Protein AF-A0A7S3QJ42-F1 (afdb_monomer_lite)

Foldseek 3Di:
DDDDDDDDDDDDDDDDDDDDDDDDDDDDDDDDDDDDDDDDDDDDDDDDDDDDDDDDDDDDDDDDDDDDDPPPPPPPPLAFAAEEEEADFFLLCRLVLVCVVCVVVVHHSVLAPPDALELCPFPQQWDWDFLCCLQCVPPPVDCVQQQDQGLVRHGVSCQRPPPVHDPQSVLLSLLLCLLLVNDDLVRSLVSLQCSLQPVDDPDPVSSVLSNVLSVLLSVLSVVLSVVLVVVVVCCVVPPPPPPPDDDDDDDDDDDDDDDPDDDDDPDPDPDPDDDDDDDDDDDDDDPPPPPPVPPPPPSPGSCSSFQDRIATHGDVSSCVVCSLVVSLVVVLVCLVPPDRRHYYYHPYNDLALQSCLSVLVSCQVSVHAYAYCAYPQSGDPDDLSVSSSSQSNCCSNYNDHDDSVSSSVSNVSRVVLLVQLVVQLVVVVVVVVPDDDPPPPPPSLVVRLSSLQSSQVQQQWGADSSRRIDHHGHHND

Sequence (477 aa):
MVRSMGIRHMEGRFIFICVSLAATCIGAFSLVPIIPDRIRQMSSLSEKTDDRNDLTGNDANSPSTSGKDGYDKQSFTTQKAPILITIGPPCSGKTEASRSFLLADGYDPDDIFDGDVALKDQSNVYHKVPVVSFLFPTSQLKSSIGNKLLHSGSTVKERLLDPSYDKTDQEIRHVLLRIAGRLTPQEFAENIRRQALEAGDTVKFFKKRRIAVGEDLIQATEAVHLQAVSEVICRVTFQVPKDDDSDDNEQGELPYHEMENTTQLVVADTDTEVLGEDEGDHSSDIQNTTNVTLPQVELLSAKDLIKTPYIDMFVPQAIFRGGIDRAKRSFYELAEHAPIDQPISWGNTNTRPIEYVKALKAAEKFGRPVRFVAWGQRLPKVSRQELLRRNTARFRNNGRYIPAGAIAASLGRIEKLMKKAREEAEKHNINHVGGEVDVKDENEDAEAQTIDAALASLAGFRMTIEGYVKQEGKPKF

Organism: NCBI:txid122233

Structure (mmCIF, N/CA/C/O backbone):
data_AF-A0A7S3QJ42-F1
#
_entry.id   AF-A0A7S3QJ42-F1
#
loop_
_atom_site.group_PDB
_atom_site.id
_atom_site.type_symbol
_atom_site.label_atom_id
_atom_site.label_alt_id
_atom_site.label_comp_id
_atom_site.label_asym_id
_atom_site.label_entity_id
_atom_site.label_seq_id
_atom_site.pdbx_PDB_ins_code
_atom_site.Cartn_x
_atom_site.Cartn_y
_atom_site.Cartn_z
_atom_site.occupancy
_atom_site.B_iso_or_equiv
_atom_site.auth_seq_id
_atom_site.auth_comp_id
_atom_site.auth_asym_id
_atom_site.auth_atom_id
_atom_site.pdbx_PDB_model_num
ATOM 1 N N . MET A 1 1 ? -57.160 11.399 -30.782 1.00 37.44 1 MET A N 1
ATOM 2 C CA . MET A 1 1 ? -57.293 11.629 -29.325 1.00 37.44 1 MET A CA 1
ATOM 3 C C . MET A 1 1 ? -56.724 10.419 -28.596 1.00 37.44 1 MET A C 1
ATOM 5 O O . MET A 1 1 ? -57.398 9.406 -28.494 1.00 37.44 1 MET A O 1
ATOM 9 N N . VAL A 1 2 ? -55.458 10.492 -28.182 1.00 29.30 2 VAL A N 1
ATOM 10 C CA . VAL A 1 2 ? -54.740 9.415 -27.478 1.00 29.30 2 VAL A CA 1
ATOM 11 C C . VAL A 1 2 ? -54.651 9.804 -26.004 1.00 29.30 2 VAL A C 1
ATOM 13 O O . VAL A 1 2 ? -54.162 10.887 -25.690 1.00 29.30 2 VAL A O 1
ATOM 16 N N . ARG A 1 3 ? -55.155 8.952 -25.104 1.00 31.89 3 ARG A N 1
ATOM 17 C CA . ARG A 1 3 ? -54.980 9.099 -23.653 1.00 31.89 3 ARG A CA 1
ATOM 18 C C . ARG A 1 3 ? -53.742 8.316 -23.215 1.00 31.89 3 ARG A C 1
ATOM 20 O O . ARG A 1 3 ? -53.652 7.113 -23.421 1.00 31.89 3 ARG A O 1
ATOM 27 N N . SER A 1 4 ? -52.808 9.056 -22.628 1.00 29.67 4 SER A N 1
ATOM 28 C CA . SER A 1 4 ? -51.572 8.607 -21.988 1.00 29.67 4 SER A CA 1
ATOM 29 C C . SER A 1 4 ? -51.863 7.833 -20.693 1.00 29.67 4 SER A C 1
ATOM 31 O O . SER A 1 4 ? -52.607 8.319 -19.840 1.00 29.67 4 SER A O 1
ATOM 33 N N . MET A 1 5 ? -51.262 6.648 -20.538 1.00 30.88 5 MET A N 1
ATOM 34 C CA . MET A 1 5 ? -51.079 5.975 -19.247 1.00 30.88 5 MET A CA 1
ATOM 35 C C . MET A 1 5 ? -49.632 6.190 -18.797 1.00 30.88 5 MET A C 1
ATOM 37 O O . MET A 1 5 ? -48.693 5.742 -19.451 1.00 30.88 5 MET A O 1
ATOM 41 N N . GLY A 1 6 ? -49.466 6.902 -17.683 1.00 27.28 6 GLY A N 1
ATOM 42 C CA . GLY A 1 6 ? -48.174 7.163 -17.060 1.00 27.28 6 GLY A CA 1
ATOM 43 C C . GLY A 1 6 ? -47.684 5.978 -16.231 1.00 27.28 6 GLY A C 1
ATOM 44 O O . GLY A 1 6 ? -48.367 5.530 -15.311 1.00 27.28 6 GLY A O 1
ATOM 45 N N . ILE A 1 7 ? -46.470 5.516 -16.523 1.00 29.98 7 ILE A N 1
ATOM 46 C CA . ILE A 1 7 ? -45.699 4.607 -15.672 1.00 29.98 7 ILE A CA 1
ATOM 47 C C . ILE A 1 7 ? -44.799 5.471 -14.783 1.00 29.98 7 ILE A C 1
ATOM 49 O O . ILE A 1 7 ? -43.964 6.230 -15.274 1.00 29.98 7 ILE A O 1
ATOM 53 N N . ARG A 1 8 ? -44.995 5.381 -13.464 1.00 28.61 8 ARG A N 1
ATOM 54 C CA . ARG A 1 8 ? -44.137 6.019 -12.458 1.00 28.61 8 ARG A CA 1
ATOM 55 C C . ARG A 1 8 ? -42.865 5.186 -12.298 1.00 28.61 8 ARG A C 1
ATOM 57 O O . ARG A 1 8 ? -42.936 4.042 -11.857 1.00 28.61 8 ARG A O 1
ATOM 64 N N . HIS A 1 9 ? -41.717 5.768 -12.627 1.00 27.70 9 HIS A N 1
ATOM 65 C CA . HIS A 1 9 ? -40.412 5.219 -12.268 1.00 27.70 9 HIS A CA 1
ATOM 66 C C . HIS A 1 9 ? -40.132 5.488 -10.782 1.00 27.70 9 HIS A C 1
ATOM 68 O O . HIS A 1 9 ? -40.157 6.635 -10.343 1.00 27.70 9 HIS A O 1
ATOM 74 N N . MET A 1 10 ? -39.867 4.429 -10.013 1.00 26.88 10 MET A N 1
ATOM 75 C CA . MET A 1 10 ? -39.239 4.536 -8.696 1.00 26.88 10 MET A CA 1
ATOM 76 C C . MET A 1 10 ? -37.743 4.817 -8.869 1.00 26.88 10 MET A C 1
ATOM 78 O O . MET A 1 10 ? -37.037 4.063 -9.541 1.00 26.88 10 MET A O 1
ATOM 82 N N . GLU A 1 11 ? -37.261 5.881 -8.234 1.00 28.05 11 GLU A N 1
ATOM 83 C CA . GLU A 1 11 ? -35.840 6.195 -8.103 1.00 28.05 11 GLU A CA 1
ATOM 84 C C . GLU A 1 11 ? -35.181 5.258 -7.080 1.00 28.05 11 GLU A C 1
ATOM 86 O O . GLU A 1 11 ? -35.351 5.388 -5.867 1.00 28.05 11 GLU A O 1
ATOM 91 N N . GLY A 1 12 ? -34.409 4.292 -7.577 1.00 25.86 12 GLY A N 1
ATOM 92 C CA . GLY A 1 12 ? -33.479 3.502 -6.777 1.00 25.86 12 GLY A CA 1
ATOM 93 C C . GLY A 1 12 ? -32.138 4.225 -6.649 1.00 25.86 12 GLY A C 1
ATOM 94 O O . GLY A 1 12 ? -31.462 4.479 -7.644 1.00 25.86 12 GLY A O 1
ATOM 95 N N . ARG A 1 13 ? -31.733 4.537 -5.414 1.00 29.33 13 ARG A N 1
ATOM 96 C CA . ARG A 1 13 ? -30.399 5.054 -5.077 1.00 29.33 13 ARG A CA 1
ATOM 97 C C . ARG A 1 13 ? -29.331 4.001 -5.396 1.00 29.33 13 ARG A C 1
ATOM 99 O O . ARG A 1 13 ? -29.161 3.041 -4.649 1.00 29.33 13 ARG A O 1
ATOM 106 N N . PHE A 1 14 ? -28.604 4.198 -6.493 1.00 24.69 14 PHE A N 1
ATOM 107 C CA . PHE A 1 14 ? -27.432 3.403 -6.856 1.00 24.69 14 PHE A CA 1
ATOM 108 C C . PHE A 1 14 ? -26.198 3.849 -6.060 1.00 24.69 14 PHE A C 1
ATOM 110 O O . PHE A 1 14 ? -25.785 5.007 -6.092 1.00 24.69 14 PHE A O 1
ATOM 117 N N . ILE A 1 15 ? -25.605 2.893 -5.346 1.00 27.33 15 ILE A N 1
ATOM 118 C CA . ILE A 1 15 ? -24.340 3.019 -4.621 1.00 27.33 15 ILE A CA 1
ATOM 119 C C . ILE A 1 15 ? -23.197 2.960 -5.645 1.00 27.33 15 ILE A C 1
ATOM 121 O O . ILE A 1 15 ? -22.947 1.923 -6.255 1.00 27.33 15 ILE A O 1
ATOM 125 N N . PHE A 1 16 ? -22.498 4.081 -5.833 1.00 24.41 16 PHE A N 1
ATOM 126 C CA . PHE A 1 16 ? -21.317 4.188 -6.691 1.00 24.41 16 PHE A CA 1
ATOM 127 C C . PHE A 1 16 ? -20.087 3.552 -6.017 1.00 24.41 16 PHE A C 1
ATOM 129 O O . PHE A 1 16 ? -19.499 4.123 -5.098 1.00 24.41 16 PHE A O 1
ATOM 136 N N . ILE A 1 17 ? -19.648 2.393 -6.515 1.00 30.56 17 ILE A N 1
ATOM 137 C CA . ILE A 1 17 ? -18.274 1.898 -6.347 1.00 30.56 17 ILE A CA 1
ATOM 138 C C . ILE A 1 17 ? -17.583 2.061 -7.705 1.00 30.56 17 ILE A C 1
ATOM 140 O O . ILE A 1 17 ? -17.727 1.223 -8.588 1.00 30.56 17 ILE A O 1
ATOM 144 N N . CYS A 1 18 ? -16.857 3.166 -7.889 1.00 28.66 18 CYS A N 1
ATOM 145 C CA . CYS A 1 18 ? -16.040 3.390 -9.083 1.00 28.66 18 CYS A CA 1
ATOM 146 C C . CYS A 1 18 ? -14.688 2.668 -8.976 1.00 28.66 18 CYS A C 1
ATOM 148 O O . CYS A 1 18 ? -13.823 3.072 -8.197 1.00 28.66 18 CYS A O 1
ATOM 150 N N . VAL A 1 19 ? -14.484 1.676 -9.844 1.00 33.66 19 VAL A N 1
ATOM 151 C CA . VAL A 1 19 ? -13.272 1.563 -10.668 1.00 33.66 19 VAL A CA 1
ATOM 152 C C . VAL A 1 19 ? -13.741 1.801 -12.102 1.00 33.66 19 VAL A C 1
ATOM 154 O O . VAL A 1 19 ? -14.706 1.182 -12.541 1.00 33.66 19 VAL A O 1
ATOM 157 N N . SER A 1 20 ? -13.121 2.752 -12.792 1.00 28.98 20 SER A N 1
ATOM 158 C CA . SER A 1 20 ? -13.471 3.138 -14.157 1.00 28.98 20 SER A CA 1
ATOM 159 C C . SER A 1 20 ? -13.377 1.954 -15.124 1.00 28.98 20 SER A C 1
ATOM 161 O O . SER A 1 20 ? -12.292 1.427 -15.348 1.00 28.98 20 SER A O 1
ATOM 163 N N . LEU A 1 21 ? -14.502 1.597 -15.742 1.00 27.91 21 LEU A N 1
ATOM 164 C CA . LEU A 1 21 ? -14.566 0.819 -16.977 1.00 27.91 21 LEU A CA 1
ATOM 165 C C . LEU A 1 21 ? -15.647 1.469 -17.851 1.00 27.91 21 LEU A C 1
ATOM 167 O O . LEU A 1 21 ? -16.823 1.467 -17.493 1.00 27.91 21 LEU A O 1
ATOM 171 N N . ALA A 1 22 ? -15.228 2.095 -18.950 1.00 27.17 22 ALA A N 1
ATOM 172 C CA . ALA A 1 22 ? -16.117 2.571 -20.005 1.00 27.17 22 ALA A CA 1
ATOM 173 C C . ALA A 1 22 ? -16.195 1.504 -21.110 1.00 27.17 22 ALA A C 1
ATOM 175 O O . ALA A 1 22 ? -15.226 0.796 -21.370 1.00 27.17 22 ALA A O 1
ATOM 176 N N . ALA A 1 23 ? -17.389 1.380 -21.681 1.00 26.86 23 ALA A N 1
ATOM 177 C CA . ALA A 1 23 ? -17.927 0.255 -22.441 1.00 26.86 23 ALA A CA 1
ATOM 178 C C . ALA A 1 23 ? -17.500 0.173 -23.918 1.00 26.86 23 ALA A C 1
ATOM 180 O O . ALA A 1 23 ? -17.107 1.186 -24.485 1.00 26.86 23 ALA A O 1
ATOM 181 N N . THR A 1 24 ? -17.699 -1.008 -24.536 1.00 27.00 24 THR A N 1
ATOM 182 C CA . THR A 1 24 ? -18.414 -1.299 -25.820 1.00 27.00 24 THR A CA 1
ATOM 183 C C . THR A 1 24 ? -18.557 -2.851 -25.921 1.00 27.00 24 THR A C 1
ATOM 185 O O . THR A 1 24 ? -17.541 -3.528 -25.841 1.00 27.00 24 THR A O 1
ATOM 188 N N . CYS A 1 25 ? -19.729 -3.497 -25.729 1.00 25.20 25 CYS A N 1
ATOM 189 C CA . CYS A 1 25 ? -20.783 -3.905 -26.707 1.00 25.20 25 CYS A CA 1
ATOM 190 C C . CYS A 1 25 ? -20.247 -4.729 -27.912 1.00 25.20 25 CYS A C 1
ATOM 192 O O . CYS A 1 25 ? -19.257 -4.307 -28.483 1.00 25.20 25 CYS A O 1
ATOM 194 N N . ILE A 1 26 ? -20.777 -5.848 -28.446 1.00 26.92 26 ILE A N 1
ATOM 195 C CA . ILE A 1 26 ? -21.993 -6.697 -28.368 1.00 26.92 26 ILE A CA 1
ATOM 196 C C . ILE A 1 26 ? -21.610 -8.052 -29.026 1.00 26.92 26 ILE A C 1
ATOM 198 O O . ILE A 1 26 ? -20.822 -8.056 -29.968 1.00 26.92 26 ILE A O 1
ATOM 202 N N . GLY A 1 27 ? -22.205 -9.180 -28.616 1.00 23.16 27 GLY A N 1
ATOM 203 C CA . GLY A 1 27 ? -22.135 -10.433 -29.385 1.00 23.16 27 GLY A CA 1
ATOM 204 C C . GLY A 1 27 ? -22.737 -11.631 -28.656 1.00 23.16 27 GLY A C 1
ATOM 205 O O . GLY A 1 27 ? -22.048 -12.318 -27.912 1.00 23.16 27 GLY A O 1
ATOM 206 N N . ALA A 1 28 ? -24.036 -11.856 -28.846 1.00 25.12 28 ALA A N 1
ATOM 207 C CA . ALA A 1 28 ? -24.781 -12.980 -28.290 1.00 25.12 28 ALA A CA 1
ATOM 208 C C . ALA A 1 28 ? -24.383 -14.311 -28.951 1.00 25.12 28 ALA A C 1
ATOM 210 O O . ALA A 1 28 ? -24.415 -14.407 -30.173 1.00 25.12 28 ALA A O 1
ATOM 211 N N . PHE A 1 29 ? -24.113 -15.346 -28.151 1.00 26.19 29 PHE A N 1
ATOM 212 C CA . PHE A 1 29 ? -24.254 -16.741 -28.570 1.00 26.19 29 PHE A CA 1
ATOM 213 C C . PHE A 1 29 ? -24.747 -17.597 -27.399 1.00 26.19 29 PHE A C 1
ATOM 215 O O . PHE A 1 29 ? -24.099 -17.713 -26.360 1.00 26.19 29 PHE A O 1
ATOM 222 N N . SER A 1 30 ? -25.931 -18.173 -27.593 1.00 26.95 30 SER A N 1
ATOM 223 C CA . SER A 1 30 ? -26.547 -19.200 -26.759 1.00 26.95 30 SER A CA 1
ATOM 224 C C . SER A 1 30 ? -25.775 -20.507 -26.881 1.00 26.95 30 SER A C 1
ATOM 226 O O . SER A 1 30 ? -25.707 -21.031 -27.987 1.00 26.95 30 SER A O 1
ATOM 228 N N . LEU A 1 31 ? -25.304 -21.092 -25.775 1.00 27.48 31 LEU A N 1
ATOM 229 C CA . LEU A 1 31 ? -25.079 -22.538 -25.697 1.00 27.48 31 LEU A CA 1
ATOM 230 C C . LEU A 1 31 ? -25.418 -23.087 -24.302 1.00 27.48 31 LEU A C 1
ATOM 232 O O . LEU A 1 31 ? -25.085 -22.523 -23.263 1.00 27.48 31 LEU A O 1
ATOM 236 N N . VAL A 1 32 ? -26.150 -24.193 -24.367 1.00 27.33 32 VAL A N 1
ATOM 237 C CA . VAL A 1 32 ? -26.780 -25.023 -23.336 1.00 27.33 32 VAL A CA 1
ATOM 238 C C . VAL A 1 32 ? -25.732 -25.730 -22.456 1.00 27.33 32 VAL A C 1
ATOM 240 O O . VAL A 1 32 ? -24.684 -26.109 -22.979 1.00 27.33 32 VAL A O 1
ATOM 243 N N . PRO A 1 33 ? -25.981 -25.974 -21.152 1.00 32.06 33 PRO A N 1
ATOM 244 C CA . PRO A 1 33 ? -25.064 -26.746 -20.321 1.00 32.06 33 PRO A CA 1
ATOM 245 C C . PRO A 1 33 ? -25.268 -28.256 -20.514 1.00 32.06 33 PRO A C 1
ATOM 247 O O . PRO A 1 33 ? -26.370 -28.773 -20.337 1.00 32.06 33 PRO A O 1
ATOM 250 N N . ILE A 1 34 ? -24.183 -28.970 -20.822 1.00 29.16 34 ILE A N 1
ATOM 251 C CA . ILE A 1 34 ? -24.105 -30.431 -20.714 1.00 29.16 34 ILE A CA 1
ATOM 252 C C . ILE A 1 34 ? -23.455 -30.756 -19.366 1.00 29.16 34 ILE A C 1
ATOM 254 O O . ILE A 1 34 ? -22.269 -30.508 -19.156 1.00 29.16 34 ILE A O 1
ATOM 258 N N . ILE A 1 35 ? -24.258 -31.300 -18.455 1.00 32.25 35 ILE A N 1
ATOM 259 C CA . ILE A 1 35 ? -23.815 -32.019 -17.257 1.00 32.25 35 ILE A CA 1
ATOM 260 C C . ILE A 1 35 ? -23.451 -33.444 -17.690 1.00 32.25 35 ILE A C 1
ATOM 262 O O . ILE A 1 35 ? -24.180 -34.035 -18.492 1.00 32.25 35 ILE A O 1
ATOM 266 N N . PRO A 1 36 ? -22.395 -34.036 -17.116 1.00 34.88 36 PRO A N 1
ATOM 267 C CA . PRO A 1 36 ? -22.549 -35.425 -16.723 1.00 34.88 36 PRO A CA 1
ATOM 268 C C . PRO A 1 36 ? -22.155 -35.664 -15.267 1.00 34.88 36 PRO A C 1
ATOM 270 O O . PRO A 1 36 ? -21.049 -35.359 -14.818 1.00 34.88 36 PRO A O 1
ATOM 273 N N . ASP A 1 37 ? -23.106 -36.285 -14.578 1.00 30.55 37 ASP A N 1
ATOM 274 C CA . ASP A 1 37 ? -22.949 -37.026 -13.341 1.00 30.55 37 ASP A CA 1
ATOM 275 C C . ASP A 1 37 ? -21.824 -38.063 -13.435 1.00 30.55 37 ASP A C 1
ATOM 277 O O . ASP A 1 37 ? -21.757 -38.849 -14.384 1.00 30.55 37 ASP A O 1
ATOM 281 N N . ARG A 1 38 ? -21.015 -38.162 -12.376 1.00 30.48 38 ARG A N 1
ATOM 282 C CA . ARG A 1 38 ? -20.413 -39.436 -11.961 1.00 30.48 38 ARG A CA 1
ATOM 283 C C . ARG A 1 38 ? -20.082 -39.438 -10.462 1.00 30.48 38 ARG A C 1
ATOM 285 O O . ARG A 1 38 ? -19.103 -38.848 -10.026 1.00 30.48 38 ARG A O 1
ATOM 292 N N . ILE A 1 39 ? -20.982 -40.068 -9.696 1.00 31.03 39 ILE A N 1
ATOM 293 C CA . ILE A 1 39 ? -20.752 -41.238 -8.812 1.00 31.03 39 ILE A CA 1
ATOM 294 C C . ILE A 1 39 ? -19.375 -41.241 -8.106 1.00 31.03 39 ILE A C 1
ATOM 296 O O . ILE A 1 39 ? -18.354 -41.393 -8.762 1.00 31.03 39 ILE A O 1
ATOM 300 N N . ARG A 1 40 ? -19.266 -40.943 -6.801 1.00 30.77 40 ARG A N 1
ATOM 301 C CA . ARG A 1 40 ? -19.592 -41.745 -5.589 1.00 30.77 40 ARG A CA 1
ATOM 302 C C . ARG A 1 40 ? -18.704 -42.994 -5.404 1.00 30.77 40 ARG A C 1
ATOM 304 O O . ARG A 1 40 ? -18.658 -43.849 -6.272 1.00 30.77 40 ARG A O 1
ATOM 311 N N . GLN A 1 41 ? -18.169 -43.109 -4.182 1.00 29.05 41 GLN A N 1
ATOM 312 C CA . GLN A 1 41 ? -17.442 -44.228 -3.550 1.00 29.05 41 GLN A CA 1
ATOM 313 C C . GLN A 1 41 ? -15.912 -44.231 -3.707 1.00 29.05 41 GLN A C 1
ATOM 315 O O . GLN A 1 41 ? -15.377 -44.601 -4.740 1.00 29.05 41 GLN A O 1
ATOM 320 N N . MET A 1 42 ? -15.211 -43.927 -2.611 1.00 26.50 42 MET A N 1
ATOM 321 C CA . MET A 1 42 ? -14.546 -44.977 -1.835 1.00 26.50 42 MET A CA 1
ATOM 322 C C . MET A 1 42 ? -14.367 -44.529 -0.381 1.00 26.50 42 MET A C 1
ATOM 324 O O . MET A 1 42 ? -14.018 -43.390 -0.081 1.00 26.50 42 MET A O 1
ATOM 328 N N . SER A 1 43 ? -14.727 -45.447 0.502 1.00 30.69 43 SER A N 1
ATOM 329 C CA . SER A 1 43 ? -14.664 -45.403 1.952 1.00 30.69 43 SER A CA 1
ATOM 330 C C . SER A 1 43 ? -13.373 -46.049 2.459 1.00 30.69 43 SER A C 1
ATOM 332 O O . SER A 1 43 ? -12.802 -46.896 1.781 1.00 30.69 43 SER A O 1
ATOM 334 N N . SER A 1 44 ? -13.046 -45.715 3.712 1.00 29.75 44 SER A N 1
ATOM 335 C CA . SER A 1 44 ? -12.427 -46.572 4.738 1.00 29.75 44 SER A CA 1
ATOM 336 C C . SER A 1 44 ? -11.019 -47.132 4.514 1.00 29.75 44 SER A C 1
ATOM 338 O O . SER A 1 44 ? -10.855 -48.058 3.735 1.00 29.75 44 SER A O 1
ATOM 340 N N . LEU A 1 45 ? -10.084 -46.656 5.345 1.00 30.64 45 LEU A N 1
ATOM 341 C CA . LEU A 1 45 ? -8.995 -47.359 6.060 1.00 30.64 45 LEU A CA 1
ATOM 342 C C . LEU A 1 45 ? -8.503 -46.305 7.090 1.00 30.64 45 LEU A C 1
ATOM 344 O O . LEU A 1 45 ? -8.048 -45.251 6.669 1.00 30.64 45 LEU A O 1
ATOM 348 N N . SER A 1 46 ? -8.782 -46.311 8.402 1.00 31.61 46 SER A N 1
ATOM 349 C CA . SER A 1 46 ? -8.669 -47.327 9.460 1.00 31.61 46 SER A CA 1
ATOM 350 C C . SER A 1 46 ? -7.277 -47.944 9.559 1.00 31.61 46 SER A C 1
ATOM 352 O O . SER A 1 46 ? -7.074 -49.038 9.049 1.00 31.61 46 SER A O 1
ATOM 354 N N . GLU A 1 47 ? -6.387 -47.314 10.325 1.00 35.28 47 GLU A N 1
ATOM 355 C CA . GLU A 1 47 ? -5.393 -48.050 11.104 1.00 35.28 47 GLU A CA 1
ATOM 356 C C . GLU A 1 47 ? -5.109 -47.320 12.420 1.00 35.28 47 GLU A C 1
ATOM 358 O O . GLU A 1 47 ? -4.961 -46.101 12.478 1.00 35.28 47 GLU A O 1
ATOM 363 N N . LYS A 1 48 ? -5.175 -48.121 13.482 1.00 34.19 48 LYS A N 1
ATOM 364 C CA . LYS A 1 48 ? -4.968 -47.800 14.887 1.00 34.19 48 LYS A CA 1
ATOM 365 C C . LYS A 1 48 ? -3.488 -47.966 15.202 1.00 34.19 48 LYS A C 1
ATOM 367 O O . LYS A 1 48 ? -2.915 -48.972 14.801 1.00 34.19 48 LYS A O 1
ATOM 372 N N . THR A 1 49 ? -2.959 -47.109 16.061 1.00 35.09 49 THR A N 1
ATOM 373 C CA . THR A 1 49 ? -1.870 -47.479 16.971 1.00 35.09 49 THR A CA 1
ATOM 374 C C . THR A 1 49 ? -2.141 -46.811 18.312 1.00 35.09 49 THR A C 1
ATOM 376 O O . THR A 1 49 ? -1.884 -45.622 18.489 1.00 35.09 49 THR A O 1
ATOM 379 N N . ASP A 1 50 ? -2.738 -47.589 19.213 1.00 36.38 50 ASP A N 1
ATOM 380 C CA . ASP A 1 50 ? -2.570 -47.425 20.652 1.00 36.38 50 ASP A CA 1
ATOM 381 C C . ASP A 1 50 ? -1.155 -47.904 20.985 1.00 36.38 50 ASP A C 1
ATOM 383 O O . ASP A 1 50 ? -0.800 -49.004 20.573 1.00 36.38 50 ASP A O 1
ATOM 387 N N . ASP A 1 51 ? -0.388 -47.133 21.752 1.00 44.00 51 ASP A N 1
ATO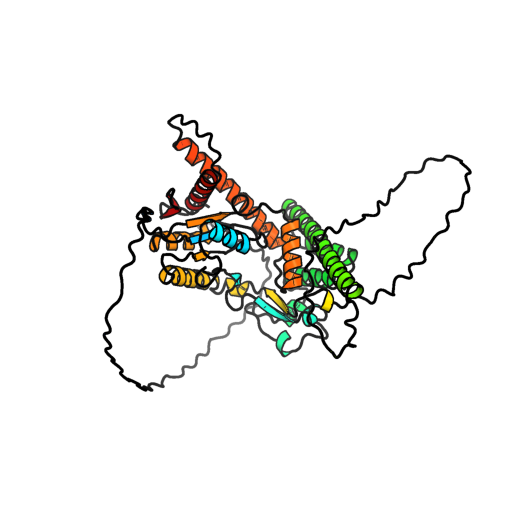M 388 C CA . ASP A 1 51 ? 0.563 -47.722 22.690 1.00 44.00 51 ASP A CA 1
ATOM 389 C C . ASP A 1 51 ? 0.761 -46.822 23.912 1.00 44.00 51 ASP A C 1
ATOM 391 O O . ASP A 1 51 ? 0.974 -45.611 23.837 1.00 44.00 51 ASP A O 1
ATOM 395 N N . ARG A 1 52 ? 0.609 -47.481 25.058 1.00 36.84 52 ARG A N 1
ATOM 396 C CA . ARG A 1 52 ? 0.760 -46.992 26.426 1.00 36.84 52 ARG A CA 1
ATOM 397 C C . ARG A 1 52 ? 2.230 -46.712 26.731 1.00 36.84 52 ARG A C 1
ATOM 399 O O . ARG A 1 52 ? 3.089 -47.453 26.273 1.00 36.84 52 ARG A O 1
ATOM 406 N N . ASN A 1 53 ? 2.487 -45.769 27.638 1.00 39.12 53 ASN A N 1
ATOM 407 C CA . ASN A 1 53 ? 3.411 -46.004 28.751 1.00 39.12 53 ASN A CA 1
ATOM 408 C C . ASN A 1 53 ? 3.160 -45.008 29.892 1.00 39.12 53 ASN A C 1
ATOM 410 O O . ASN A 1 53 ? 3.534 -43.840 29.822 1.00 39.12 53 ASN A O 1
ATOM 414 N N . ASP A 1 54 ? 2.535 -45.531 30.947 1.00 38.38 54 ASP A N 1
ATOM 415 C CA . ASP A 1 54 ? 2.669 -45.060 32.321 1.00 38.38 54 ASP A CA 1
ATOM 416 C C . ASP A 1 54 ? 4.080 -45.392 32.817 1.00 38.38 54 ASP A C 1
ATOM 418 O O . ASP A 1 54 ? 4.466 -46.560 32.803 1.00 38.38 54 ASP A O 1
ATOM 422 N N . LEU A 1 55 ? 4.812 -44.407 33.340 1.00 46.69 55 LEU A N 1
ATOM 423 C CA . LEU A 1 55 ? 5.843 -44.652 34.347 1.00 46.69 55 LEU A CA 1
ATOM 424 C C . LEU A 1 55 ? 5.802 -43.556 35.413 1.00 46.69 55 LEU A C 1
ATOM 426 O O . LEU A 1 55 ? 6.154 -42.400 35.200 1.00 46.69 55 LEU A O 1
ATOM 430 N N . THR A 1 56 ? 5.355 -43.994 36.583 1.00 41.78 56 THR A N 1
ATOM 431 C CA . THR A 1 56 ? 5.514 -43.386 37.898 1.00 41.78 56 THR A CA 1
ATOM 432 C C . THR A 1 56 ? 6.990 -43.273 38.281 1.00 41.78 56 THR A C 1
ATOM 434 O O . THR A 1 56 ? 7.728 -44.250 38.151 1.00 41.78 56 THR A O 1
ATOM 437 N N . GLY A 1 57 ? 7.390 -42.143 38.859 1.00 37.31 57 GLY A N 1
ATOM 438 C CA . GLY A 1 57 ? 8.698 -41.974 39.489 1.00 37.31 57 GLY A CA 1
ATOM 439 C C . GLY A 1 57 ? 8.684 -40.805 40.465 1.00 37.31 57 GLY A C 1
ATOM 440 O O . GLY A 1 57 ? 8.868 -39.662 40.065 1.00 37.31 57 GLY A O 1
ATOM 441 N N . ASN A 1 58 ? 8.417 -41.114 41.735 1.00 41.72 58 ASN A N 1
ATOM 442 C CA . ASN A 1 58 ? 8.737 -40.260 42.876 1.00 41.72 58 ASN A CA 1
ATOM 443 C C . ASN A 1 58 ? 10.251 -40.048 42.936 1.00 41.72 58 ASN A C 1
ATOM 445 O O . ASN A 1 58 ? 10.971 -41.030 42.816 1.00 41.72 58 ASN A O 1
ATOM 449 N N . ASP A 1 59 ? 10.697 -38.835 43.257 1.00 42.22 59 ASP A N 1
ATOM 450 C CA . ASP A 1 59 ? 11.825 -38.659 44.169 1.00 42.22 59 ASP A CA 1
ATOM 451 C C . ASP A 1 59 ? 11.778 -37.297 44.863 1.00 42.22 59 ASP A C 1
ATOM 453 O O . ASP A 1 59 ? 11.371 -36.273 44.313 1.00 42.22 59 ASP A O 1
ATOM 457 N N . ALA A 1 60 ? 12.130 -37.356 46.140 1.00 43.62 60 ALA A N 1
ATOM 458 C CA . ALA A 1 60 ? 12.031 -36.311 47.134 1.00 43.62 60 ALA A CA 1
ATOM 459 C C . ALA A 1 60 ? 13.364 -35.567 47.328 1.00 43.62 60 ALA A C 1
ATOM 461 O O . ALA A 1 60 ? 14.432 -36.068 46.993 1.00 43.62 60 ALA A O 1
ATOM 462 N N . ASN A 1 61 ? 13.257 -34.435 48.032 1.00 37.09 61 ASN A N 1
ATOM 463 C CA . ASN A 1 61 ? 14.301 -33.711 48.768 1.00 37.09 61 ASN A CA 1
ATOM 464 C C . ASN A 1 61 ? 15.305 -32.860 47.973 1.00 37.09 61 ASN A C 1
ATOM 466 O O . ASN A 1 61 ? 16.276 -33.368 47.420 1.00 37.09 61 ASN A O 1
ATOM 470 N N . SER A 1 62 ? 15.209 -31.533 48.147 1.00 40.12 62 SER A N 1
ATOM 471 C CA . SER A 1 62 ? 16.141 -30.665 48.925 1.00 40.12 62 SER A CA 1
ATOM 472 C C . SER A 1 62 ? 16.058 -29.197 48.428 1.00 40.12 62 SER A C 1
ATOM 474 O O . SER A 1 62 ? 15.366 -28.928 47.453 1.00 40.12 62 SER A O 1
ATOM 476 N N . PRO A 1 63 ? 16.701 -28.212 49.082 1.00 48.78 63 PRO A N 1
ATOM 477 C CA . PRO A 1 63 ? 16.201 -27.502 50.246 1.00 48.78 63 PRO A CA 1
ATOM 478 C C . PRO A 1 63 ? 15.881 -26.021 49.965 1.00 48.78 63 PRO A C 1
ATOM 480 O O . PRO A 1 63 ? 16.348 -25.394 49.021 1.00 48.78 63 PRO A O 1
ATOM 483 N N . SER A 1 64 ? 15.103 -25.470 50.889 1.00 43.41 64 SER A N 1
ATOM 484 C CA . SER A 1 64 ? 14.772 -24.063 51.089 1.00 43.41 64 SER A CA 1
ATOM 485 C C . SER A 1 64 ? 15.962 -23.096 51.021 1.00 43.41 64 SER A C 1
ATOM 487 O O . SER A 1 64 ? 16.865 -23.164 51.857 1.00 43.41 64 SER A O 1
ATOM 489 N N . THR A 1 65 ? 15.863 -22.090 50.152 1.00 44.47 65 THR A N 1
ATOM 490 C CA . THR A 1 65 ? 16.532 -20.792 50.315 1.00 44.47 65 THR A CA 1
ATOM 491 C C . THR A 1 65 ? 15.485 -19.687 50.389 1.00 44.47 65 THR A C 1
ATOM 493 O O . THR A 1 65 ? 14.831 -19.303 49.426 1.00 44.47 65 THR A O 1
ATOM 496 N N . SER A 1 66 ? 15.317 -19.197 51.611 1.00 49.44 66 SER A N 1
ATOM 497 C CA . SER A 1 66 ? 14.627 -17.968 51.962 1.00 49.44 66 SER A CA 1
ATOM 498 C C . SER A 1 66 ? 15.395 -16.762 51.411 1.00 49.44 66 SER A C 1
ATOM 500 O O . SER A 1 66 ? 16.446 -16.408 51.945 1.00 49.44 66 SER A O 1
ATOM 502 N N . GLY A 1 67 ? 14.855 -16.118 50.379 1.00 42.50 67 GLY A N 1
ATOM 503 C CA . GLY A 1 67 ? 15.283 -14.807 49.892 1.00 42.50 67 GLY A CA 1
ATOM 504 C C . GLY A 1 67 ? 14.054 -13.924 49.731 1.00 42.50 67 GLY A C 1
ATOM 505 O O . GLY A 1 67 ? 13.282 -14.088 48.793 1.00 42.50 67 GLY A O 1
ATOM 506 N N . LYS A 1 68 ? 13.825 -13.061 50.721 1.00 50.22 68 LYS A N 1
ATOM 507 C CA . LYS A 1 68 ? 12.765 -12.055 50.742 1.00 50.22 68 LYS A CA 1
ATOM 508 C C . LYS A 1 68 ? 13.167 -10.898 49.829 1.00 50.22 68 LYS A C 1
ATOM 510 O O . LYS A 1 68 ? 13.860 -10.013 50.302 1.00 50.22 68 LYS A O 1
ATOM 515 N N . ASP A 1 69 ? 12.654 -10.875 48.607 1.00 43.47 69 ASP A N 1
ATOM 516 C CA . ASP A 1 69 ? 12.467 -9.636 47.851 1.00 43.47 69 ASP A CA 1
ATOM 517 C C . ASP A 1 69 ? 10.994 -9.565 47.459 1.00 43.47 69 ASP A C 1
ATOM 519 O O . ASP A 1 69 ? 10.538 -10.144 46.473 1.00 43.47 69 ASP A O 1
ATOM 523 N N . GLY A 1 70 ? 10.220 -8.918 48.330 1.00 43.56 70 GLY A N 1
ATOM 524 C CA . GLY A 1 70 ? 8.821 -8.596 48.095 1.00 43.56 70 GLY A CA 1
ATOM 525 C C . GLY A 1 70 ? 8.706 -7.517 47.028 1.00 43.56 70 GLY A C 1
ATOM 526 O O . GLY A 1 70 ? 8.453 -6.361 47.347 1.00 43.56 70 GLY A O 1
ATOM 527 N N . TYR A 1 71 ? 8.878 -7.897 45.763 1.00 45.91 71 TYR A N 1
ATOM 528 C CA . TYR A 1 71 ? 8.168 -7.220 44.690 1.00 45.91 71 TYR A CA 1
ATOM 529 C C . TYR A 1 71 ? 6.707 -7.626 44.828 1.00 45.91 71 TYR A C 1
ATOM 531 O O . TYR A 1 71 ? 6.344 -8.771 44.547 1.00 45.91 71 TYR A O 1
ATOM 539 N N . ASP A 1 72 ? 5.890 -6.694 45.317 1.00 43.97 72 ASP A N 1
ATOM 540 C CA . ASP A 1 72 ? 4.439 -6.758 45.205 1.00 43.97 72 ASP A CA 1
ATOM 541 C C . ASP A 1 72 ? 4.111 -7.051 43.737 1.00 43.97 72 ASP A C 1
ATOM 543 O O . ASP A 1 72 ? 4.144 -6.168 42.876 1.00 43.97 72 ASP A O 1
ATOM 547 N N . LYS A 1 73 ? 3.827 -8.323 43.432 1.00 46.59 73 LYS A N 1
ATOM 548 C CA . LYS A 1 73 ? 3.126 -8.713 42.216 1.00 46.59 73 LYS A CA 1
ATOM 549 C C . LYS A 1 73 ? 1.741 -8.111 42.358 1.00 46.59 73 LYS A C 1
ATOM 551 O O . LYS A 1 73 ? 0.815 -8.779 42.818 1.00 46.59 73 LYS A O 1
ATOM 556 N N . GLN A 1 74 ? 1.623 -6.832 41.995 1.00 45.19 74 GLN A N 1
ATOM 557 C CA . GLN A 1 74 ? 0.353 -6.230 41.640 1.00 45.19 74 GLN A CA 1
ATOM 558 C C . GLN A 1 74 ? -0.358 -7.272 40.792 1.00 45.19 74 GLN A C 1
ATOM 560 O O . GLN A 1 74 ? 0.198 -7.768 39.810 1.00 45.19 74 GLN A O 1
ATOM 565 N N . SER A 1 75 ? -1.527 -7.701 41.254 1.00 43.12 75 SER A N 1
ATOM 566 C CA . SER A 1 75 ? -2.392 -8.596 40.511 1.00 43.12 75 SER A CA 1
ATOM 567 C C . SER A 1 75 ? -2.787 -7.857 39.238 1.00 43.12 75 SER A C 1
ATOM 569 O O . SER A 1 75 ? -3.805 -7.166 39.208 1.00 43.12 75 SER A O 1
ATOM 571 N N . PHE A 1 76 ? -1.937 -7.929 38.214 1.00 48.12 76 PHE A N 1
ATOM 572 C CA . PHE A 1 76 ? -2.253 -7.465 36.883 1.00 48.12 76 PHE A CA 1
ATOM 573 C C . PHE A 1 76 ? -3.487 -8.259 36.494 1.00 48.12 76 PHE A C 1
ATOM 575 O O . PHE A 1 76 ? -3.427 -9.472 36.288 1.00 48.12 76 PHE A O 1
ATOM 582 N N . THR A 1 77 ? -4.638 -7.590 36.479 1.00 52.75 77 THR A N 1
ATOM 583 C CA . THR A 1 77 ? -5.793 -8.081 35.743 1.00 52.75 77 THR A CA 1
ATOM 584 C C . THR A 1 77 ? -5.249 -8.478 34.383 1.00 52.75 77 THR A C 1
ATOM 586 O O . THR A 1 77 ? -4.683 -7.616 33.714 1.00 52.75 77 THR A O 1
ATOM 589 N N . THR A 1 78 ? -5.312 -9.766 34.035 1.00 66.44 78 THR A N 1
ATOM 590 C CA . THR A 1 78 ? -4.780 -10.323 32.785 1.00 66.44 78 THR A CA 1
ATOM 591 C C . THR A 1 78 ? -5.483 -9.644 31.618 1.00 66.44 78 THR A C 1
ATOM 593 O O . THR A 1 78 ? -6.525 -10.096 31.137 1.00 66.44 78 THR A O 1
ATOM 596 N N . GLN A 1 79 ? -4.967 -8.480 31.240 1.00 84.06 79 GLN A N 1
ATOM 597 C CA . GLN A 1 79 ? -5.481 -7.668 30.165 1.00 84.06 79 GLN A CA 1
ATOM 598 C C . GLN A 1 79 ? -5.197 -8.445 28.892 1.00 84.06 79 GLN A C 1
ATOM 600 O O . GLN A 1 79 ? -4.067 -8.854 28.642 1.00 84.06 79 GLN A O 1
ATOM 605 N N . LYS A 1 80 ? -6.249 -8.713 28.120 1.00 92.38 80 LYS A N 1
ATOM 606 C CA . LYS A 1 80 ? -6.093 -9.448 26.869 1.00 92.38 80 LYS A CA 1
ATOM 607 C C . LYS A 1 80 ? -5.235 -8.633 25.911 1.00 92.38 80 LYS A C 1
ATOM 609 O O . LYS A 1 80 ? -5.393 -7.413 25.835 1.00 92.38 80 LYS A O 1
ATOM 614 N N . ALA A 1 81 ? -4.412 -9.312 25.129 1.00 93.69 81 ALA A N 1
ATOM 615 C CA . ALA A 1 81 ? -3.607 -8.674 24.110 1.00 93.69 81 ALA A CA 1
ATOM 616 C C . ALA A 1 81 ? -4.472 -8.063 22.996 1.00 93.69 81 ALA A C 1
ATOM 618 O O . ALA A 1 81 ? -5.547 -8.596 22.657 1.00 93.69 81 ALA A O 1
ATOM 619 N N . PRO A 1 82 ? -4.024 -6.934 22.421 1.00 95.19 82 PRO A N 1
ATOM 620 C CA . PRO A 1 82 ? -4.842 -6.133 21.532 1.00 95.19 82 PRO A CA 1
ATOM 621 C C . PRO A 1 82 ? -4.996 -6.736 20.134 1.00 95.19 82 PRO A C 1
ATOM 623 O O . PRO A 1 82 ? -4.158 -7.484 19.631 1.00 95.19 82 PRO A O 1
ATOM 626 N N . ILE A 1 83 ? -6.071 -6.320 19.466 1.00 95.69 83 ILE A N 1
ATOM 627 C CA . ILE A 1 83 ? -6.187 -6.364 18.012 1.00 95.69 83 ILE A CA 1
ATOM 628 C C . ILE A 1 83 ? -5.617 -5.065 17.444 1.00 95.69 83 ILE A C 1
ATOM 630 O O . ILE A 1 83 ? -6.172 -3.982 17.653 1.00 95.69 83 ILE A O 1
ATOM 634 N N . LEU A 1 84 ? -4.540 -5.179 16.676 1.00 95.44 84 LEU A N 1
ATOM 635 C CA . LEU A 1 84 ? -3.955 -4.074 15.933 1.00 95.44 84 LEU A CA 1
ATOM 636 C C . LEU A 1 84 ? -4.698 -3.854 14.617 1.00 95.44 84 LEU A C 1
ATOM 638 O O . LEU A 1 84 ? -4.859 -4.769 13.810 1.00 95.44 84 LEU A O 1
ATOM 642 N N . ILE A 1 85 ? -5.113 -2.618 14.354 1.00 95.88 85 ILE A N 1
ATOM 643 C CA . ILE A 1 85 ? -5.717 -2.224 13.078 1.00 95.88 85 ILE A CA 1
ATOM 644 C C . ILE A 1 85 ? -4.848 -1.148 12.442 1.00 95.88 85 ILE A C 1
ATOM 646 O O . ILE A 1 85 ? -4.768 -0.021 12.928 1.00 95.88 85 ILE A O 1
ATOM 650 N N . THR A 1 86 ? -4.216 -1.464 11.314 1.00 95.50 86 THR A N 1
ATOM 651 C CA . THR A 1 86 ? -3.375 -0.477 10.623 1.00 95.50 86 THR A CA 1
ATOM 652 C C . THR A 1 86 ? -4.200 0.377 9.658 1.00 95.50 86 THR A C 1
ATOM 654 O O . THR A 1 86 ? -5.033 -0.133 8.904 1.00 95.50 86 THR A O 1
ATOM 657 N N . ILE A 1 87 ? -3.965 1.689 9.650 1.00 96.19 87 ILE A N 1
ATOM 658 C CA . ILE A 1 87 ? -4.601 2.650 8.741 1.00 96.19 87 ILE A CA 1
ATOM 659 C C . ILE A 1 87 ? -3.496 3.489 8.111 1.00 96.19 87 ILE A C 1
ATOM 661 O O . ILE A 1 87 ? -2.908 4.358 8.742 1.00 96.19 87 ILE A O 1
ATOM 665 N N . GLY A 1 88 ? -3.189 3.239 6.841 1.00 95.88 88 GLY A N 1
ATOM 666 C CA . GLY A 1 88 ? -2.103 3.944 6.168 1.00 95.88 88 GLY A CA 1
ATOM 667 C C . GLY A 1 88 ? -1.958 3.553 4.705 1.00 95.88 88 GLY A C 1
ATOM 668 O O . GLY A 1 88 ? -2.347 2.437 4.328 1.00 95.88 88 GLY A O 1
ATOM 669 N N . PRO A 1 89 ? -1.430 4.453 3.851 1.00 95.88 89 PRO A N 1
ATOM 670 C CA . PRO A 1 89 ? -1.325 4.179 2.429 1.00 95.88 89 PRO A CA 1
ATOM 671 C C . PRO A 1 89 ? -0.355 3.014 2.196 1.00 95.88 89 PRO A C 1
ATOM 673 O O . PRO A 1 89 ? 0.389 2.601 3.094 1.00 95.88 89 PRO A O 1
ATOM 676 N N . PRO A 1 90 ? -0.359 2.393 1.012 1.00 94.62 90 PRO A N 1
ATOM 677 C CA . PRO A 1 90 ? 0.675 1.422 0.700 1.00 94.62 90 PRO A CA 1
ATOM 678 C C . PRO A 1 90 ? 2.069 2.055 0.819 1.00 94.62 90 PRO A C 1
ATOM 680 O O . PRO A 1 90 ? 2.232 3.238 0.539 1.00 94.62 90 PRO A O 1
ATOM 683 N N . CYS A 1 91 ? 3.058 1.260 1.239 1.00 94.88 91 CYS A N 1
ATOM 684 C CA . CYS A 1 91 ? 4.459 1.687 1.400 1.00 94.88 91 CYS A CA 1
ATOM 685 C C . CYS A 1 91 ? 4.724 2.721 2.514 1.00 94.88 91 CYS A C 1
ATOM 687 O O . CYS A 1 91 ? 5.819 3.267 2.594 1.00 94.88 91 CYS A O 1
ATOM 689 N N . SER A 1 92 ? 3.772 2.941 3.425 1.00 95.31 92 SER A N 1
ATOM 690 C CA . SER A 1 92 ? 3.938 3.865 4.556 1.00 95.31 92 SER A CA 1
ATOM 691 C C . SER A 1 92 ? 4.735 3.310 5.742 1.00 95.31 92 SER A C 1
ATOM 693 O O . SER A 1 92 ? 4.922 4.034 6.706 1.00 95.31 92 SER A O 1
ATOM 695 N N . GLY A 1 93 ? 5.179 2.048 5.702 1.00 93.38 93 GLY A N 1
ATOM 696 C CA . GLY A 1 93 ? 5.879 1.410 6.829 1.00 93.38 93 GLY A CA 1
ATOM 697 C C . GLY A 1 93 ? 4.958 0.782 7.881 1.00 93.38 93 GLY A C 1
ATOM 698 O O . GLY A 1 93 ? 5.348 0.670 9.030 1.00 93.38 93 GLY A O 1
ATOM 699 N N . LYS A 1 94 ? 3.738 0.365 7.504 1.00 92.31 94 LYS A N 1
ATOM 700 C CA . LYS A 1 94 ? 2.745 -0.196 8.446 1.00 92.31 94 LYS A CA 1
ATOM 701 C C . LYS A 1 94 ? 3.270 -1.374 9.266 1.00 92.31 94 LYS A C 1
ATOM 703 O O . LYS A 1 94 ? 3.107 -1.371 10.472 1.00 92.31 94 LYS A O 1
ATOM 708 N N . THR A 1 95 ? 3.893 -2.350 8.607 1.00 90.62 95 THR A N 1
ATOM 709 C CA . THR A 1 95 ? 4.433 -3.542 9.277 1.00 90.62 95 THR A CA 1
ATOM 710 C C . THR A 1 95 ? 5.493 -3.164 10.306 1.00 90.62 95 THR A C 1
ATOM 712 O O . THR A 1 95 ? 5.465 -3.688 11.408 1.00 90.62 95 THR A O 1
ATOM 715 N N . GLU A 1 96 ? 6.368 -2.215 9.970 1.00 91.38 96 GLU A N 1
ATOM 716 C CA . GLU A 1 96 ? 7.404 -1.745 10.889 1.00 91.38 96 GLU A CA 1
ATOM 717 C C . GLU A 1 96 ? 6.802 -0.991 12.074 1.00 91.38 96 GLU A C 1
ATOM 719 O O . GLU A 1 96 ? 7.066 -1.334 13.216 1.00 91.38 96 GLU A O 1
ATOM 724 N N . ALA A 1 97 ? 5.885 -0.055 11.813 1.00 92.12 97 ALA A N 1
ATOM 725 C CA . ALA A 1 97 ? 5.194 0.681 12.868 1.00 92.12 97 ALA A CA 1
ATOM 726 C C . ALA A 1 97 ? 4.409 -0.242 13.815 1.00 92.12 97 ALA A C 1
ATOM 728 O O . ALA A 1 97 ? 4.380 -0.003 15.016 1.00 92.12 97 ALA A O 1
ATOM 729 N N . SER A 1 98 ? 3.790 -1.308 13.295 1.00 91.31 98 SER A N 1
ATOM 730 C CA . SER A 1 98 ? 3.133 -2.321 14.127 1.00 91.31 98 SER A CA 1
ATOM 731 C C . SER A 1 98 ? 4.122 -3.080 15.011 1.00 91.31 98 SER A C 1
ATOM 733 O O . SER A 1 98 ? 3.804 -3.316 16.170 1.00 91.31 98 SER A O 1
ATOM 735 N N . ARG A 1 99 ? 5.310 -3.432 14.502 1.00 91.44 99 ARG A N 1
ATOM 736 C CA . ARG A 1 99 ? 6.353 -4.091 15.302 1.00 91.44 99 ARG A CA 1
ATOM 737 C C . ARG A 1 99 ? 6.900 -3.177 16.388 1.00 91.44 99 ARG A C 1
ATOM 739 O O . ARG A 1 99 ? 6.947 -3.589 17.538 1.00 91.44 99 ARG A O 1
ATOM 746 N N . SER A 1 100 ? 7.248 -1.936 16.042 1.00 91.19 100 SER A N 1
ATOM 747 C CA . SER A 1 100 ? 7.732 -0.955 17.019 1.00 91.19 100 SER A CA 1
ATOM 748 C C . SER A 1 100 ? 6.695 -0.693 18.112 1.00 91.19 100 SER A C 1
ATOM 750 O O . SER A 1 100 ? 7.054 -0.577 19.276 1.00 91.19 100 SER A O 1
ATOM 752 N N . PHE A 1 101 ? 5.410 -0.643 17.745 1.00 89.25 101 PHE A N 1
ATOM 753 C CA . PHE A 1 101 ? 4.319 -0.483 18.703 1.00 89.25 101 PHE A CA 1
ATOM 754 C C . PHE A 1 101 ? 4.212 -1.672 19.666 1.00 89.25 101 PHE A C 1
ATOM 756 O O . PHE A 1 101 ? 4.108 -1.474 20.869 1.00 89.25 101 PHE A O 1
ATOM 763 N N . LEU A 1 102 ? 4.273 -2.903 19.155 1.00 91.06 102 LEU A N 1
ATOM 764 C CA . LEU A 1 102 ? 4.224 -4.098 20.000 1.00 91.06 102 LEU A CA 1
ATOM 765 C C . LEU A 1 102 ? 5.412 -4.190 20.948 1.00 91.06 102 LEU A C 1
ATOM 767 O O . LEU A 1 102 ? 5.216 -4.471 22.126 1.00 91.06 102 LEU A O 1
ATOM 771 N N . LEU A 1 103 ? 6.608 -3.880 20.447 1.00 91.31 103 LEU A N 1
ATOM 772 C CA . LEU A 1 103 ? 7.819 -3.858 21.254 1.00 91.31 103 LEU A CA 1
ATOM 773 C C . LEU A 1 103 ? 7.719 -2.832 22.394 1.00 91.31 103 LEU A C 1
ATOM 775 O O . LEU A 1 103 ? 8.110 -3.128 23.518 1.00 91.31 103 LEU A O 1
ATOM 779 N N . ALA A 1 104 ? 7.160 -1.647 22.122 1.00 90.06 104 ALA A N 1
ATOM 780 C CA . ALA A 1 104 ? 6.934 -0.618 23.138 1.00 90.06 104 ALA A CA 1
ATOM 781 C C . ALA A 1 104 ? 5.922 -1.055 24.214 1.00 90.06 104 ALA A C 1
ATOM 783 O O . ALA A 1 104 ? 6.096 -0.728 25.385 1.00 90.06 104 ALA A O 1
ATOM 784 N N . ASP A 1 105 ? 4.914 -1.843 23.832 1.00 88.50 105 ASP A N 1
ATOM 785 C CA . ASP A 1 105 ? 3.917 -2.417 24.744 1.00 88.50 105 ASP A CA 1
ATOM 786 C C . ASP A 1 105 ? 4.421 -3.692 25.468 1.00 88.50 105 ASP A C 1
ATOM 788 O O . ASP A 1 105 ? 3.665 -4.331 26.202 1.00 88.50 105 ASP A O 1
ATOM 792 N N . GLY A 1 106 ? 5.692 -4.074 25.282 1.00 92.06 106 GLY A N 1
ATOM 793 C CA . GLY A 1 106 ? 6.311 -5.233 25.935 1.00 92.06 106 GLY A CA 1
ATOM 794 C C . GLY A 1 106 ? 5.965 -6.586 25.308 1.00 92.06 106 GLY A C 1
ATOM 795 O O . GLY A 1 106 ? 6.214 -7.620 25.926 1.00 92.06 106 GLY A O 1
ATOM 796 N N . TYR A 1 107 ? 5.401 -6.594 24.100 1.00 90.56 107 TYR A N 1
ATOM 797 C CA . TYR A 1 107 ? 5.186 -7.810 23.318 1.00 90.56 107 TYR A CA 1
ATOM 798 C C . TYR A 1 107 ? 6.394 -8.088 22.425 1.00 90.56 107 TYR A C 1
ATOM 800 O O . TYR A 1 107 ? 6.970 -7.167 21.840 1.00 90.56 107 TYR A O 1
ATOM 808 N N . ASP A 1 108 ? 6.733 -9.363 22.246 1.00 88.69 108 ASP A N 1
ATOM 809 C CA . ASP A 1 108 ? 7.683 -9.755 21.212 1.00 88.69 108 ASP A CA 1
ATOM 810 C C . ASP A 1 108 ? 7.021 -9.570 19.825 1.00 88.69 108 ASP A C 1
ATOM 812 O O . ASP A 1 108 ? 5.952 -10.134 19.562 1.00 88.69 108 ASP A O 1
ATOM 816 N N . PRO A 1 109 ? 7.585 -8.746 18.921 1.00 84.19 109 PRO A N 1
ATOM 817 C CA . PRO A 1 109 ? 7.044 -8.559 17.576 1.00 84.19 109 PRO A CA 1
ATOM 818 C C . PRO A 1 109 ? 7.079 -9.830 16.712 1.00 84.19 109 PRO A C 1
ATOM 820 O O . PRO A 1 109 ? 6.355 -9.879 15.710 1.00 84.19 109 PRO A O 1
ATOM 823 N N . ASP A 1 110 ? 7.895 -10.824 17.064 1.00 83.88 110 ASP A N 1
ATOM 824 C CA . ASP A 1 110 ? 7.921 -12.133 16.408 1.00 83.88 110 ASP A CA 1
ATOM 825 C C . ASP A 1 110 ? 6.840 -13.077 16.969 1.00 83.88 110 ASP A C 1
ATOM 827 O O . ASP A 1 110 ? 6.386 -13.978 16.260 1.00 83.88 110 ASP A O 1
ATOM 831 N N . ASP A 1 111 ? 6.301 -12.775 18.157 1.00 75.56 111 ASP A N 1
ATOM 832 C CA . ASP A 1 111 ? 5.141 -13.443 18.757 1.00 75.56 111 ASP A CA 1
ATOM 833 C C . ASP A 1 111 ? 3.798 -12.905 18.228 1.00 75.56 111 ASP A C 1
ATOM 835 O O . ASP A 1 111 ? 2.753 -13.113 18.839 1.00 75.56 111 ASP A O 1
ATOM 839 N N . ILE A 1 112 ? 3.732 -12.232 17.078 1.00 71.75 112 ILE A N 1
ATOM 840 C CA . ILE A 1 112 ? 2.427 -11.969 16.447 1.00 71.75 112 ILE A CA 1
ATOM 841 C C . ILE A 1 112 ? 1.882 -13.295 15.909 1.00 71.75 112 ILE A C 1
ATOM 843 O O . ILE A 1 112 ? 2.385 -13.802 14.903 1.00 71.75 112 ILE A O 1
ATOM 847 N N . PHE A 1 113 ? 0.830 -13.831 16.542 1.00 55.69 113 PHE A N 1
ATOM 848 C CA . PHE A 1 113 ? 0.255 -15.132 16.178 1.00 55.69 113 PHE A CA 1
ATOM 849 C C . PHE A 1 113 ? -0.100 -15.164 14.687 1.00 55.69 113 PHE A C 1
ATOM 851 O O . PHE A 1 113 ? -0.957 -14.402 14.235 1.00 55.69 113 PHE A O 1
ATOM 858 N N . ASP A 1 114 ? 0.572 -16.037 13.932 1.00 59.44 114 ASP A N 1
ATOM 859 C CA . ASP A 1 114 ? 0.296 -16.361 12.524 1.00 59.44 114 ASP A CA 1
ATOM 860 C C . ASP A 1 114 ? 0.254 -15.175 11.531 1.00 59.44 114 ASP A C 1
ATOM 862 O O . ASP A 1 114 ? -0.277 -15.273 10.419 1.00 59.44 114 ASP A O 1
ATOM 866 N N . GLY A 1 115 ? 0.912 -14.066 11.875 1.00 63.31 115 GLY A N 1
ATOM 867 C CA . GLY A 1 115 ? 1.194 -12.975 10.950 1.00 63.31 115 GLY A CA 1
ATOM 868 C C . GLY A 1 115 ? 0.018 -12.047 10.613 1.00 63.31 115 GLY A C 1
ATOM 869 O O . GLY A 1 115 ? -1.122 -12.166 11.054 1.00 63.31 115 GLY A O 1
ATOM 870 N N . ASP A 1 116 ? 0.341 -11.023 9.828 1.00 74.56 116 ASP A N 1
ATOM 871 C CA . ASP A 1 116 ? -0.577 -9.963 9.424 1.00 74.56 116 ASP A CA 1
ATOM 872 C C . ASP A 1 116 ? -1.612 -10.471 8.397 1.00 74.56 116 ASP A C 1
ATOM 874 O O . ASP A 1 116 ? -1.262 -10.742 7.245 1.00 74.56 116 ASP A O 1
ATOM 878 N N . VAL A 1 117 ? -2.899 -10.572 8.772 1.00 80.56 117 VAL A N 1
ATOM 879 C CA . VAL A 1 117 ? -3.951 -10.991 7.827 1.00 80.56 117 VAL A CA 1
ATOM 880 C C . VAL A 1 117 ? -4.237 -9.868 6.830 1.00 80.56 117 VAL A C 1
ATOM 882 O O . VAL A 1 117 ? -5.099 -9.005 7.035 1.00 80.56 117 VAL A O 1
ATOM 885 N N . ALA A 1 118 ? -3.552 -9.913 5.687 1.00 82.12 118 ALA A N 1
ATOM 886 C CA . ALA A 1 118 ? -3.745 -8.969 4.598 1.00 82.12 118 ALA A CA 1
ATOM 887 C C . ALA A 1 118 ? -4.302 -9.624 3.320 1.00 82.12 118 ALA A C 1
ATOM 889 O O . ALA A 1 118 ? -3.993 -10.750 2.931 1.00 82.12 118 ALA A O 1
ATOM 890 N N . LEU A 1 119 ? -5.112 -8.858 2.584 1.00 79.75 119 LEU A N 1
ATOM 891 C CA . LEU A 1 119 ? -5.703 -9.247 1.296 1.00 79.75 119 LEU A CA 1
ATOM 892 C C . LEU A 1 119 ? -4.643 -9.602 0.248 1.00 79.75 119 LEU A C 1
ATOM 894 O O . LEU A 1 119 ? -4.911 -10.374 -0.669 1.00 79.75 119 LEU A O 1
ATOM 898 N N . LYS A 1 120 ? -3.450 -9.015 0.372 1.00 77.12 120 LYS A N 1
ATOM 899 C CA . LYS A 1 120 ? -2.320 -9.215 -0.543 1.00 77.12 120 LYS A CA 1
ATOM 900 C C . LYS A 1 120 ? -1.697 -10.614 -0.422 1.00 77.12 120 LYS A C 1
ATOM 902 O O . LYS A 1 120 ? -0.969 -11.007 -1.330 1.00 77.12 120 LYS A O 1
ATOM 907 N N . ASP A 1 121 ? -1.975 -11.324 0.670 1.00 81.31 121 ASP A N 1
ATOM 908 C CA . ASP A 1 121 ? -1.421 -12.650 0.965 1.00 81.31 121 ASP A CA 1
ATOM 909 C C . ASP A 1 121 ? -2.409 -13.768 0.590 1.00 81.31 121 ASP A C 1
ATOM 911 O O . ASP A 1 121 ? -2.120 -14.955 0.705 1.00 81.31 121 ASP A O 1
ATOM 915 N N . GLN A 1 122 ? -3.576 -13.395 0.052 1.00 83.38 122 GLN A N 1
ATOM 916 C CA . GLN A 1 122 ? -4.538 -14.343 -0.491 1.00 83.38 122 GLN A CA 1
ATOM 917 C C . GLN A 1 122 ? -3.984 -15.028 -1.745 1.00 83.38 122 GLN A C 1
ATOM 919 O O . GLN A 1 122 ? -3.350 -14.405 -2.606 1.00 83.38 122 GLN A O 1
ATOM 924 N N . SER A 1 123 ? -4.283 -16.320 -1.880 1.00 83.12 123 SER A N 1
ATOM 925 C CA . SER A 1 123 ? -3.840 -17.118 -3.021 1.00 83.12 123 SER A CA 1
ATOM 926 C C . SER A 1 123 ? -4.277 -16.500 -4.353 1.00 83.12 123 SER A C 1
ATOM 928 O O . SER A 1 123 ? -5.379 -15.962 -4.497 1.00 83.12 123 SER A O 1
ATOM 930 N N . ASN A 1 124 ? -3.384 -16.586 -5.343 1.00 85.94 124 ASN A N 1
ATOM 931 C CA . ASN A 1 124 ? -3.586 -16.137 -6.723 1.00 85.94 124 ASN A CA 1
ATOM 932 C C . ASN A 1 124 ? -3.763 -14.624 -6.945 1.00 85.94 124 ASN A C 1
ATOM 934 O O . ASN A 1 124 ? -4.027 -14.216 -8.076 1.00 85.94 124 ASN A O 1
ATOM 938 N N . VAL A 1 125 ? -3.597 -13.785 -5.916 1.00 89.19 125 VAL A N 1
ATOM 939 C CA . VAL A 1 125 ? -3.618 -12.318 -6.077 1.00 89.19 125 VAL A CA 1
ATOM 940 C C . VAL A 1 125 ? -2.401 -11.816 -6.852 1.00 89.19 125 VAL A C 1
ATOM 942 O O . VAL A 1 125 ? -2.497 -10.827 -7.578 1.00 89.19 125 VAL A O 1
ATOM 945 N N . TYR A 1 126 ? -1.277 -12.519 -6.744 1.00 91.69 126 TYR A N 1
ATOM 946 C CA . TYR A 1 126 ? -0.065 -12.226 -7.495 1.00 91.69 126 TYR A CA 1
ATOM 947 C C . TYR A 1 126 ? 0.386 -13.445 -8.285 1.00 91.69 126 TYR A C 1
ATOM 949 O O . TYR A 1 126 ? 0.314 -14.582 -7.813 1.00 91.69 126 TYR A O 1
ATOM 957 N N . HIS A 1 127 ? 0.865 -13.191 -9.497 1.00 93.19 127 HIS A N 1
ATOM 958 C CA . HIS A 1 127 ? 1.478 -14.190 -10.347 1.00 93.19 127 HIS A CA 1
ATOM 959 C C . HIS A 1 127 ? 2.951 -13.846 -10.573 1.00 93.19 127 HIS A C 1
ATOM 961 O O . HIS A 1 127 ? 3.257 -12.795 -11.130 1.00 93.19 127 HIS A O 1
ATOM 967 N N . LYS A 1 128 ? 3.859 -14.730 -10.143 1.00 94.69 128 LYS A N 1
ATOM 968 C CA . LYS A 1 128 ? 5.303 -14.548 -10.328 1.00 94.69 128 LYS A CA 1
ATOM 969 C C . LYS A 1 128 ? 5.687 -14.765 -11.785 1.00 94.69 128 LYS A C 1
ATOM 971 O O . LYS A 1 128 ? 5.478 -15.849 -12.326 1.00 94.69 128 LYS A O 1
ATOM 976 N N . VAL A 1 129 ? 6.293 -13.753 -12.389 1.00 94.81 129 VAL A N 1
ATOM 977 C CA . VAL A 1 129 ? 6.797 -13.777 -13.764 1.00 94.81 129 VAL A CA 1
ATOM 978 C C . VAL A 1 129 ? 8.291 -13.448 -13.736 1.00 94.81 129 VAL A C 1
ATOM 980 O O . VAL A 1 129 ? 8.672 -12.493 -13.063 1.00 94.81 129 VAL A O 1
ATOM 983 N N . PRO A 1 130 ? 9.163 -14.197 -14.429 1.00 95.56 130 PRO A N 1
ATOM 984 C CA . PRO A 1 130 ? 10.591 -13.892 -14.459 1.00 95.56 130 PRO A CA 1
ATOM 985 C C . PRO A 1 130 ? 10.872 -12.470 -14.956 1.00 95.56 130 PRO A C 1
ATOM 987 O O . PRO A 1 130 ? 10.279 -12.033 -15.944 1.00 95.56 130 PRO A O 1
ATOM 990 N N . VAL A 1 131 ? 11.821 -11.768 -14.328 1.00 94.81 131 VAL A N 1
ATOM 991 C CA . VAL A 1 131 ? 12.224 -10.405 -14.736 1.00 94.81 131 VAL A CA 1
ATOM 992 C C . VAL A 1 131 ? 12.618 -10.360 -16.213 1.00 94.81 131 VAL A C 1
ATOM 994 O O . VAL A 1 131 ? 12.208 -9.460 -16.942 1.00 94.81 131 VAL A O 1
ATOM 997 N N . VAL A 1 132 ? 13.338 -11.379 -16.690 1.00 92.94 132 VAL A N 1
ATOM 998 C CA . VAL A 1 132 ? 13.737 -11.495 -18.103 1.00 92.94 132 VAL A CA 1
ATOM 999 C C . VAL A 1 132 ? 12.546 -11.505 -19.062 1.00 92.94 132 VAL A C 1
ATOM 1001 O O . VAL A 1 132 ? 12.655 -10.974 -20.163 1.00 92.94 132 VAL A O 1
ATOM 1004 N N . SER A 1 133 ? 11.397 -12.044 -18.644 1.00 92.12 133 SER A N 1
ATOM 1005 C CA . SER A 1 133 ? 10.176 -12.054 -19.450 1.00 92.12 133 SER A CA 1
ATOM 1006 C C . SER A 1 133 ? 9.495 -10.684 -19.495 1.00 92.12 133 SER A C 1
ATOM 1008 O O . SER A 1 133 ? 8.800 -10.406 -20.461 1.00 92.12 133 SER A O 1
ATOM 1010 N N . PHE A 1 134 ? 9.705 -9.813 -18.504 1.00 89.62 134 PHE A N 1
ATOM 1011 C CA . PHE A 1 134 ? 9.260 -8.415 -18.569 1.00 89.62 134 PHE A CA 1
ATOM 1012 C C . PHE A 1 134 ? 10.204 -7.537 -19.402 1.00 89.62 134 PHE A C 1
ATOM 1014 O O . PHE A 1 134 ? 9.744 -6.653 -20.124 1.00 89.62 134 PHE A O 1
ATOM 1021 N N . LEU A 1 135 ? 11.517 -7.775 -19.305 1.00 90.69 135 LEU A N 1
ATOM 1022 C CA . LEU A 1 135 ? 12.523 -7.029 -20.066 1.00 90.69 135 LEU A CA 1
ATOM 1023 C C . LEU A 1 135 ? 12.472 -7.373 -21.560 1.00 90.69 135 LEU A C 1
ATOM 1025 O O . LEU A 1 135 ? 12.558 -6.484 -22.404 1.00 90.69 135 LEU A O 1
ATOM 1029 N N . PHE A 1 136 ? 12.284 -8.655 -21.885 1.00 89.69 136 PHE A N 1
ATOM 1030 C CA . PHE A 1 136 ? 12.316 -9.173 -23.253 1.00 89.69 136 PHE A CA 1
ATOM 1031 C C . PHE A 1 136 ? 11.108 -10.082 -23.535 1.00 89.69 136 PHE A C 1
ATOM 1033 O O . PHE A 1 136 ? 11.266 -11.284 -23.770 1.00 89.69 136 PHE A O 1
ATOM 1040 N N . PRO A 1 137 ? 9.874 -9.544 -23.514 1.00 82.25 137 PRO A N 1
ATOM 1041 C CA . PRO A 1 137 ? 8.669 -10.369 -23.576 1.00 82.25 137 PRO A CA 1
ATOM 1042 C C . PRO A 1 137 ? 8.510 -11.114 -24.908 1.00 82.25 137 PRO A C 1
ATOM 1044 O O . PRO A 1 137 ? 7.853 -12.150 -24.952 1.00 82.25 137 PRO A O 1
ATOM 1047 N N . THR A 1 138 ? 9.137 -10.643 -25.989 1.00 85.88 138 THR A N 1
ATOM 1048 C CA . THR A 1 138 ? 9.093 -11.298 -27.305 1.00 85.88 138 THR A CA 1
ATOM 1049 C C . THR A 1 138 ? 10.045 -12.485 -27.432 1.00 85.88 138 THR A C 1
ATOM 1051 O O . THR A 1 138 ? 9.719 -13.432 -28.142 1.00 85.88 138 THR A O 1
ATOM 1054 N N . SER A 1 139 ? 11.195 -12.467 -26.753 1.00 83.56 139 SER A N 1
ATOM 1055 C CA . SER A 1 139 ? 12.234 -13.496 -26.902 1.00 83.56 139 SER A CA 1
ATOM 1056 C C . SER A 1 139 ? 12.381 -14.418 -25.689 1.00 83.56 139 SER A C 1
ATOM 1058 O O . SER A 1 139 ? 12.852 -15.541 -25.841 1.00 83.56 139 SER A O 1
ATOM 1060 N N . GLN A 1 140 ? 11.961 -13.989 -24.494 1.00 88.38 140 GLN A N 1
ATOM 1061 C CA . GLN A 1 140 ? 12.191 -14.717 -23.234 1.00 88.38 140 GLN A CA 1
ATOM 1062 C C . GLN A 1 140 ? 10.909 -15.194 -22.534 1.00 88.38 140 GLN A C 1
ATOM 1064 O O . GLN A 1 140 ? 10.968 -15.771 -21.443 1.00 88.38 140 GLN A O 1
ATOM 1069 N N . LEU A 1 141 ? 9.730 -14.976 -23.121 1.00 88.50 141 LEU A N 1
ATOM 1070 C CA . LEU A 1 141 ? 8.480 -15.489 -22.565 1.00 88.50 141 LEU A CA 1
ATOM 1071 C C . LEU A 1 141 ? 8.215 -16.919 -23.060 1.00 88.50 141 LEU A C 1
ATOM 1073 O O . LEU A 1 141 ? 7.628 -17.136 -24.118 1.00 88.50 141 LEU A O 1
ATOM 1077 N N . LYS A 1 142 ? 8.638 -17.910 -22.268 1.00 89.75 142 LYS A N 1
ATOM 1078 C CA . LYS A 1 142 ? 8.384 -19.336 -22.542 1.00 89.75 142 LYS A CA 1
ATOM 1079 C C . LYS A 1 142 ? 6.883 -19.624 -22.599 1.00 89.75 142 LYS A C 1
ATOM 1081 O O . LYS A 1 142 ? 6.143 -19.126 -21.752 1.00 89.75 142 LYS A O 1
ATOM 1086 N N . SER A 1 143 ? 6.448 -20.514 -23.494 1.00 89.19 143 SER A N 1
ATOM 1087 C CA . SER A 1 143 ? 5.033 -20.904 -23.638 1.00 89.19 143 SER A CA 1
ATOM 1088 C C . SER A 1 143 ? 4.398 -21.398 -22.334 1.00 89.19 143 SER A C 1
ATOM 1090 O O . SER A 1 143 ? 3.231 -21.119 -22.088 1.00 89.19 143 SER A O 1
ATOM 1092 N N . SER A 1 144 ? 5.158 -22.074 -21.464 1.00 91.25 144 SER A N 1
ATOM 1093 C CA . SER A 1 144 ? 4.662 -22.564 -20.168 1.00 91.25 144 SER A CA 1
ATOM 1094 C C . SER A 1 144 ? 4.243 -21.443 -19.210 1.00 91.25 144 SER A C 1
ATOM 1096 O O . SER A 1 144 ? 3.276 -21.596 -18.469 1.00 91.25 144 SER A O 1
ATOM 1098 N N . ILE A 1 145 ? 4.950 -20.312 -19.235 1.00 90.00 145 ILE A N 1
ATOM 1099 C CA . ILE A 1 145 ? 4.632 -19.132 -18.423 1.00 90.00 145 ILE A CA 1
ATOM 1100 C C . ILE A 1 145 ? 3.651 -18.246 -19.188 1.00 90.00 145 ILE A C 1
ATOM 1102 O O . ILE A 1 145 ? 2.627 -17.846 -18.647 1.00 90.00 145 ILE A O 1
ATOM 1106 N N . GLY A 1 146 ? 3.935 -17.989 -20.466 1.00 89.94 146 GLY A N 1
ATOM 1107 C CA . GLY A 1 146 ? 3.141 -17.128 -21.332 1.00 89.94 146 GLY A CA 1
ATOM 1108 C C . GLY A 1 146 ? 1.688 -17.571 -21.462 1.00 89.94 146 GLY A C 1
ATOM 1109 O O . GLY A 1 146 ? 0.807 -16.728 -21.346 1.00 89.94 146 GLY A O 1
ATOM 1110 N N . ASN A 1 147 ? 1.428 -18.874 -21.623 1.00 94.12 147 ASN A N 1
ATOM 1111 C CA . ASN A 1 147 ? 0.078 -19.420 -21.809 1.00 94.12 147 ASN A CA 1
ATOM 1112 C C . ASN A 1 147 ? -0.662 -19.677 -20.488 1.00 94.12 147 ASN A C 1
ATOM 1114 O O . ASN A 1 147 ? -1.777 -20.199 -20.501 1.00 94.12 147 ASN A O 1
ATOM 1118 N N . LYS A 1 148 ? -0.063 -19.351 -19.335 1.00 94.56 148 LYS A N 1
ATOM 1119 C CA . LYS A 1 148 ? -0.727 -19.541 -18.048 1.00 94.56 148 LYS A CA 1
ATOM 1120 C C . LYS A 1 148 ? -1.931 -18.608 -17.947 1.00 94.56 148 LYS A C 1
ATOM 1122 O O . LYS A 1 148 ? -1.789 -17.387 -17.997 1.00 94.56 148 LYS A O 1
ATOM 1127 N N . LEU A 1 149 ? -3.107 -19.208 -17.787 1.00 93.62 149 LEU A N 1
ATOM 1128 C CA . LEU A 1 149 ? -4.368 -18.498 -17.636 1.00 93.62 149 LEU A CA 1
ATOM 1129 C C . LEU A 1 149 ? -4.455 -17.862 -16.244 1.00 93.62 149 LEU A C 1
ATOM 1131 O O . LEU A 1 149 ? -4.254 -18.522 -15.222 1.00 93.62 149 LEU A O 1
ATOM 1135 N N . LEU A 1 150 ? -4.757 -16.570 -16.204 1.00 92.06 150 LEU A N 1
ATOM 1136 C CA . LEU A 1 150 ? -4.965 -15.815 -14.976 1.00 92.06 150 LEU A CA 1
ATOM 1137 C C . LEU A 1 150 ? -6.446 -15.831 -14.582 1.00 92.06 150 LEU A C 1
ATOM 1139 O O . LEU A 1 150 ? -7.327 -16.162 -15.372 1.00 92.06 150 LEU A O 1
ATOM 1143 N N . HIS A 1 151 ? -6.749 -15.398 -13.356 1.00 88.00 151 HIS A N 1
ATOM 1144 C CA . HIS A 1 151 ? -8.137 -15.300 -12.878 1.00 88.00 151 HIS A CA 1
ATOM 1145 C C . HIS A 1 151 ? -8.980 -14.278 -13.658 1.00 88.00 151 HIS A C 1
ATOM 1147 O O . HIS A 1 151 ? -10.210 -14.328 -13.600 1.00 88.00 151 HIS A O 1
ATOM 1153 N N . SER A 1 152 ? -8.334 -13.366 -14.388 1.00 84.88 152 SER A N 1
ATOM 1154 C CA . SER A 1 152 ? -8.969 -12.470 -15.357 1.00 84.88 152 SER A CA 1
ATOM 1155 C C . SER A 1 152 ? -9.510 -13.195 -16.593 1.00 84.88 152 SER A C 1
ATOM 1157 O O . SER A 1 152 ? -10.326 -12.615 -17.297 1.00 84.88 152 SER A O 1
ATOM 1159 N N . GLY A 1 153 ? -9.076 -14.431 -16.861 1.00 90.62 153 GLY A N 1
ATOM 1160 C CA . GLY A 1 153 ? -9.317 -15.132 -18.125 1.00 90.62 153 GLY A CA 1
ATOM 1161 C C . GLY A 1 153 ? -8.310 -14.782 -19.223 1.00 90.62 153 GLY A C 1
ATOM 1162 O O . GLY A 1 153 ? -8.356 -15.389 -20.283 1.00 90.62 153 GLY A O 1
ATOM 1163 N N . SER A 1 154 ? -7.390 -13.850 -18.964 1.00 92.50 154 SER A N 1
ATOM 1164 C CA . SER A 1 154 ? -6.289 -13.524 -19.871 1.00 92.50 154 SER A CA 1
ATOM 1165 C C . SER A 1 154 ? -5.045 -14.344 -19.541 1.00 92.50 154 SER A C 1
ATOM 1167 O O . SER A 1 154 ? -4.861 -14.799 -18.408 1.00 92.50 154 SER A O 1
ATOM 1169 N N . THR A 1 155 ? -4.154 -14.502 -20.506 1.00 94.56 155 THR A N 1
ATOM 1170 C CA . THR A 1 155 ? -2.850 -15.137 -20.308 1.00 94.56 155 THR A CA 1
ATOM 1171 C C . THR A 1 155 ? -1.795 -14.129 -19.842 1.00 94.56 155 THR A C 1
ATOM 1173 O O . THR A 1 155 ? -1.973 -12.912 -19.948 1.00 94.56 155 THR A O 1
ATOM 1176 N N . VAL A 1 156 ? -0.667 -14.621 -19.317 1.00 93.50 156 VAL A N 1
ATOM 1177 C CA . VAL A 1 156 ? 0.499 -13.767 -19.009 1.00 93.50 156 VAL A CA 1
ATOM 1178 C C . VAL A 1 156 ? 1.007 -13.079 -20.279 1.00 93.50 156 VAL A C 1
ATOM 1180 O O . VAL A 1 156 ? 1.350 -11.900 -20.253 1.00 93.50 156 VAL A O 1
ATOM 1183 N N . LYS A 1 157 ? 1.027 -13.805 -21.401 1.00 93.56 157 LYS A N 1
ATOM 1184 C CA . LYS A 1 157 ? 1.470 -13.292 -22.700 1.00 93.56 157 LYS A CA 1
ATOM 1185 C C . LYS A 1 157 ? 0.623 -12.123 -23.178 1.00 93.56 157 LYS A C 1
ATOM 1187 O O . LYS A 1 157 ? 1.191 -11.114 -23.580 1.00 93.56 157 LYS A O 1
ATOM 1192 N N . GLU A 1 158 ? -0.698 -12.251 -23.108 1.00 92.69 158 GLU A N 1
ATOM 1193 C CA . GLU A 1 158 ? -1.623 -11.173 -23.476 1.00 92.69 158 GLU A CA 1
ATOM 1194 C C . GLU A 1 158 ? -1.347 -9.914 -22.654 1.00 92.69 158 GLU A C 1
ATOM 1196 O O . GLU A 1 158 ? -1.110 -8.859 -23.226 1.00 92.69 158 GLU A O 1
ATOM 1201 N N . ARG A 1 159 ? -1.231 -10.034 -21.325 1.00 91.38 159 ARG A N 1
ATOM 1202 C CA . ARG A 1 159 ? -0.964 -8.873 -20.458 1.00 91.38 159 ARG A CA 1
ATOM 1203 C C . ARG A 1 159 ? 0.365 -8.169 -20.733 1.00 91.38 159 ARG A C 1
ATOM 1205 O O . ARG A 1 159 ? 0.452 -6.959 -20.564 1.00 91.38 159 ARG A O 1
ATOM 1212 N N . LEU A 1 160 ? 1.405 -8.909 -21.120 1.00 90.00 160 LEU A N 1
ATOM 1213 C CA . LEU A 1 160 ? 2.735 -8.334 -21.360 1.00 90.00 160 LEU A CA 1
ATOM 1214 C C . LEU A 1 160 ? 2.924 -7.770 -22.772 1.00 90.00 160 LEU A C 1
ATOM 1216 O O . LEU A 1 160 ? 3.730 -6.853 -22.953 1.00 90.00 160 LEU A O 1
ATOM 1220 N N . LEU A 1 161 ? 2.259 -8.354 -23.772 1.00 88.94 161 LEU A N 1
ATOM 1221 C CA . LEU A 1 161 ? 2.497 -8.038 -25.182 1.00 88.94 161 LEU A CA 1
ATOM 1222 C C . LEU A 1 161 ? 1.416 -7.174 -25.813 1.00 88.94 161 LEU A C 1
ATOM 1224 O O . LEU A 1 161 ? 1.728 -6.444 -26.751 1.00 88.94 161 LEU A O 1
ATOM 1228 N N . ASP A 1 162 ? 0.174 -7.261 -25.350 1.00 87.19 162 ASP A N 1
ATOM 1229 C CA . ASP A 1 162 ? -0.918 -6.526 -25.966 1.00 87.19 162 ASP A CA 1
ATOM 1230 C C . ASP A 1 162 ? -1.060 -5.141 -25.300 1.00 87.19 162 ASP A C 1
ATOM 1232 O O . ASP A 1 162 ? -1.395 -5.042 -24.117 1.00 87.19 162 ASP A O 1
ATOM 1236 N N . PRO A 1 163 ? -0.801 -4.046 -26.041 1.00 80.38 163 PRO A N 1
ATOM 1237 C CA . PRO A 1 163 ? -0.859 -2.689 -25.506 1.00 80.38 163 PRO A CA 1
ATOM 1238 C C . PRO A 1 163 ? -2.280 -2.246 -25.131 1.00 80.38 163 PRO A C 1
ATOM 1240 O O . PRO A 1 163 ? -2.431 -1.218 -24.474 1.00 80.38 163 PRO A O 1
ATOM 1243 N N . SER A 1 164 ? -3.317 -2.987 -25.529 1.00 81.06 164 SER A N 1
ATOM 1244 C CA . SER A 1 164 ? -4.693 -2.736 -25.096 1.00 81.06 164 SER A CA 1
ATOM 1245 C C . SER A 1 164 ? -4.966 -3.198 -23.658 1.00 81.06 164 SER A C 1
ATOM 1247 O O . SER A 1 164 ? -5.955 -2.766 -23.059 1.00 81.06 164 SER A O 1
ATOM 1249 N N . TYR A 1 165 ? -4.090 -4.032 -23.081 1.00 76.00 165 TYR A N 1
ATOM 1250 C CA . TYR A 1 165 ? -4.218 -4.502 -21.702 1.00 76.00 165 TYR A CA 1
ATOM 1251 C C . TYR A 1 165 ? -3.787 -3.448 -20.670 1.00 76.00 165 TYR A C 1
ATOM 1253 O O . TYR A 1 165 ? -3.213 -2.408 -20.991 1.00 76.00 165 TYR A O 1
ATOM 1261 N N . ASP A 1 166 ? -4.156 -3.718 -19.412 1.00 76.81 166 ASP A N 1
ATOM 1262 C CA . ASP A 1 166 ? -4.133 -2.825 -18.248 1.00 76.81 166 ASP A CA 1
ATOM 1263 C C . ASP A 1 166 ? -2.965 -1.820 -18.247 1.00 76.81 166 ASP A C 1
ATOM 1265 O O . ASP A 1 166 ? -1.790 -2.187 -18.213 1.00 76.81 166 ASP A O 1
ATOM 1269 N N . LYS A 1 167 ? -3.297 -0.522 -18.201 1.00 86.12 167 LYS A N 1
ATOM 1270 C CA . LYS A 1 167 ? -2.328 0.587 -18.107 1.00 86.12 167 LYS A CA 1
ATOM 1271 C C . LYS A 1 167 ? -1.353 0.408 -16.936 1.00 86.12 167 LYS A C 1
ATOM 1273 O O . LYS A 1 167 ? -0.221 0.877 -17.002 1.00 86.12 167 LYS A O 1
ATOM 1278 N N . THR A 1 168 ? -1.775 -0.309 -15.895 1.00 88.00 168 THR A N 1
ATOM 1279 C CA . THR A 1 168 ? -0.937 -0.712 -14.762 1.00 88.00 168 THR A CA 1
ATOM 1280 C C . THR A 1 168 ? 0.273 -1.541 -15.193 1.00 88.00 168 THR A C 1
ATOM 1282 O O . THR A 1 168 ? 1.374 -1.309 -14.699 1.00 88.00 168 THR A O 1
ATOM 1285 N N . ASP A 1 169 ? 0.101 -2.489 -16.116 1.00 89.56 169 ASP A N 1
ATOM 1286 C CA . ASP A 1 169 ? 1.187 -3.365 -16.568 1.00 89.56 169 ASP A CA 1
ATOM 1287 C C . ASP A 1 169 ? 2.212 -2.592 -17.398 1.00 89.56 169 ASP A C 1
ATOM 1289 O O . ASP A 1 169 ? 3.418 -2.820 -17.282 1.00 89.56 169 ASP A O 1
ATOM 1293 N N . GLN A 1 170 ? 1.746 -1.614 -18.179 1.00 91.19 170 GLN A N 1
ATOM 1294 C CA . GLN A 1 170 ? 2.629 -0.703 -18.902 1.00 91.19 170 GLN A CA 1
ATOM 1295 C C . GLN A 1 170 ? 3.424 0.199 -17.950 1.00 91.19 170 GLN A C 1
ATOM 1297 O O . GLN A 1 170 ? 4.620 0.390 -18.159 1.00 91.19 170 GLN A O 1
ATOM 1302 N N . GLU A 1 171 ? 2.791 0.737 -16.900 1.00 94.50 171 GLU A N 1
ATOM 1303 C CA . GLU A 1 171 ? 3.479 1.511 -15.855 1.00 94.50 171 GLU A CA 1
ATOM 1304 C C . GLU A 1 171 ? 4.585 0.665 -15.197 1.00 94.50 171 GLU A C 1
ATOM 1306 O O . GLU A 1 171 ? 5.740 1.088 -15.158 1.00 94.50 171 GLU A O 1
ATOM 1311 N N . ILE A 1 172 ? 4.260 -0.566 -14.772 1.00 94.62 172 ILE A N 1
ATOM 1312 C CA . ILE A 1 172 ? 5.221 -1.526 -14.196 1.00 94.62 172 ILE A CA 1
ATOM 1313 C C . ILE A 1 172 ? 6.397 -1.755 -15.147 1.00 94.62 172 ILE A C 1
ATOM 1315 O O . ILE A 1 172 ? 7.556 -1.731 -14.726 1.00 94.62 172 ILE A O 1
ATOM 1319 N N . ARG A 1 173 ? 6.112 -1.968 -16.436 1.00 93.38 173 ARG A N 1
ATOM 1320 C CA . ARG A 1 173 ? 7.135 -2.214 -17.453 1.00 93.38 173 ARG A CA 1
ATOM 1321 C C . ARG A 1 173 ? 8.050 -1.006 -17.641 1.00 93.38 173 ARG A C 1
ATOM 1323 O O . ARG A 1 173 ? 9.263 -1.188 -17.668 1.00 93.38 173 ARG A O 1
ATOM 1330 N N . HIS A 1 174 ? 7.509 0.206 -17.742 1.00 95.94 174 HIS A N 1
ATOM 1331 C CA . HIS A 1 174 ? 8.322 1.418 -17.882 1.00 95.94 174 HIS A CA 1
ATOM 1332 C C . HIS A 1 17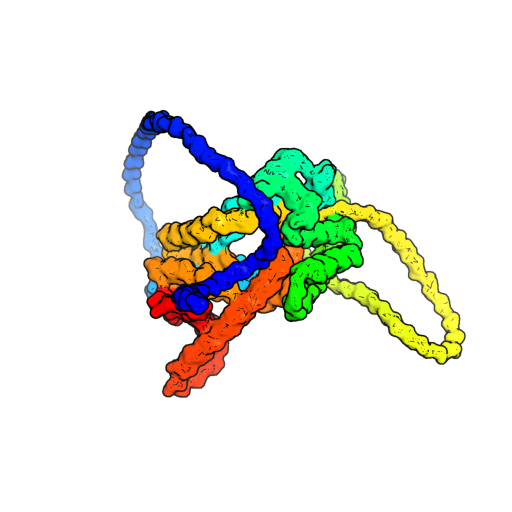4 ? 9.205 1.659 -16.656 1.00 95.94 174 HIS A C 1
ATOM 1334 O O . HIS A 1 174 ? 10.392 1.941 -16.817 1.00 95.94 174 HIS A O 1
ATOM 1340 N N . VAL A 1 175 ? 8.666 1.476 -15.446 1.00 97.75 175 VAL A N 1
ATOM 1341 C CA . VAL A 1 175 ? 9.443 1.579 -14.202 1.00 97.75 175 VAL A CA 1
ATOM 1342 C C . VAL A 1 175 ? 10.570 0.545 -14.186 1.00 97.75 175 VAL A C 1
ATOM 1344 O O . VAL A 1 175 ? 11.717 0.894 -13.919 1.00 97.75 175 VAL A O 1
ATOM 1347 N N . LEU A 1 176 ? 10.282 -0.714 -14.533 1.00 97.00 176 LEU A N 1
ATOM 1348 C CA . LEU A 1 176 ? 11.297 -1.768 -14.576 1.00 97.00 176 LEU A CA 1
ATOM 1349 C C . LEU A 1 176 ? 12.401 -1.460 -15.592 1.00 97.00 176 LEU A C 1
ATOM 1351 O O . LEU A 1 176 ? 13.579 -1.586 -15.267 1.00 97.00 176 LEU A O 1
ATOM 1355 N N . LEU A 1 177 ? 12.027 -1.060 -16.810 1.00 96.00 177 LEU A N 1
ATOM 1356 C CA . LEU A 1 177 ? 12.983 -0.741 -17.867 1.00 96.00 177 LEU A CA 1
ATOM 1357 C C . LEU A 1 177 ? 13.863 0.453 -17.484 1.00 96.00 177 LEU A C 1
ATOM 1359 O O . LEU A 1 177 ? 15.063 0.412 -17.749 1.00 96.00 177 LEU A O 1
ATOM 1363 N N . ARG A 1 178 ? 13.310 1.478 -16.818 1.00 97.25 178 ARG A N 1
ATOM 1364 C CA . ARG A 1 178 ? 14.108 2.601 -16.306 1.00 97.25 178 ARG A CA 1
ATOM 1365 C C . ARG A 1 178 ? 15.103 2.136 -15.246 1.00 97.25 178 ARG A C 1
ATOM 1367 O O . ARG A 1 178 ? 16.291 2.395 -15.403 1.00 97.25 178 ARG A O 1
ATOM 1374 N N . ILE A 1 179 ? 14.657 1.405 -14.216 1.00 97.62 179 ILE A N 1
ATOM 1375 C CA . ILE A 1 179 ? 15.552 0.916 -13.148 1.00 97.62 179 ILE A CA 1
ATOM 1376 C C . ILE A 1 179 ? 16.662 0.037 -13.733 1.00 97.62 179 ILE A C 1
ATOM 1378 O O . ILE A 1 179 ? 17.815 0.185 -13.344 1.00 97.62 179 ILE A O 1
ATOM 1382 N N . ALA A 1 180 ? 16.332 -0.823 -14.699 1.00 96.19 180 ALA A N 1
ATOM 1383 C CA . ALA A 1 180 ? 17.267 -1.720 -15.374 1.00 96.19 180 ALA A CA 1
ATOM 1384 C C . ALA A 1 180 ? 18.213 -1.027 -16.380 1.00 96.19 180 ALA A C 1
ATOM 1386 O O . ALA A 1 180 ? 18.924 -1.727 -17.103 1.00 96.19 180 ALA A O 1
ATOM 1387 N N . GLY A 1 181 ? 18.189 0.309 -16.486 1.00 95.00 181 GLY A N 1
ATOM 1388 C CA . GLY A 1 181 ? 19.043 1.069 -17.406 1.00 95.00 181 GLY A CA 1
ATOM 1389 C C . GLY A 1 181 ? 18.701 0.869 -18.887 1.00 95.00 181 GLY A C 1
ATOM 1390 O O . GLY A 1 181 ? 19.552 1.055 -19.748 1.00 95.00 181 GLY A O 1
ATOM 1391 N N . ARG A 1 182 ? 17.471 0.443 -19.200 1.00 94.69 182 ARG A N 1
ATOM 1392 C CA . ARG A 1 182 ? 16.993 0.165 -20.570 1.00 94.69 182 ARG A CA 1
ATOM 1393 C C . ARG A 1 182 ? 16.133 1.276 -21.165 1.00 94.69 182 ARG A C 1
ATOM 1395 O O . ARG A 1 182 ? 15.806 1.204 -22.342 1.00 94.69 182 ARG A O 1
ATOM 1402 N N . LEU A 1 183 ? 15.763 2.267 -20.359 1.00 96.19 183 LEU A N 1
ATOM 1403 C CA . LEU A 1 183 ? 15.187 3.529 -20.811 1.00 96.19 183 LEU A CA 1
ATOM 1404 C C . LEU A 1 183 ? 16.048 4.674 -20.297 1.00 96.19 183 LEU A C 1
ATOM 1406 O O . LEU A 1 183 ? 16.465 4.670 -19.130 1.00 96.19 183 LEU A O 1
ATOM 1410 N N . THR A 1 184 ? 16.259 5.667 -21.154 1.00 96.81 184 THR A N 1
ATOM 1411 C CA . THR A 1 184 ? 16.823 6.951 -20.740 1.00 96.81 184 THR A CA 1
ATOM 1412 C C . THR A 1 184 ? 15.851 7.680 -19.797 1.00 96.81 184 THR A C 1
ATOM 1414 O O . THR A 1 184 ? 14.642 7.402 -19.810 1.00 96.81 184 THR A O 1
ATOM 1417 N N . PRO A 1 185 ? 16.334 8.633 -18.975 1.00 97.88 185 PRO A N 1
ATOM 1418 C CA . PRO A 1 185 ? 15.458 9.473 -18.156 1.00 97.88 185 PRO A CA 1
ATOM 1419 C C . PRO A 1 185 ? 14.363 10.167 -18.978 1.00 97.88 185 PRO A C 1
ATOM 1421 O O . PRO A 1 185 ? 13.204 10.207 -18.561 1.00 97.88 185 PRO A O 1
ATOM 1424 N N . GLN A 1 186 ? 14.714 10.663 -20.170 1.00 97.88 186 GLN A N 1
ATOM 1425 C CA . GLN A 1 186 ? 13.794 11.376 -21.052 1.00 97.88 186 GLN A CA 1
ATOM 1426 C C . GLN A 1 186 ? 12.704 10.457 -21.615 1.00 97.88 186 GLN A C 1
ATOM 1428 O O . GLN A 1 186 ? 11.523 10.766 -21.462 1.00 97.88 186 GLN A O 1
ATOM 1433 N N . GLU A 1 187 ? 13.066 9.308 -22.197 1.00 97.88 187 GLU A N 1
ATOM 1434 C CA . GLU A 1 187 ? 12.084 8.355 -22.740 1.00 97.88 187 GLU A CA 1
ATOM 1435 C C . GLU A 1 187 ? 11.119 7.868 -21.656 1.00 97.88 187 GLU A C 1
ATOM 1437 O O . GLU A 1 187 ? 9.911 7.758 -21.877 1.00 97.88 187 GLU A O 1
ATOM 1442 N N . PHE A 1 188 ? 11.638 7.587 -20.457 1.00 98.12 188 PHE A N 1
ATOM 1443 C CA . PHE A 1 188 ? 10.807 7.200 -19.326 1.00 98.12 188 PHE A CA 1
ATOM 1444 C C . PHE A 1 188 ? 9.826 8.315 -18.943 1.00 98.12 188 PHE A C 1
ATOM 1446 O O . PHE A 1 188 ? 8.623 8.060 -18.838 1.00 98.12 188 PHE A O 1
ATOM 1453 N N . ALA A 1 189 ? 10.307 9.553 -18.795 1.00 98.06 189 ALA A N 1
ATOM 1454 C CA . ALA A 1 189 ? 9.464 10.696 -18.460 1.00 98.06 189 ALA A CA 1
ATOM 1455 C C . ALA A 1 189 ? 8.377 10.947 -19.516 1.00 98.06 189 ALA A C 1
ATOM 1457 O O . ALA A 1 189 ? 7.209 11.142 -19.171 1.00 98.06 189 ALA A O 1
ATOM 1458 N N . GLU A 1 190 ? 8.727 10.893 -20.801 1.00 97.81 190 GLU A N 1
ATOM 1459 C CA . GLU A 1 190 ? 7.781 11.037 -21.908 1.00 97.81 190 GLU A CA 1
ATOM 1460 C C . GLU A 1 190 ? 6.702 9.950 -21.886 1.00 97.81 190 GLU A C 1
ATOM 1462 O O . GLU A 1 190 ? 5.518 10.259 -22.033 1.00 97.81 190 GLU A O 1
ATOM 1467 N N . ASN A 1 191 ? 7.079 8.692 -21.643 1.00 96.31 191 ASN A N 1
ATOM 1468 C CA . ASN A 1 191 ? 6.136 7.578 -21.569 1.00 96.31 191 ASN A CA 1
ATOM 1469 C C . ASN A 1 191 ? 5.159 7.719 -20.391 1.00 96.31 191 ASN A C 1
ATOM 1471 O O . ASN A 1 191 ? 3.951 7.543 -20.571 1.00 96.31 191 ASN A O 1
ATOM 1475 N N . ILE A 1 192 ? 5.642 8.089 -19.200 1.00 97.38 192 ILE A N 1
ATOM 1476 C CA . ILE A 1 192 ? 4.782 8.306 -18.024 1.00 97.38 192 ILE A CA 1
ATOM 1477 C C . ILE A 1 192 ? 3.850 9.510 -18.229 1.00 97.38 192 ILE A C 1
ATOM 1479 O O . ILE A 1 192 ? 2.649 9.424 -17.952 1.00 97.38 192 ILE A O 1
ATOM 1483 N N . ARG A 1 193 ? 4.358 10.623 -18.776 1.00 96.06 193 ARG A N 1
ATOM 1484 C CA . ARG A 1 193 ? 3.542 11.809 -19.098 1.00 96.06 193 ARG A CA 1
ATOM 1485 C C . ARG A 1 193 ? 2.469 11.495 -20.133 1.00 96.06 193 ARG A C 1
ATOM 1487 O O . ARG A 1 193 ? 1.319 11.902 -19.962 1.00 96.06 193 ARG A O 1
ATOM 1494 N N . ARG A 1 194 ? 2.812 10.733 -21.172 1.00 95.00 194 ARG A N 1
ATOM 1495 C CA . ARG A 1 194 ? 1.868 10.285 -22.201 1.00 95.00 194 ARG A CA 1
ATOM 1496 C C . ARG A 1 194 ? 0.736 9.460 -21.594 1.00 95.00 194 ARG A C 1
ATOM 1498 O O . ARG A 1 194 ? -0.426 9.815 -21.775 1.00 95.00 194 ARG A O 1
ATOM 1505 N N . GLN A 1 195 ? 1.056 8.460 -20.769 1.00 92.44 195 GLN A N 1
ATOM 1506 C CA . GLN A 1 195 ? 0.049 7.668 -20.050 1.00 92.44 195 GLN A CA 1
ATOM 1507 C C . GLN A 1 195 ? -0.856 8.535 -19.161 1.00 92.44 195 GLN A C 1
ATOM 1509 O O . GLN A 1 195 ? -2.071 8.320 -19.103 1.00 92.44 195 GLN A O 1
ATOM 1514 N N . ALA A 1 196 ? -0.288 9.542 -18.489 1.00 92.19 196 ALA A N 1
ATOM 1515 C CA . ALA A 1 196 ? -1.060 10.471 -17.673 1.00 92.19 196 ALA A CA 1
ATOM 1516 C C . ALA A 1 196 ? -2.046 11.312 -18.509 1.00 92.19 196 ALA A C 1
ATOM 1518 O O . ALA A 1 196 ? -3.179 11.548 -18.077 1.00 92.19 196 ALA A O 1
ATOM 1519 N N . LEU A 1 197 ? -1.646 11.739 -19.708 1.00 91.31 197 LEU A N 1
ATOM 1520 C CA . LEU A 1 197 ? -2.472 12.542 -20.614 1.00 91.31 197 LEU A CA 1
ATOM 1521 C C . LEU A 1 197 ? -3.551 11.717 -21.331 1.00 91.31 197 LEU A C 1
ATOM 1523 O O . LEU A 1 197 ? -4.692 12.168 -21.431 1.00 91.31 197 LEU A O 1
ATOM 1527 N N . GLU A 1 198 ? -3.218 10.507 -21.778 1.00 90.19 198 GLU A N 1
ATOM 1528 C CA . GLU A 1 198 ? -4.089 9.621 -22.567 1.00 90.19 198 GLU A CA 1
ATOM 1529 C C . GLU A 1 198 ? -5.131 8.872 -21.733 1.00 90.19 198 GLU A C 1
ATOM 1531 O O . GLU A 1 198 ? -6.001 8.178 -22.260 1.00 90.19 198 GLU A O 1
ATOM 1536 N N . ALA A 1 199 ? -5.090 8.985 -20.408 1.00 84.69 199 ALA A N 1
ATOM 1537 C CA . ALA A 1 199 ? -6.024 8.268 -19.554 1.00 84.69 199 ALA A CA 1
ATOM 1538 C C . ALA A 1 199 ? -7.465 8.829 -19.532 1.00 84.69 199 ALA A C 1
ATOM 1540 O O . ALA A 1 199 ? -8.278 8.373 -18.735 1.00 84.69 199 ALA A O 1
ATOM 1541 N N . GLY A 1 200 ? -7.803 9.726 -20.470 1.00 84.19 200 GLY A N 1
ATOM 1542 C CA . GLY A 1 200 ? -9.185 10.013 -20.877 1.00 84.19 200 GLY A CA 1
ATOM 1543 C C . GLY A 1 200 ? -10.013 10.807 -19.865 1.00 84.19 200 GLY A C 1
ATOM 1544 O O . GLY A 1 200 ? -11.240 10.756 -19.899 1.00 84.19 200 GLY A O 1
ATOM 1545 N N . ASP A 1 201 ? -9.367 11.531 -18.947 1.00 84.94 201 ASP A N 1
ATOM 1546 C CA . ASP A 1 201 ? -10.086 12.303 -17.933 1.00 84.94 201 ASP A CA 1
ATOM 1547 C C . ASP A 1 201 ? -10.752 13.534 -18.547 1.00 84.94 201 ASP A C 1
ATOM 1549 O O . ASP A 1 201 ? -10.080 14.458 -19.011 1.00 84.94 201 ASP A O 1
ATOM 1553 N N . THR A 1 202 ? -12.077 13.594 -18.450 1.00 82.56 202 THR A N 1
ATOM 1554 C CA . THR A 1 202 ? -12.865 14.774 -18.832 1.00 82.56 202 THR A CA 1
ATOM 1555 C C . THR A 1 202 ? -12.782 15.889 -17.786 1.00 82.56 202 THR A C 1
ATOM 1557 O O . THR A 1 202 ? -12.906 17.070 -18.108 1.00 82.56 202 THR A O 1
ATOM 1560 N N . VAL A 1 203 ? -12.527 15.545 -16.519 1.00 90.69 203 VAL A N 1
ATOM 1561 C CA . VAL A 1 203 ? -12.466 16.512 -15.416 1.00 90.69 203 VAL A CA 1
ATOM 1562 C C . VAL A 1 203 ? -11.036 17.023 -15.230 1.00 90.69 203 VAL A C 1
ATOM 1564 O O . VAL A 1 203 ? -10.130 16.278 -14.846 1.00 90.69 203 VAL A O 1
ATOM 1567 N N . LYS A 1 204 ? -10.849 18.340 -15.398 1.00 91.62 204 LYS A N 1
ATOM 1568 C CA . LYS A 1 204 ? -9.553 19.039 -15.266 1.00 91.62 204 LYS A CA 1
ATOM 1569 C C . LYS A 1 204 ? -8.818 18.723 -13.957 1.00 91.62 204 LYS A C 1
ATOM 1571 O O . LYS A 1 204 ? -7.594 18.616 -13.956 1.00 91.62 204 LYS A O 1
ATOM 1576 N N . PHE A 1 205 ? -9.551 18.564 -12.853 1.00 90.75 205 PHE A N 1
ATOM 1577 C CA . PHE A 1 205 ? -8.985 18.203 -11.550 1.00 90.75 205 PHE A CA 1
ATOM 1578 C C . PHE A 1 205 ? -8.293 16.829 -11.566 1.00 90.75 205 PHE A C 1
ATOM 1580 O O . PHE A 1 205 ? -7.156 16.722 -11.106 1.00 90.75 205 PHE A O 1
ATOM 1587 N N . PHE A 1 206 ? -8.931 15.792 -12.124 1.00 90.56 206 PHE A N 1
ATOM 1588 C CA . PHE A 1 206 ? -8.338 14.451 -12.189 1.00 90.56 206 PHE A CA 1
ATOM 1589 C C . PHE A 1 206 ? -7.126 14.419 -13.121 1.00 90.56 206 PHE A C 1
ATOM 1591 O O . PHE A 1 206 ? -6.086 13.890 -12.725 1.00 90.56 206 PHE A O 1
ATOM 1598 N N . LYS A 1 207 ? -7.197 15.128 -14.257 1.00 92.62 207 LYS A N 1
ATOM 1599 C CA . LYS A 1 207 ? -6.059 15.297 -15.169 1.00 92.62 207 LYS A CA 1
ATOM 1600 C C . LYS A 1 207 ? -4.852 15.936 -14.474 1.00 92.62 207 LYS A C 1
ATOM 1602 O O . LYS A 1 207 ? -3.763 15.371 -14.502 1.00 92.62 207 LYS A O 1
ATOM 1607 N N . LYS A 1 208 ? -5.041 17.077 -13.794 1.00 95.06 208 LYS A N 1
ATOM 1608 C CA . LYS A 1 208 ? -3.969 17.747 -13.029 1.00 95.06 208 LYS A CA 1
ATOM 1609 C C . LYS A 1 208 ? -3.369 16.832 -11.965 1.00 95.06 208 LYS A C 1
ATOM 1611 O O . LYS A 1 208 ? -2.152 16.751 -11.837 1.00 95.06 208 LYS A O 1
ATOM 1616 N N . ARG A 1 209 ? -4.220 16.124 -11.216 1.00 94.44 209 ARG A N 1
ATOM 1617 C CA . ARG A 1 209 ? -3.768 15.184 -10.188 1.00 94.44 209 ARG A CA 1
ATOM 1618 C C . ARG A 1 209 ? -2.939 14.053 -10.790 1.00 94.44 209 ARG A C 1
ATOM 1620 O O . ARG A 1 209 ? -1.908 13.725 -10.223 1.00 94.44 209 ARG A O 1
ATOM 1627 N N . ARG A 1 210 ? -3.364 13.464 -11.910 1.00 94.00 210 ARG A N 1
ATOM 1628 C CA . ARG A 1 210 ? -2.639 12.367 -12.566 1.00 94.00 210 ARG A CA 1
ATOM 1629 C C . ARG A 1 210 ? -1.279 12.815 -13.093 1.00 94.00 210 ARG A C 1
ATOM 1631 O O . ARG A 1 210 ? -0.313 12.093 -12.890 1.00 94.00 210 ARG A O 1
ATOM 1638 N N . ILE A 1 211 ? -1.197 14.008 -13.684 1.00 95.56 211 ILE A N 1
ATOM 1639 C CA . ILE A 1 211 ? 0.082 14.603 -14.104 1.00 95.56 211 ILE A CA 1
ATOM 1640 C C . ILE A 1 211 ? 1.016 14.743 -12.899 1.00 95.56 211 ILE A C 1
ATOM 1642 O O . ILE A 1 211 ? 2.131 14.246 -12.945 1.00 95.56 211 ILE A O 1
ATOM 1646 N N . ALA A 1 212 ? 0.538 15.311 -11.787 1.00 97.50 212 ALA A N 1
ATOM 1647 C CA . ALA A 1 212 ? 1.352 15.446 -10.577 1.00 97.50 212 ALA A CA 1
ATOM 1648 C C . ALA A 1 212 ? 1.813 14.087 -10.010 1.00 97.50 212 ALA A C 1
ATOM 1650 O O . ALA A 1 212 ? 2.929 13.965 -9.525 1.00 97.50 212 ALA A O 1
ATOM 1651 N N . VAL A 1 213 ? 0.974 13.047 -10.083 1.00 97.50 213 VAL A N 1
ATOM 1652 C CA . VAL A 1 213 ? 1.371 11.678 -9.703 1.00 97.50 213 VAL A CA 1
ATOM 1653 C C . VAL A 1 213 ? 2.444 11.124 -10.645 1.00 97.50 213 VAL A C 1
ATOM 1655 O O . VAL A 1 213 ? 3.356 10.451 -10.177 1.00 97.50 213 VAL A O 1
ATOM 1658 N N . GLY A 1 214 ? 2.339 11.405 -11.946 1.00 97.44 214 GLY A N 1
ATOM 1659 C CA . GLY A 1 214 ? 3.335 11.019 -12.944 1.00 97.44 214 GLY A CA 1
ATOM 1660 C C . GLY A 1 214 ? 4.690 11.682 -12.704 1.00 97.44 214 GLY A C 1
ATOM 1661 O O . GLY A 1 214 ? 5.697 10.986 -12.697 1.00 97.44 214 GLY A O 1
ATOM 1662 N N . GLU A 1 215 ? 4.723 12.989 -12.430 1.00 98.25 215 GLU A N 1
ATOM 1663 C CA . GLU A 1 215 ? 5.974 13.699 -12.116 1.00 98.25 215 GLU A CA 1
ATOM 1664 C C . GLU A 1 215 ? 6.630 13.169 -10.833 1.00 98.25 215 GLU A C 1
ATOM 1666 O O . GLU A 1 215 ? 7.834 12.911 -10.820 1.00 98.25 215 GLU A O 1
ATOM 1671 N N . ASP A 1 216 ? 5.848 12.911 -9.779 1.00 98.44 216 ASP A N 1
ATOM 1672 C CA . ASP A 1 216 ? 6.386 12.303 -8.558 1.00 98.44 216 ASP A CA 1
ATOM 1673 C C . ASP A 1 216 ? 6.934 10.890 -8.816 1.00 98.44 216 ASP A C 1
ATOM 1675 O O . ASP A 1 216 ? 7.945 10.509 -8.226 1.00 98.44 216 ASP A O 1
ATOM 1679 N N . LEU A 1 217 ? 6.286 10.101 -9.687 1.00 98.50 217 LEU A N 1
ATOM 1680 C CA . LEU A 1 217 ? 6.763 8.768 -10.074 1.00 98.50 217 LEU A CA 1
ATOM 1681 C C . LEU A 1 217 ? 8.077 8.853 -10.859 1.00 98.50 217 LEU A C 1
ATOM 1683 O O . LEU A 1 217 ? 8.962 8.024 -10.638 1.00 98.50 217 LEU A O 1
ATOM 1687 N N . ILE A 1 218 ? 8.214 9.850 -11.739 1.00 98.56 218 ILE A N 1
ATOM 1688 C CA . ILE A 1 218 ? 9.444 10.097 -12.497 1.00 98.56 218 ILE A CA 1
ATOM 1689 C C . ILE A 1 218 ? 10.603 10.347 -11.530 1.00 98.56 218 ILE A C 1
ATOM 1691 O O . ILE A 1 218 ? 11.593 9.616 -11.557 1.00 98.56 218 ILE A O 1
ATOM 1695 N N . GLN A 1 219 ? 10.436 11.301 -10.611 1.00 98.50 219 GLN A N 1
ATOM 1696 C CA . GLN A 1 219 ? 11.459 11.649 -9.621 1.00 98.50 219 GLN A CA 1
ATOM 1697 C C . GLN A 1 219 ? 11.780 10.477 -8.681 1.00 98.50 219 GLN A C 1
ATOM 1699 O O . GLN A 1 219 ? 12.942 10.191 -8.403 1.00 98.50 219 GLN A O 1
ATOM 1704 N N . ALA A 1 220 ? 10.754 9.763 -8.209 1.00 98.44 220 ALA A N 1
ATOM 1705 C CA . ALA A 1 220 ? 10.922 8.599 -7.345 1.00 98.44 220 ALA A CA 1
ATOM 1706 C C . ALA A 1 220 ? 11.696 7.462 -8.028 1.00 98.44 220 ALA A C 1
ATOM 1708 O O . ALA A 1 220 ? 12.522 6.809 -7.388 1.00 98.44 220 ALA A O 1
ATOM 1709 N N . THR A 1 221 ? 11.424 7.217 -9.312 1.00 98.56 221 THR A N 1
ATOM 1710 C CA . THR A 1 221 ? 12.102 6.163 -10.074 1.00 98.56 221 THR A CA 1
ATOM 1711 C C . THR A 1 221 ? 13.549 6.531 -10.355 1.00 98.56 221 THR A C 1
ATOM 1713 O O . THR A 1 221 ? 14.420 5.673 -10.225 1.00 98.56 221 THR A O 1
ATOM 1716 N N . GLU A 1 222 ? 13.814 7.801 -10.659 1.00 98.31 222 GLU A N 1
ATOM 1717 C CA . GLU A 1 222 ? 15.173 8.290 -10.875 1.00 98.31 222 GLU A CA 1
ATOM 1718 C C . GLU A 1 222 ? 16.036 8.143 -9.624 1.00 98.31 222 GLU A C 1
ATOM 1720 O O . GLU A 1 222 ? 17.114 7.559 -9.689 1.00 98.31 222 GLU A O 1
ATOM 1725 N N . ALA A 1 223 ? 15.522 8.557 -8.463 1.00 98.31 223 ALA A N 1
ATOM 1726 C CA . ALA A 1 223 ? 16.235 8.408 -7.197 1.00 98.31 223 ALA A CA 1
ATOM 1727 C C . ALA A 1 223 ? 16.609 6.942 -6.905 1.00 98.31 223 ALA A C 1
ATOM 1729 O O . ALA A 1 223 ? 17.719 6.653 -6.462 1.00 98.31 223 ALA A O 1
ATOM 1730 N N . VAL A 1 224 ? 15.702 5.996 -7.181 1.00 98.25 224 VAL A N 1
ATOM 1731 C CA . VAL A 1 224 ? 15.969 4.561 -6.978 1.00 98.25 224 VAL A CA 1
ATOM 1732 C C . VAL A 1 224 ? 16.944 4.003 -8.012 1.00 98.25 224 VAL A C 1
ATOM 1734 O O . VAL A 1 224 ? 17.751 3.140 -7.669 1.00 98.25 224 VAL A O 1
ATOM 1737 N N . HIS A 1 225 ? 16.888 4.468 -9.261 1.00 97.50 225 HIS A N 1
ATOM 1738 C CA . HIS A 1 225 ? 17.846 4.070 -10.288 1.00 97.50 225 HIS A CA 1
ATOM 1739 C C . HIS A 1 225 ? 19.259 4.557 -9.952 1.00 97.50 225 HIS A C 1
ATOM 1741 O O . HIS A 1 225 ? 20.180 3.746 -9.960 1.00 97.50 225 HIS A O 1
ATOM 1747 N N . LEU A 1 226 ? 19.424 5.831 -9.577 1.00 96.88 226 LEU A N 1
ATOM 1748 C CA . LEU A 1 226 ? 20.715 6.381 -9.153 1.00 96.88 226 LEU A CA 1
ATOM 1749 C C . LEU A 1 226 ? 21.270 5.621 -7.946 1.00 96.88 226 LEU A C 1
ATOM 1751 O O . LEU A 1 226 ? 22.410 5.173 -7.983 1.00 96.88 226 LEU A O 1
ATOM 1755 N N . GLN A 1 227 ? 20.434 5.361 -6.933 1.00 97.12 227 GLN A N 1
ATOM 1756 C CA . GLN A 1 227 ? 20.816 4.518 -5.799 1.00 97.12 227 GLN A CA 1
ATOM 1757 C C . GLN A 1 227 ? 21.286 3.124 -6.256 1.00 97.12 227 GLN A C 1
ATOM 1759 O O . GLN A 1 227 ? 22.282 2.607 -5.752 1.00 97.12 227 GLN A O 1
ATOM 1764 N N . ALA A 1 228 ? 20.585 2.499 -7.206 1.00 96.44 228 ALA A N 1
ATOM 1765 C CA . ALA A 1 228 ? 20.957 1.186 -7.722 1.00 96.44 228 ALA A CA 1
ATOM 1766 C C . ALA A 1 228 ? 22.311 1.200 -8.442 1.00 96.44 228 ALA A C 1
ATOM 1768 O O . ALA A 1 228 ? 23.117 0.301 -8.220 1.00 96.44 228 ALA A O 1
ATOM 1769 N N . VAL A 1 229 ? 22.561 2.219 -9.266 1.00 95.75 229 VAL A N 1
ATOM 1770 C CA . VAL A 1 229 ? 23.832 2.412 -9.974 1.00 95.75 229 VAL A CA 1
ATOM 1771 C C . VAL A 1 229 ? 24.970 2.632 -8.977 1.00 95.75 229 VAL A C 1
ATOM 1773 O O . VAL A 1 229 ? 25.980 1.938 -9.062 1.00 95.75 229 VAL A O 1
ATOM 1776 N N . SER A 1 230 ? 24.788 3.509 -7.984 1.00 95.56 230 SER A N 1
ATOM 1777 C CA . SER A 1 230 ? 25.785 3.756 -6.935 1.00 95.56 230 SER A CA 1
ATOM 1778 C C . SER A 1 230 ? 26.125 2.488 -6.150 1.00 95.56 230 SER A C 1
ATOM 1780 O O . SER A 1 230 ? 27.299 2.193 -5.956 1.00 95.56 230 SER A O 1
ATOM 1782 N N . GLU A 1 231 ? 25.125 1.688 -5.759 1.00 95.06 231 GLU A N 1
ATOM 1783 C CA . GLU A 1 231 ? 25.354 0.407 -5.074 1.00 95.06 231 GLU A CA 1
ATOM 1784 C C . GLU A 1 231 ? 26.214 -0.559 -5.909 1.00 95.06 231 GLU A C 1
ATOM 1786 O O . GLU A 1 231 ? 27.043 -1.279 -5.351 1.00 95.06 231 GLU A O 1
ATOM 1791 N N . VAL A 1 232 ? 26.025 -0.596 -7.232 1.00 93.88 232 VAL A N 1
ATOM 1792 C CA . VAL A 1 232 ? 26.807 -1.463 -8.126 1.00 93.88 232 VAL A CA 1
ATOM 1793 C C . VAL A 1 232 ? 28.223 -0.926 -8.317 1.00 93.88 232 VAL A C 1
ATOM 1795 O O . VAL A 1 232 ? 29.167 -1.701 -8.198 1.00 93.88 232 VAL A O 1
ATOM 1798 N N . ILE A 1 233 ? 28.389 0.384 -8.527 1.00 92.44 233 ILE A N 1
ATOM 1799 C CA . ILE A 1 233 ? 29.713 1.015 -8.640 1.00 92.44 233 ILE A CA 1
ATOM 1800 C C . ILE A 1 233 ? 30.526 0.764 -7.369 1.00 92.44 233 ILE A C 1
ATOM 1802 O O . ILE A 1 233 ? 31.646 0.278 -7.460 1.00 92.44 233 ILE A O 1
ATOM 1806 N N . CYS A 1 234 ? 29.955 0.996 -6.182 1.00 92.25 234 CYS A N 1
ATOM 1807 C CA . CYS A 1 234 ? 30.643 0.713 -4.922 1.00 92.25 234 CYS A CA 1
ATOM 1808 C C . CYS A 1 234 ? 31.066 -0.760 -4.824 1.00 92.25 234 CYS A C 1
ATOM 1810 O O . CYS A 1 234 ? 32.184 -1.049 -4.414 1.00 92.25 234 CYS A O 1
ATOM 1812 N N . ARG A 1 235 ? 30.214 -1.706 -5.236 1.00 91.19 235 ARG A N 1
ATOM 1813 C CA . ARG A 1 235 ? 30.578 -3.131 -5.231 1.00 91.19 235 ARG A CA 1
ATOM 1814 C C . ARG A 1 235 ? 31.715 -3.454 -6.192 1.00 91.19 235 ARG A C 1
ATOM 1816 O O . ARG A 1 235 ? 32.545 -4.272 -5.832 1.00 91.19 235 ARG A O 1
ATOM 1823 N N . VAL A 1 236 ? 31.742 -2.864 -7.384 1.00 89.50 236 VAL A N 1
ATOM 1824 C CA . VAL A 1 236 ? 32.802 -3.111 -8.374 1.00 89.50 236 VAL A CA 1
ATOM 1825 C C . VAL A 1 236 ? 34.120 -2.474 -7.928 1.00 89.50 236 VAL A C 1
ATOM 1827 O O . VAL A 1 236 ? 35.162 -3.106 -8.036 1.00 89.50 236 VAL A O 1
ATOM 1830 N N . THR A 1 237 ? 34.079 -1.262 -7.371 1.00 90.44 237 THR A N 1
ATOM 1831 C CA . THR A 1 237 ? 35.279 -0.530 -6.938 1.00 90.44 237 THR A CA 1
ATOM 1832 C C . THR A 1 237 ? 35.883 -1.083 -5.645 1.00 90.44 237 THR A C 1
ATOM 1834 O O . THR A 1 237 ? 37.101 -1.109 -5.510 1.00 90.44 237 THR A O 1
ATOM 1837 N N . PHE A 1 238 ? 35.052 -1.516 -4.688 1.00 89.38 238 PHE A N 1
ATOM 1838 C CA . PHE A 1 238 ? 35.496 -1.989 -3.368 1.00 89.38 238 PHE A CA 1
ATOM 1839 C C . PHE A 1 238 ? 35.486 -3.511 -3.212 1.00 89.38 238 PHE A C 1
ATOM 1841 O O . PHE A 1 238 ? 35.715 -4.011 -2.110 1.00 89.38 238 PHE A O 1
ATOM 1848 N N . GLN A 1 239 ? 35.245 -4.273 -4.282 1.00 82.31 239 GLN A N 1
ATOM 1849 C CA . GLN A 1 239 ? 35.676 -5.668 -4.317 1.00 82.31 239 GLN A CA 1
ATOM 1850 C C . GLN A 1 239 ? 37.203 -5.667 -4.382 1.00 82.31 239 GLN A C 1
ATOM 1852 O O . GLN A 1 239 ? 37.803 -5.792 -5.446 1.00 82.31 239 GLN A O 1
ATOM 1857 N N . VAL A 1 240 ? 37.816 -5.469 -3.209 1.00 63.47 240 VAL A N 1
ATOM 1858 C CA . VAL A 1 240 ? 39.213 -5.808 -2.960 1.00 63.47 240 VAL A CA 1
ATOM 1859 C C . VAL A 1 240 ? 39.364 -7.238 -3.467 1.00 63.47 240 VAL A C 1
ATOM 1861 O O . VAL A 1 240 ? 38.538 -8.077 -3.079 1.00 63.47 240 VAL A O 1
ATOM 1864 N N . PRO A 1 241 ? 40.324 -7.513 -4.368 1.00 70.62 241 PRO A N 1
ATOM 1865 C CA . PRO A 1 241 ? 40.659 -8.877 -4.722 1.00 70.62 241 PRO A CA 1
ATOM 1866 C C . PRO A 1 241 ? 40.782 -9.634 -3.407 1.00 70.62 241 PRO A C 1
ATOM 1868 O O . PRO A 1 241 ? 41.580 -9.266 -2.547 1.00 70.62 241 PRO A O 1
ATOM 1871 N N . LYS A 1 242 ? 39.906 -10.615 -3.183 1.00 69.88 242 LYS A N 1
ATOM 1872 C CA . LYS A 1 242 ? 40.229 -11.626 -2.190 1.00 69.88 242 LYS A CA 1
ATOM 1873 C C . LYS A 1 242 ? 41.438 -12.299 -2.804 1.00 69.88 242 LYS A C 1
ATOM 1875 O O . LYS A 1 242 ? 41.269 -13.055 -3.754 1.00 69.88 242 LYS A O 1
ATOM 1880 N N . ASP A 1 243 ? 42.622 -11.866 -2.388 1.00 62.12 243 ASP A N 1
ATOM 1881 C CA . ASP A 1 243 ? 43.862 -12.514 -2.761 1.00 62.12 243 ASP A CA 1
ATOM 1882 C C . ASP A 1 243 ? 43.676 -13.973 -2.337 1.00 62.12 243 ASP A C 1
ATOM 1884 O O . ASP A 1 243 ? 43.626 -14.287 -1.150 1.00 62.12 243 ASP A O 1
ATOM 1888 N N . ASP A 1 244 ? 43.462 -14.845 -3.324 1.00 61.69 244 ASP A N 1
ATOM 1889 C CA . ASP A 1 244 ? 43.285 -16.296 -3.176 1.00 61.69 244 ASP A CA 1
ATOM 1890 C C . ASP A 1 244 ? 44.613 -16.981 -2.769 1.00 61.69 244 ASP A C 1
ATOM 1892 O O . ASP A 1 244 ? 44.758 -18.195 -2.886 1.00 61.69 244 ASP A O 1
ATOM 1896 N N . ASP A 1 245 ? 45.576 -16.213 -2.253 1.00 65.50 245 ASP A N 1
ATOM 1897 C CA . ASP A 1 245 ? 46.931 -16.635 -1.923 1.00 65.50 245 ASP A CA 1
ATOM 1898 C C . ASP A 1 245 ? 47.221 -16.431 -0.424 1.00 65.50 245 ASP A C 1
ATOM 1900 O O . ASP A 1 245 ? 47.990 -15.555 -0.030 1.00 65.50 245 ASP A O 1
ATOM 1904 N N . SER A 1 246 ? 46.624 -17.272 0.422 1.00 56.09 246 SER A N 1
ATOM 1905 C CA . SER A 1 246 ? 47.294 -17.779 1.631 1.00 56.09 246 SER A CA 1
ATOM 1906 C C . SER A 1 246 ? 46.575 -19.003 2.200 1.00 56.09 246 SER A C 1
ATOM 1908 O O . SER A 1 246 ? 45.709 -18.930 3.073 1.00 56.09 246 SER A O 1
ATOM 1910 N N . ASP A 1 247 ? 47.008 -20.169 1.718 1.00 63.53 247 ASP A N 1
ATOM 1911 C CA . ASP A 1 247 ? 47.236 -21.287 2.631 1.00 63.53 247 ASP A CA 1
ATOM 1912 C C . ASP A 1 247 ? 48.113 -20.784 3.801 1.00 63.53 247 ASP A C 1
ATOM 1914 O O . ASP A 1 247 ? 49.063 -20.026 3.601 1.00 63.53 247 ASP A O 1
ATOM 1918 N N . ASP A 1 248 ? 47.774 -21.245 5.004 1.00 60.03 248 ASP A N 1
ATOM 1919 C CA . ASP A 1 248 ? 48.510 -21.127 6.269 1.00 60.03 248 ASP A CA 1
ATOM 1920 C C . ASP A 1 248 ? 48.279 -19.878 7.160 1.00 60.03 248 ASP A C 1
ATOM 1922 O O . ASP A 1 248 ? 48.971 -18.869 7.109 1.00 60.03 248 ASP A O 1
ATOM 1926 N N . ASN A 1 249 ? 47.378 -20.086 8.132 1.00 56.91 249 ASN A N 1
ATOM 1927 C CA . ASN A 1 249 ? 47.654 -19.955 9.573 1.00 56.91 249 ASN A CA 1
ATOM 1928 C C . ASN A 1 249 ? 47.899 -18.541 10.162 1.00 56.91 249 ASN A C 1
ATOM 1930 O O . ASN A 1 249 ? 49.027 -18.074 10.205 1.00 56.91 249 ASN A O 1
ATOM 1934 N N . GLU A 1 250 ? 46.867 -17.924 10.755 1.00 53.09 250 GLU A N 1
ATOM 1935 C CA . GLU A 1 250 ? 46.842 -17.494 12.174 1.00 53.09 250 GLU A CA 1
ATOM 1936 C C . GLU A 1 250 ? 45.546 -16.730 12.510 1.00 53.09 250 GLU A C 1
ATOM 1938 O O . GLU A 1 250 ? 45.062 -15.878 11.767 1.00 53.09 250 GLU A O 1
ATOM 1943 N N . GLN A 1 251 ? 44.962 -17.068 13.661 1.00 51.53 251 GLN A N 1
ATOM 1944 C CA . GLN A 1 251 ? 43.777 -16.434 14.234 1.00 51.53 251 GLN A CA 1
ATOM 1945 C C . GLN A 1 251 ? 44.122 -15.020 14.727 1.00 51.53 251 GLN A C 1
ATOM 1947 O O . GLN A 1 251 ? 44.709 -14.864 15.795 1.00 51.53 251 GLN A O 1
ATOM 1952 N N . GLY A 1 252 ? 43.732 -13.991 13.975 1.00 46.56 252 GLY A N 1
ATOM 1953 C CA . GLY A 1 252 ? 43.772 -12.594 14.413 1.00 46.56 252 GLY A CA 1
ATOM 1954 C C . GLY A 1 252 ? 42.393 -11.952 14.288 1.00 46.56 252 GLY A C 1
ATOM 1955 O O . GLY A 1 252 ? 41.883 -11.791 13.182 1.00 46.56 252 GLY A O 1
ATOM 1956 N N . GLU A 1 253 ? 41.779 -11.613 15.422 1.00 49.69 253 GLU A N 1
ATOM 1957 C CA . GLU A 1 253 ? 40.509 -10.885 15.502 1.00 49.69 253 GLU A CA 1
ATOM 1958 C C . GLU A 1 253 ? 40.596 -9.544 14.751 1.00 49.69 253 GLU A C 1
ATOM 1960 O O . GLU A 1 253 ? 41.417 -8.686 15.077 1.00 49.69 253 GLU A O 1
ATOM 1965 N N . LEU A 1 254 ? 39.735 -9.353 13.747 1.00 40.25 254 LEU A N 1
ATOM 1966 C CA . LEU A 1 254 ? 39.585 -8.074 13.051 1.00 40.25 254 LEU A CA 1
ATOM 1967 C C . LEU A 1 254 ? 38.487 -7.222 13.713 1.00 40.25 254 LEU A C 1
ATOM 1969 O O . LEU A 1 254 ? 37.409 -7.745 14.012 1.00 40.25 254 LEU A O 1
ATOM 1973 N N . PRO A 1 255 ? 38.709 -5.907 13.899 1.00 47.91 255 PRO A N 1
ATOM 1974 C CA . PRO A 1 255 ? 37.717 -5.013 14.475 1.00 47.91 255 PRO A CA 1
ATOM 1975 C C . PRO A 1 255 ? 36.673 -4.611 13.425 1.00 47.91 255 PRO A C 1
ATOM 1977 O O . PRO A 1 255 ? 36.999 -4.145 12.332 1.00 47.91 255 PRO A O 1
ATOM 1980 N N . TYR A 1 256 ? 35.396 -4.751 13.780 1.00 38.06 256 TYR A N 1
ATOM 1981 C CA . TYR A 1 256 ? 34.286 -4.169 13.030 1.00 38.06 256 TYR A CA 1
ATOM 1982 C C . TYR A 1 256 ? 34.278 -2.648 13.235 1.00 38.06 256 TYR A C 1
ATOM 1984 O O . TYR A 1 256 ? 34.006 -2.175 14.335 1.00 38.06 256 TYR A O 1
ATOM 1992 N N . HIS A 1 257 ? 34.542 -1.882 12.175 1.00 39.88 257 HIS A N 1
ATOM 1993 C CA . HIS A 1 257 ? 34.209 -0.459 12.123 1.00 39.88 257 HIS A CA 1
ATOM 1994 C C . HIS A 1 257 ? 32.888 -0.283 11.366 1.00 39.88 257 HIS A C 1
ATOM 1996 O O . HIS A 1 257 ? 32.792 -0.590 10.177 1.00 39.88 257 HIS A O 1
ATOM 2002 N N . GLU A 1 258 ? 31.866 0.215 12.062 1.00 40.22 258 GLU A N 1
ATOM 2003 C CA . GLU A 1 258 ? 30.620 0.689 11.461 1.00 40.22 258 GLU A CA 1
ATOM 2004 C C . GLU A 1 258 ? 30.925 1.875 10.534 1.00 40.22 258 GLU A C 1
ATOM 2006 O O . GLU A 1 258 ? 31.327 2.949 10.980 1.00 40.22 258 GLU A O 1
ATOM 2011 N N . MET A 1 259 ? 30.765 1.686 9.223 1.00 39.66 259 MET A N 1
ATOM 2012 C CA . MET A 1 259 ? 30.770 2.795 8.270 1.00 39.66 259 MET A CA 1
ATOM 2013 C C . MET A 1 259 ? 29.381 3.437 8.244 1.00 39.66 259 MET A C 1
ATOM 2015 O O . MET A 1 259 ? 28.470 2.959 7.564 1.00 39.66 259 MET A O 1
ATOM 2019 N N . GLU A 1 260 ? 29.226 4.547 8.965 1.00 37.50 260 GLU A N 1
ATOM 2020 C CA . GLU A 1 260 ? 28.113 5.473 8.766 1.00 37.50 260 GLU A CA 1
ATOM 2021 C C . GLU A 1 260 ? 28.205 6.095 7.366 1.00 37.50 260 GLU A C 1
ATOM 2023 O O . GLU A 1 260 ? 29.125 6.836 7.015 1.00 37.50 260 GLU A O 1
ATOM 2028 N N . ASN A 1 261 ? 27.232 5.752 6.530 1.00 37.41 261 ASN A N 1
ATOM 2029 C CA . ASN A 1 261 ? 27.210 6.087 5.117 1.00 37.41 261 ASN A CA 1
ATOM 2030 C C . ASN A 1 261 ? 26.660 7.512 4.905 1.00 37.41 261 ASN A C 1
ATOM 2032 O O . ASN A 1 261 ? 25.479 7.692 4.609 1.00 37.41 261 ASN A O 1
ATOM 2036 N N . THR A 1 262 ? 27.509 8.532 5.058 1.00 32.81 262 THR A N 1
ATOM 2037 C CA . THR A 1 262 ? 27.187 9.918 4.668 1.00 32.81 262 THR A CA 1
ATOM 2038 C C . THR A 1 262 ? 27.725 10.187 3.265 1.00 32.81 262 THR A C 1
ATOM 2040 O O . THR A 1 262 ? 28.814 10.723 3.083 1.00 32.81 262 THR A O 1
ATOM 2043 N N . THR A 1 263 ? 26.973 9.800 2.235 1.00 39.81 263 THR A N 1
ATOM 2044 C CA . THR A 1 263 ? 27.281 10.204 0.857 1.00 39.81 263 THR A CA 1
ATOM 2045 C C . THR A 1 263 ? 26.797 11.642 0.644 1.00 39.81 263 THR A C 1
ATOM 2047 O O . THR A 1 263 ? 25.626 11.870 0.342 1.00 39.81 263 THR A O 1
ATOM 2050 N N . GLN A 1 264 ? 27.682 12.629 0.813 1.00 34.19 264 GLN A N 1
ATOM 2051 C CA . GLN A 1 264 ? 27.440 13.980 0.299 1.00 34.19 264 GLN A CA 1
ATOM 2052 C C . GLN A 1 264 ? 27.497 13.929 -1.232 1.00 34.19 264 GLN A C 1
ATOM 2054 O O . GLN A 1 264 ? 28.556 13.738 -1.827 1.00 34.19 264 GLN A O 1
ATOM 2059 N N . LEU A 1 265 ? 26.334 14.059 -1.870 1.00 37.12 265 LEU A N 1
ATOM 2060 C CA . LEU A 1 265 ? 26.236 14.300 -3.303 1.00 37.12 265 LEU A CA 1
ATOM 2061 C C . LEU A 1 265 ? 26.803 15.698 -3.585 1.00 37.12 265 LEU A C 1
ATOM 2063 O O . LEU A 1 265 ? 26.190 16.698 -3.214 1.00 37.12 265 LEU A O 1
ATOM 2067 N N . VAL A 1 266 ? 27.951 15.768 -4.254 1.00 32.44 266 VAL A N 1
ATOM 2068 C CA . VAL A 1 266 ? 28.420 17.005 -4.883 1.00 32.44 266 VAL A CA 1
ATOM 2069 C C . VAL A 1 266 ? 27.533 17.231 -6.105 1.00 32.44 266 VAL A C 1
ATOM 2071 O O . VAL A 1 266 ? 27.718 16.610 -7.151 1.00 32.44 266 VAL A O 1
ATOM 2074 N N . VAL A 1 267 ? 26.502 18.057 -5.942 1.00 36.66 267 VAL A N 1
ATOM 2075 C CA . VAL A 1 267 ? 25.743 18.598 -7.068 1.00 36.66 267 VAL A CA 1
ATOM 2076 C C . VAL A 1 267 ? 26.643 19.649 -7.707 1.00 36.66 267 VAL A C 1
ATOM 2078 O O . VAL A 1 267 ? 26.997 20.631 -7.065 1.00 36.66 267 VAL A O 1
ATOM 2081 N N . ALA A 1 268 ? 27.082 19.398 -8.938 1.00 34.22 268 ALA A N 1
ATOM 2082 C CA . ALA A 1 268 ? 27.754 20.411 -9.734 1.00 34.22 268 ALA A CA 1
ATOM 2083 C C . ALA A 1 268 ? 26.715 21.478 -10.104 1.00 34.22 268 ALA A C 1
ATOM 2085 O O . ALA A 1 268 ? 25.839 21.226 -10.934 1.00 34.22 268 ALA A O 1
ATOM 2086 N N . ASP A 1 269 ? 26.794 22.634 -9.448 1.00 34.59 269 ASP A N 1
ATOM 2087 C CA . ASP A 1 269 ? 26.054 23.833 -9.822 1.00 34.59 269 ASP A CA 1
ATOM 2088 C C . ASP A 1 269 ? 26.496 24.259 -11.227 1.00 34.59 269 ASP A C 1
ATOM 2090 O O . ASP A 1 269 ? 27.626 24.687 -11.457 1.00 34.59 269 ASP A O 1
ATOM 2094 N N . THR A 1 270 ? 25.608 24.091 -12.205 1.00 38.62 270 THR A N 1
ATOM 2095 C CA . THR A 1 270 ? 25.728 24.760 -13.500 1.00 38.62 270 THR A CA 1
ATOM 2096 C C . THR A 1 270 ? 25.061 26.121 -13.380 1.00 38.62 270 THR A C 1
ATOM 2098 O O . THR A 1 270 ? 23.879 26.271 -13.710 1.00 38.62 270 THR A O 1
ATOM 2101 N N . ASP A 1 271 ? 25.812 27.101 -12.887 1.00 36.00 271 ASP A N 1
ATOM 2102 C CA . ASP A 1 271 ? 25.409 28.499 -12.940 1.00 36.00 271 ASP A CA 1
ATOM 2103 C C . ASP A 1 271 ? 25.325 28.949 -14.401 1.00 36.00 271 ASP A C 1
ATOM 2105 O O . ASP A 1 271 ? 26.282 28.909 -15.174 1.00 36.00 271 ASP A O 1
ATOM 2109 N N . THR A 1 272 ? 24.113 29.332 -14.797 1.00 44.28 272 THR A N 1
ATOM 2110 C CA . THR A 1 272 ? 23.842 30.001 -16.066 1.00 44.28 272 THR A CA 1
ATOM 2111 C C . THR A 1 272 ? 24.035 31.493 -15.831 1.00 44.28 272 THR A C 1
ATOM 2113 O O . THR A 1 272 ? 23.099 32.180 -15.420 1.00 44.28 272 THR A O 1
ATOM 2116 N N . GLU A 1 273 ? 25.248 31.994 -16.055 1.00 44.59 273 GLU A N 1
ATOM 2117 C CA . GLU A 1 273 ? 25.506 33.432 -16.027 1.00 44.59 273 GLU A CA 1
ATOM 2118 C C . GLU A 1 273 ? 24.978 34.109 -17.297 1.00 44.59 273 GLU A C 1
ATOM 2120 O O . GLU A 1 273 ? 25.237 33.711 -18.436 1.00 44.59 273 GLU A O 1
ATOM 2125 N N . VAL A 1 274 ? 24.180 35.146 -17.058 1.00 48.88 274 VAL A N 1
ATOM 2126 C CA . VAL A 1 274 ? 23.661 36.085 -18.045 1.00 48.88 274 VAL A CA 1
ATOM 2127 C C . VAL A 1 274 ? 24.773 37.075 -18.387 1.00 48.88 274 VAL A C 1
ATOM 2129 O O . VAL A 1 274 ? 25.352 37.696 -17.503 1.00 48.88 274 VAL A O 1
ATOM 2132 N N . LEU A 1 275 ? 25.032 37.207 -19.687 1.00 43.59 275 LEU A N 1
ATOM 2133 C CA . LEU A 1 275 ? 26.046 38.049 -20.321 1.00 43.59 275 LEU A CA 1
ATOM 2134 C C . LEU A 1 275 ? 26.080 39.489 -19.774 1.00 43.59 275 LEU A C 1
ATOM 2136 O O . LEU A 1 275 ? 25.118 40.243 -19.936 1.00 43.59 275 LEU A O 1
ATOM 2140 N N . GLY A 1 276 ? 27.227 39.869 -19.213 1.00 46.06 276 GLY A N 1
ATOM 2141 C CA . GLY A 1 276 ? 27.685 41.248 -19.070 1.00 46.06 276 GLY A CA 1
ATOM 2142 C C . GLY A 1 276 ? 29.042 41.378 -19.756 1.00 46.06 276 GLY A C 1
ATOM 2143 O O . GLY A 1 276 ? 29.961 40.624 -19.453 1.00 46.06 276 GLY A O 1
ATOM 2144 N N . GLU A 1 277 ? 29.129 42.278 -20.730 1.00 62.78 277 GLU A N 1
ATOM 2145 C CA . GLU A 1 277 ? 30.350 42.615 -21.460 1.00 62.78 277 GLU A CA 1
ATOM 2146 C C . GLU A 1 277 ? 31.306 43.369 -20.527 1.00 62.78 277 GLU A C 1
ATOM 2148 O O . GLU A 1 277 ? 30.961 44.457 -20.067 1.00 62.78 277 GLU A O 1
ATOM 2153 N N . ASP A 1 278 ? 32.494 42.821 -20.261 1.00 48.34 278 ASP A N 1
ATOM 2154 C CA . ASP A 1 278 ? 33.631 43.634 -19.827 1.00 48.34 278 ASP A CA 1
ATOM 2155 C C . ASP A 1 278 ? 34.961 43.016 -20.282 1.00 48.34 278 ASP A C 1
ATOM 2157 O O . ASP A 1 278 ? 35.201 41.812 -20.154 1.00 48.34 278 ASP A O 1
ATOM 2161 N N . GLU A 1 279 ? 35.804 43.858 -20.876 1.00 61.47 279 GLU A N 1
ATOM 2162 C CA . GLU A 1 279 ? 37.119 43.514 -21.406 1.00 61.47 279 GLU A CA 1
ATOM 2163 C C . GLU A 1 279 ? 38.143 43.515 -20.263 1.00 61.47 279 GLU A C 1
ATOM 2165 O O . GLU A 1 279 ? 38.441 44.552 -19.673 1.00 61.47 279 GLU A O 1
ATOM 2170 N N . GLY A 1 280 ? 38.717 42.349 -19.960 1.00 43.34 280 GLY A N 1
ATOM 2171 C CA . GLY A 1 280 ? 39.712 42.204 -18.899 1.00 43.34 280 GLY A CA 1
ATOM 2172 C C . GLY A 1 280 ? 40.680 41.061 -19.171 1.00 43.34 280 GLY A C 1
ATOM 2173 O O . GLY A 1 280 ? 40.443 39.920 -18.789 1.00 43.34 280 GLY A O 1
ATOM 2174 N N . ASP A 1 281 ? 41.776 41.397 -19.843 1.00 52.81 281 ASP A N 1
ATOM 2175 C CA . ASP A 1 281 ? 42.942 40.560 -20.118 1.00 52.81 281 ASP A CA 1
ATOM 2176 C C . ASP A 1 281 ? 43.666 40.153 -18.822 1.00 52.81 281 ASP A C 1
ATOM 2178 O O . ASP A 1 281 ? 44.330 40.987 -18.212 1.00 52.81 281 ASP A O 1
ATOM 2182 N N . HIS A 1 282 ? 43.572 38.879 -18.410 1.00 47.88 282 HIS A N 1
ATOM 2183 C CA . HIS A 1 282 ? 44.534 38.246 -17.498 1.00 47.88 282 HIS A CA 1
ATOM 2184 C C . HIS A 1 282 ? 44.673 36.734 -17.736 1.00 47.88 282 HIS A C 1
ATOM 2186 O O . HIS A 1 282 ? 43.923 35.896 -17.240 1.00 47.88 282 HIS A O 1
ATOM 2192 N N . SER A 1 283 ? 45.729 36.414 -18.481 1.00 47.75 283 SER A N 1
ATOM 2193 C CA . SER A 1 283 ? 46.380 35.112 -18.600 1.00 47.75 283 SER A CA 1
ATOM 2194 C C . SER A 1 283 ? 47.079 34.708 -17.292 1.00 47.75 283 SER A C 1
ATOM 2196 O O . SER A 1 283 ? 48.032 35.370 -16.880 1.00 47.75 283 SER A O 1
ATOM 2198 N N . SER A 1 284 ? 46.712 33.562 -16.708 1.00 44.41 284 SER A N 1
ATOM 2199 C CA . SER A 1 284 ? 47.701 32.659 -16.098 1.00 44.41 284 SER A CA 1
ATOM 2200 C C . SER A 1 284 ? 47.196 31.216 -16.029 1.00 44.41 284 SER A C 1
ATOM 2202 O O . SER A 1 284 ? 46.093 30.924 -15.572 1.00 44.41 284 SER A O 1
ATOM 2204 N N . ASP A 1 285 ? 48.046 30.336 -16.546 1.00 47.16 285 ASP A N 1
ATOM 2205 C CA . ASP A 1 285 ? 47.872 28.905 -16.727 1.00 47.16 285 ASP A CA 1
ATOM 2206 C C . ASP A 1 285 ? 47.740 28.129 -15.410 1.00 47.16 285 ASP A C 1
ATOM 2208 O O . ASP A 1 285 ? 48.653 28.126 -14.583 1.00 47.16 285 ASP A O 1
ATOM 2212 N N . ILE A 1 286 ? 46.665 27.346 -15.281 1.00 42.34 286 ILE A N 1
ATOM 2213 C CA . ILE A 1 286 ? 46.650 26.119 -14.472 1.00 42.34 286 ILE A CA 1
ATOM 2214 C C . ILE A 1 286 ? 45.995 25.017 -15.313 1.00 42.34 286 ILE A C 1
ATOM 2216 O O . ILE A 1 286 ? 44.807 24.723 -15.196 1.00 42.34 286 ILE A O 1
ATOM 2220 N N . GLN A 1 287 ? 46.784 24.396 -16.191 1.00 41.72 287 GLN A N 1
ATOM 2221 C CA . GLN A 1 287 ? 46.438 23.119 -16.811 1.00 41.72 287 G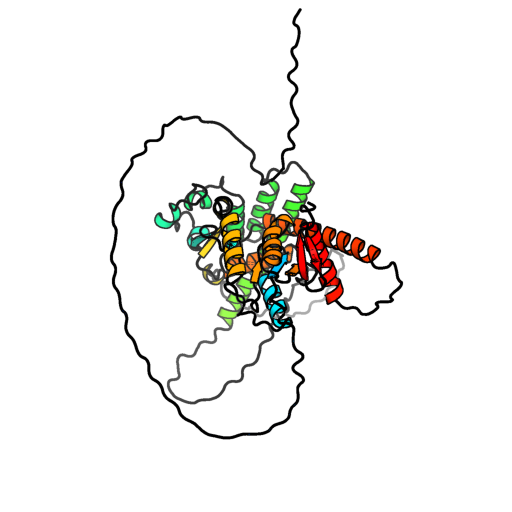LN A CA 1
ATOM 2222 C C . GLN A 1 287 ? 46.949 21.982 -15.923 1.00 41.72 287 GLN A C 1
ATOM 2224 O O . GLN A 1 287 ? 48.082 21.537 -16.058 1.00 41.72 287 GLN A O 1
ATOM 2229 N N . ASN A 1 288 ? 46.102 21.504 -15.012 1.00 39.75 288 ASN A N 1
ATOM 2230 C CA . ASN A 1 288 ? 46.249 20.182 -14.399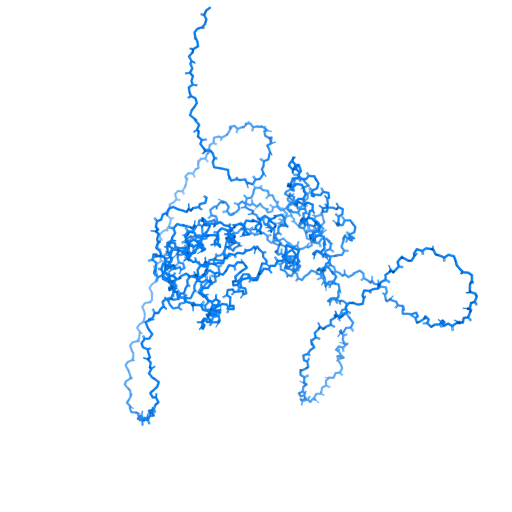 1.00 39.75 288 ASN A CA 1
ATOM 2231 C C . ASN A 1 288 ? 44.948 19.401 -14.604 1.00 39.75 288 ASN A C 1
ATOM 2233 O O . ASN A 1 288 ? 44.193 19.118 -13.678 1.00 39.75 288 ASN A O 1
ATOM 2237 N N . THR A 1 289 ? 44.670 19.069 -15.862 1.00 38.12 289 THR A N 1
ATOM 2238 C CA . THR A 1 289 ? 43.701 18.042 -16.237 1.00 38.12 289 THR A CA 1
ATOM 2239 C C . THR A 1 289 ? 44.345 16.676 -16.021 1.00 38.12 289 THR A C 1
ATOM 2241 O O . THR A 1 289 ? 44.992 16.110 -16.901 1.00 38.12 289 THR A O 1
ATOM 2244 N N . THR A 1 290 ? 44.167 16.113 -14.827 1.00 40.72 290 THR A N 1
ATOM 2245 C CA . THR A 1 290 ? 44.269 14.666 -14.640 1.00 40.72 290 THR A CA 1
ATOM 2246 C C . THR A 1 290 ? 43.215 14.024 -15.535 1.00 40.72 290 THR A C 1
ATOM 2248 O O . THR A 1 290 ? 42.026 14.023 -15.225 1.00 40.72 290 THR A O 1
ATOM 2251 N N . ASN A 1 291 ? 43.656 13.494 -16.678 1.00 40.22 291 ASN A N 1
ATOM 2252 C CA . ASN A 1 291 ? 42.871 12.600 -17.520 1.00 40.22 291 ASN A CA 1
ATOM 2253 C C . ASN A 1 291 ? 42.582 11.323 -16.721 1.00 40.22 291 ASN A C 1
ATOM 2255 O O . ASN A 1 291 ? 43.254 10.302 -16.874 1.00 40.22 291 ASN A O 1
ATOM 2259 N N . VAL A 1 292 ? 41.580 11.386 -15.842 1.00 41.34 292 VAL A N 1
ATOM 2260 C CA . VAL A 1 292 ? 40.919 10.198 -15.319 1.00 41.34 292 VAL A CA 1
ATOM 2261 C C . VAL A 1 292 ? 40.253 9.573 -16.530 1.00 41.34 292 VAL A C 1
ATOM 2263 O O . VAL A 1 292 ? 39.200 10.011 -16.990 1.00 41.34 292 VAL A O 1
ATOM 2266 N N . THR A 1 293 ? 40.937 8.591 -17.105 1.00 42.09 293 THR A N 1
ATOM 2267 C CA . THR A 1 293 ? 40.374 7.752 -18.151 1.00 42.09 293 THR A CA 1
ATOM 2268 C C . THR A 1 293 ? 39.267 6.972 -17.461 1.00 42.09 293 THR A C 1
ATOM 2270 O O . THR A 1 293 ? 39.539 5.976 -16.793 1.00 42.09 293 THR A O 1
ATOM 2273 N N . LEU A 1 294 ? 38.038 7.498 -17.518 1.00 48.69 294 LEU A N 1
ATOM 2274 C CA . LEU A 1 294 ? 36.863 6.794 -17.029 1.00 48.69 294 LEU A CA 1
ATOM 2275 C C . LEU A 1 294 ? 36.880 5.434 -17.732 1.00 48.69 294 LEU A C 1
ATOM 2277 O O . LEU A 1 294 ? 36.877 5.412 -18.970 1.00 48.69 294 LEU A O 1
ATOM 2281 N N . PRO A 1 295 ? 36.977 4.317 -16.987 1.00 51.03 295 PRO A N 1
ATOM 2282 C CA . PRO A 1 295 ? 36.893 3.002 -17.598 1.00 51.03 295 PRO A CA 1
ATOM 2283 C C . PRO A 1 295 ? 35.627 2.997 -18.446 1.00 51.03 295 PRO A C 1
ATOM 2285 O O . PRO A 1 295 ? 34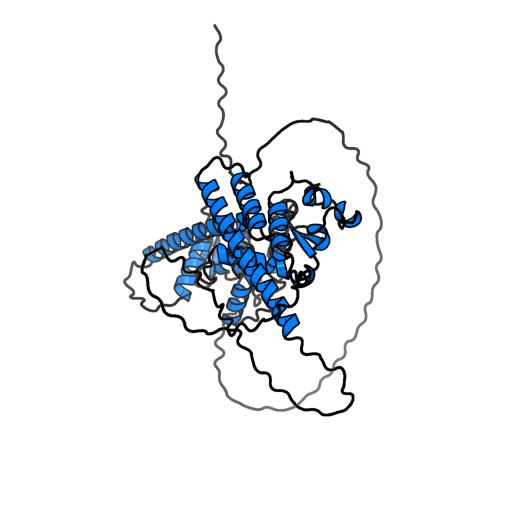.603 3.523 -18.001 1.00 51.03 295 PRO A O 1
ATOM 2288 N N . GLN A 1 296 ? 35.725 2.498 -19.686 1.00 50.75 296 GLN A N 1
ATOM 2289 C CA . GLN A 1 296 ? 34.564 2.343 -20.558 1.00 50.75 296 GLN A CA 1
ATOM 2290 C C . GLN A 1 296 ? 33.454 1.737 -19.709 1.00 50.75 296 GLN A C 1
ATOM 2292 O O . GLN A 1 296 ? 33.604 0.616 -19.229 1.00 50.75 296 GLN A O 1
ATOM 2297 N N . VAL A 1 297 ? 32.417 2.534 -19.429 1.00 52.91 297 VAL A N 1
ATOM 2298 C CA . VAL A 1 297 ? 31.337 2.151 -18.524 1.00 52.91 297 VAL A CA 1
ATOM 2299 C C . VAL A 1 297 ? 30.584 1.048 -19.239 1.00 52.91 297 VAL A C 1
ATOM 2301 O O . VAL A 1 297 ? 29.685 1.296 -20.042 1.00 52.91 297 VAL A O 1
ATOM 2304 N N . GLU A 1 298 ? 31.034 -0.180 -19.016 1.00 61.81 298 GLU A N 1
ATOM 2305 C CA . GLU A 1 298 ? 30.354 -1.374 -19.455 1.00 61.81 298 GLU A CA 1
ATOM 2306 C C . GLU A 1 298 ? 28.937 -1.265 -18.894 1.00 61.81 298 GLU A C 1
ATOM 2308 O O . GLU A 1 298 ? 28.743 -1.031 -17.697 1.00 61.81 298 GLU A O 1
ATOM 2313 N N . LEU A 1 299 ? 27.944 -1.285 -19.788 1.00 72.00 299 LEU A N 1
ATOM 2314 C CA . LEU A 1 299 ? 26.544 -1.107 -19.419 1.00 72.00 299 LEU A CA 1
ATOM 2315 C C . LEU A 1 299 ? 26.219 -2.073 -18.280 1.00 72.00 299 LEU A C 1
ATOM 2317 O O . LEU A 1 299 ? 26.189 -3.286 -18.500 1.00 72.00 299 LEU A O 1
ATOM 2321 N N . LEU A 1 300 ? 25.975 -1.523 -17.083 1.00 84.50 300 LEU A N 1
ATOM 2322 C CA . LEU A 1 300 ? 25.678 -2.314 -15.893 1.00 84.50 300 LEU A CA 1
ATOM 2323 C C . LEU A 1 300 ? 24.588 -3.326 -16.225 1.00 84.50 300 LEU A C 1
ATOM 2325 O O . LEU A 1 300 ? 23.555 -2.988 -16.823 1.00 84.50 300 LEU A O 1
ATOM 2329 N N . SER A 1 301 ? 24.818 -4.587 -15.868 1.00 89.00 301 SER A N 1
ATOM 2330 C CA . SER A 1 301 ? 23.866 -5.616 -16.233 1.00 89.00 301 SER A CA 1
ATOM 2331 C C . SER A 1 301 ? 22.548 -5.360 -15.495 1.00 89.00 301 SER A C 1
ATOM 2333 O O . SER A 1 301 ? 22.506 -4.996 -14.318 1.00 89.00 301 SER A O 1
ATOM 2335 N N . ALA A 1 302 ? 21.421 -5.590 -16.172 1.00 86.31 302 ALA A N 1
ATOM 2336 C CA . ALA A 1 302 ? 20.106 -5.454 -15.542 1.00 86.31 302 ALA A CA 1
ATOM 2337 C C . ALA A 1 302 ? 19.950 -6.368 -14.308 1.00 86.31 302 ALA A C 1
ATOM 2339 O O . ALA A 1 302 ? 19.133 -6.080 -13.433 1.00 86.31 302 ALA A O 1
ATOM 2340 N N . LYS A 1 303 ? 20.730 -7.458 -14.241 1.00 89.19 303 LYS A N 1
ATOM 2341 C CA . LYS A 1 303 ? 20.765 -8.378 -13.098 1.00 89.19 303 LYS A CA 1
ATOM 2342 C C . LYS A 1 303 ? 21.414 -7.750 -11.863 1.00 89.19 303 LYS A C 1
ATOM 2344 O O . LYS A 1 303 ? 21.030 -8.108 -10.759 1.00 89.19 303 LYS A O 1
ATOM 2349 N N . ASP A 1 304 ? 22.332 -6.804 -12.038 1.00 91.69 304 ASP A N 1
ATOM 2350 C CA . ASP A 1 304 ? 22.988 -6.119 -10.918 1.00 91.69 304 ASP A CA 1
ATOM 2351 C C . ASP A 1 304 ? 22.100 -5.003 -10.352 1.00 91.69 304 ASP A C 1
ATOM 2353 O O . ASP A 1 304 ? 22.102 -4.720 -9.152 1.00 91.69 304 ASP A O 1
ATOM 2357 N N . LEU A 1 305 ? 21.277 -4.396 -11.214 1.00 95.19 305 LEU A N 1
ATOM 2358 C CA . LEU A 1 305 ? 20.370 -3.311 -10.840 1.00 95.19 305 LEU A CA 1
ATOM 2359 C C . LEU A 1 305 ? 19.055 -3.813 -10.219 1.00 95.19 305 LEU A C 1
ATOM 2361 O O . LEU A 1 305 ? 18.509 -3.138 -9.342 1.00 95.19 305 LEU A O 1
ATOM 2365 N N . ILE A 1 306 ? 18.552 -4.988 -10.618 1.00 96.44 306 ILE A N 1
ATOM 2366 C CA . ILE A 1 306 ? 17.320 -5.601 -10.091 1.00 96.44 306 ILE A CA 1
ATOM 2367 C C . ILE A 1 306 ? 17.666 -6.796 -9.197 1.00 96.44 306 ILE A C 1
ATOM 2369 O O . ILE A 1 306 ? 18.154 -7.812 -9.678 1.00 96.44 306 ILE A O 1
ATOM 2373 N N . LYS A 1 307 ? 17.353 -6.716 -7.896 1.00 96.12 307 LYS A N 1
ATOM 2374 C CA . LYS A 1 307 ? 17.770 -7.737 -6.910 1.00 96.12 307 LYS A CA 1
ATOM 2375 C C . LYS A 1 307 ? 16.882 -8.986 -6.886 1.00 96.12 307 LYS A C 1
ATOM 2377 O O . LYS A 1 307 ? 17.231 -9.975 -6.251 1.00 96.12 307 LYS A O 1
ATOM 2382 N N . THR A 1 308 ? 15.725 -8.942 -7.544 1.00 96.06 308 THR A N 1
ATOM 2383 C CA . THR A 1 308 ? 14.770 -10.058 -7.595 1.00 96.06 308 THR A CA 1
ATOM 2384 C C . THR A 1 308 ? 14.836 -10.803 -8.934 1.00 96.06 308 THR A C 1
ATOM 2386 O O . THR A 1 308 ? 14.957 -10.170 -9.982 1.00 96.06 308 THR A O 1
ATOM 2389 N N . PRO A 1 309 ? 14.675 -12.138 -8.957 1.00 96.06 309 PRO A N 1
ATOM 2390 C CA . PRO A 1 309 ? 14.521 -12.886 -10.204 1.00 96.06 309 PRO A CA 1
ATOM 2391 C C . PRO A 1 309 ? 13.096 -12.829 -10.785 1.00 96.06 309 PRO A C 1
ATOM 2393 O O . PRO A 1 309 ? 12.899 -13.157 -11.959 1.00 96.06 309 PRO A O 1
ATOM 2396 N N . TYR A 1 310 ? 12.099 -12.410 -9.995 1.00 96.38 310 TYR A N 1
ATOM 2397 C CA . TYR A 1 310 ? 10.683 -12.411 -10.381 1.00 96.38 310 TYR A CA 1
ATOM 2398 C C . TYR A 1 310 ? 9.995 -11.075 -10.098 1.00 96.38 310 TYR A C 1
ATOM 2400 O O . TYR A 1 310 ? 10.320 -10.388 -9.133 1.00 96.38 310 TYR A O 1
ATOM 2408 N N . ILE A 1 311 ? 8.993 -10.766 -10.915 1.00 96.00 311 ILE A N 1
ATOM 2409 C CA . ILE A 1 311 ? 8.025 -9.689 -10.733 1.00 96.00 311 ILE A CA 1
ATOM 2410 C C . ILE A 1 311 ? 6.672 -10.286 -10.342 1.00 96.00 311 ILE A C 1
ATOM 2412 O O . ILE A 1 311 ? 6.188 -11.229 -10.973 1.00 96.00 311 ILE A O 1
ATOM 2416 N N . ASP A 1 312 ? 6.049 -9.706 -9.321 1.00 95.06 312 ASP A N 1
ATOM 2417 C CA . ASP A 1 312 ? 4.711 -10.056 -8.860 1.00 95.06 312 ASP A CA 1
ATOM 2418 C C . ASP A 1 312 ? 3.663 -9.306 -9.693 1.00 95.06 312 ASP A C 1
ATOM 2420 O O . ASP A 1 312 ? 3.292 -8.167 -9.399 1.00 95.06 312 ASP A O 1
ATOM 2424 N N . MET A 1 313 ? 3.141 -9.956 -10.733 1.00 93.12 313 MET A N 1
ATOM 2425 C CA . MET A 1 313 ? 2.056 -9.404 -11.541 1.00 93.12 313 MET A CA 1
ATOM 2426 C C . MET A 1 313 ? 0.734 -9.475 -10.769 1.00 93.12 313 MET A C 1
ATOM 2428 O O . MET A 1 313 ? 0.247 -10.558 -10.438 1.00 93.12 313 MET A O 1
ATOM 2432 N N . PHE A 1 314 ? 0.137 -8.318 -10.490 1.00 91.62 314 PHE A N 1
ATOM 2433 C CA . PHE A 1 314 ? -1.104 -8.212 -9.725 1.00 91.62 314 PHE A CA 1
ATOM 2434 C C . PHE A 1 314 ? -2.326 -8.650 -10.543 1.00 91.62 314 PHE A C 1
ATOM 2436 O O . PHE A 1 314 ? -2.519 -8.200 -11.672 1.00 91.62 314 PHE A O 1
ATOM 2443 N N . VAL A 1 315 ? -3.174 -9.507 -9.969 1.00 90.69 315 VAL A N 1
ATOM 2444 C CA . VAL A 1 315 ? -4.399 -10.040 -10.586 1.00 90.69 315 VAL A CA 1
ATOM 2445 C C . VAL A 1 315 ? -5.610 -9.614 -9.741 1.00 90.69 315 VAL A C 1
ATOM 2447 O O . VAL A 1 315 ? -6.063 -10.368 -8.873 1.00 90.69 315 VAL A O 1
ATOM 2450 N N . PRO A 1 316 ? -6.165 -8.405 -9.958 1.00 86.75 316 PRO A N 1
ATOM 2451 C CA . PRO A 1 316 ? -7.203 -7.844 -9.088 1.00 86.75 316 PRO A CA 1
ATOM 2452 C C . PRO A 1 316 ? -8.465 -8.713 -9.003 1.00 86.75 316 PRO A C 1
ATOM 2454 O O . PRO A 1 316 ? -9.122 -8.764 -7.963 1.00 86.75 316 PRO A O 1
ATOM 2457 N N . GLN A 1 317 ? -8.796 -9.450 -10.065 1.00 88.19 317 GLN A N 1
ATOM 2458 C CA . GLN A 1 317 ? -9.977 -10.314 -10.131 1.00 88.19 317 GLN A CA 1
ATOM 2459 C C . GLN A 1 317 ? -9.950 -11.427 -9.071 1.00 88.19 317 GLN A C 1
ATOM 2461 O O . GLN A 1 317 ? -11.009 -11.852 -8.609 1.00 88.19 317 GLN A O 1
ATOM 2466 N N . ALA A 1 318 ? -8.765 -11.866 -8.631 1.00 85.19 318 ALA A N 1
ATOM 2467 C CA . ALA A 1 318 ? -8.629 -12.875 -7.580 1.00 85.19 318 ALA A CA 1
ATOM 2468 C C . ALA A 1 318 ? -9.104 -12.369 -6.202 1.00 85.19 318 ALA A C 1
ATOM 2470 O O . ALA A 1 318 ? -9.612 -13.156 -5.398 1.00 85.19 318 ALA A O 1
ATOM 2471 N N . ILE A 1 319 ? -9.012 -11.057 -5.946 1.00 85.12 319 ILE A N 1
ATOM 2472 C CA . ILE A 1 319 ? -9.519 -10.433 -4.713 1.00 85.12 319 ILE A CA 1
ATOM 2473 C C . ILE A 1 319 ? -11.050 -10.437 -4.706 1.00 85.12 319 ILE A C 1
ATOM 2475 O O . ILE A 1 319 ? -11.669 -10.791 -3.702 1.00 85.12 319 ILE A O 1
ATOM 2479 N N . PHE A 1 320 ? -11.667 -10.071 -5.831 1.00 82.94 320 PHE A N 1
ATOM 2480 C CA . PHE A 1 320 ? -13.124 -9.947 -5.933 1.00 82.94 320 PHE A CA 1
ATOM 2481 C C . PHE A 1 320 ? -13.841 -11.299 -6.024 1.00 82.94 320 PHE A C 1
ATOM 2483 O O . PHE A 1 320 ? -14.991 -11.407 -5.610 1.00 82.94 320 PHE A O 1
ATOM 2490 N N . ARG A 1 321 ? -13.156 -12.359 -6.471 1.00 85.19 321 ARG A N 1
ATOM 2491 C CA . ARG A 1 321 ? -13.654 -13.746 -6.424 1.00 85.19 321 ARG A CA 1
ATOM 2492 C C . ARG A 1 321 ? -13.456 -14.369 -5.034 1.00 85.19 321 ARG A C 1
ATOM 2494 O O . ARG A 1 321 ? -12.776 -15.382 -4.861 1.00 85.19 321 ARG A O 1
ATOM 2501 N N . GLY A 1 322 ? -14.021 -13.715 -4.019 1.00 84.00 322 GLY A N 1
ATOM 2502 C CA . GLY A 1 322 ? -14.065 -14.197 -2.636 1.00 84.00 322 GLY A CA 1
ATOM 2503 C C . GLY A 1 322 ? -12.785 -14.004 -1.815 1.00 84.00 322 GLY A C 1
ATOM 2504 O O . GLY A 1 322 ? -12.745 -14.454 -0.675 1.00 84.00 322 GLY A O 1
ATOM 2505 N N . GLY A 1 323 ? -11.750 -13.333 -2.332 1.00 84.62 323 GLY A N 1
ATOM 2506 C CA . GLY A 1 323 ? -10.522 -13.050 -1.573 1.00 84.62 323 GLY A CA 1
ATOM 2507 C C . GLY A 1 323 ? -10.775 -12.202 -0.328 1.00 84.62 323 GLY A C 1
ATOM 2508 O O . GLY A 1 323 ? -10.204 -12.464 0.726 1.00 84.62 323 GLY A O 1
ATOM 2509 N N . ILE A 1 324 ? -11.709 -11.254 -0.418 1.00 85.44 324 ILE A N 1
ATOM 2510 C CA . ILE A 1 324 ? -12.149 -10.468 0.740 1.00 85.44 324 ILE A CA 1
ATOM 2511 C C . ILE A 1 324 ? -12.796 -11.359 1.807 1.00 85.44 324 ILE A C 1
ATOM 2513 O O . ILE A 1 324 ? -12.516 -11.201 2.992 1.00 85.44 324 ILE A O 1
ATOM 2517 N N . ASP A 1 325 ? -13.658 -12.292 1.410 1.00 88.75 325 ASP A N 1
ATOM 2518 C CA . ASP A 1 325 ? -14.358 -13.150 2.368 1.00 88.75 325 ASP A CA 1
ATOM 2519 C C . ASP A 1 325 ? -13.446 -14.223 2.960 1.00 88.75 325 ASP A C 1
ATOM 2521 O O . ASP A 1 325 ? -13.598 -14.551 4.134 1.00 88.75 325 ASP A O 1
ATOM 2525 N N . ARG A 1 326 ? -12.449 -14.697 2.200 1.00 89.06 326 ARG A N 1
ATOM 2526 C CA . ARG A 1 326 ? -11.369 -15.542 2.725 1.00 89.06 326 ARG A CA 1
ATOM 2527 C C . ARG A 1 326 ? -10.551 -14.803 3.780 1.00 89.06 326 ARG A C 1
ATOM 2529 O O . ARG A 1 326 ? -10.473 -15.296 4.893 1.00 89.06 326 ARG A O 1
ATOM 2536 N N . ALA A 1 327 ? -10.060 -13.597 3.487 1.00 87.88 327 ALA A N 1
ATOM 2537 C CA . ALA A 1 327 ? -9.300 -12.806 4.459 1.00 87.88 327 ALA A CA 1
ATOM 2538 C C . ALA A 1 327 ? -10.105 -12.517 5.737 1.00 87.88 327 ALA A C 1
ATOM 2540 O O . ALA A 1 327 ? -9.583 -12.631 6.841 1.00 87.88 327 ALA A O 1
ATOM 2541 N N . LYS A 1 328 ? -11.400 -12.196 5.603 1.00 90.00 328 LYS A N 1
ATOM 2542 C CA . LYS A 1 328 ? -12.290 -12.057 6.765 1.00 90.00 328 LYS A CA 1
ATOM 2543 C C . LYS A 1 328 ? -12.373 -13.359 7.560 1.00 90.00 328 LYS A C 1
ATOM 2545 O O . LYS A 1 328 ? -12.247 -13.307 8.773 1.00 90.00 328 LYS A O 1
ATOM 2550 N N . ARG A 1 329 ? -12.622 -14.496 6.900 1.00 91.31 329 ARG A N 1
ATOM 2551 C CA . ARG A 1 329 ? -12.757 -15.796 7.570 1.00 91.31 329 ARG A CA 1
ATOM 2552 C C . ARG A 1 329 ? -11.475 -16.164 8.314 1.00 91.31 329 ARG A C 1
ATOM 2554 O O . ARG A 1 329 ? -11.556 -16.402 9.509 1.00 91.31 329 ARG A O 1
ATOM 2561 N N . SER A 1 330 ? -10.328 -16.076 7.642 1.00 91.25 330 SER A N 1
ATOM 2562 C CA . SER A 1 330 ? -9.017 -16.340 8.239 1.00 91.25 330 SER A CA 1
ATOM 2563 C C . SER A 1 330 ? -8.758 -15.464 9.460 1.00 91.25 330 SER A C 1
ATOM 2565 O O . SER A 1 330 ? -8.256 -15.950 10.460 1.00 91.25 330 SER A O 1
ATOM 2567 N N . PHE A 1 331 ? -9.160 -14.191 9.433 1.00 92.69 331 PHE A N 1
ATOM 2568 C CA . PHE A 1 331 ? -9.009 -13.326 10.602 1.00 92.69 331 PHE A CA 1
ATOM 2569 C C . PHE A 1 331 ? -9.942 -13.691 11.766 1.00 92.69 331 PHE A C 1
ATOM 2571 O O . PHE A 1 331 ? -9.544 -13.583 12.920 1.00 92.69 331 PHE A O 1
ATOM 2578 N N . TYR A 1 332 ? -11.181 -14.115 11.497 1.00 93.44 332 TYR A N 1
ATOM 2579 C CA . TYR A 1 332 ? -12.069 -14.598 12.562 1.00 93.44 332 TYR A CA 1
ATOM 2580 C C . TYR A 1 332 ? -11.561 -15.901 13.176 1.00 93.44 332 TYR A C 1
ATOM 2582 O O . TYR A 1 332 ? -11.608 -16.032 14.393 1.00 93.44 332 TYR A O 1
ATOM 2590 N N . GLU A 1 333 ? -11.076 -16.825 12.345 1.00 92.94 333 GLU A N 1
ATOM 2591 C CA . GLU A 1 333 ? -10.436 -18.064 12.792 1.00 92.94 333 GLU A CA 1
ATOM 2592 C C . GLU A 1 333 ? -9.207 -17.739 13.650 1.00 92.94 333 GLU A C 1
ATOM 2594 O O . GLU A 1 333 ? -9.092 -18.251 14.760 1.00 92.94 333 GLU A O 1
ATOM 2599 N N . LEU A 1 334 ? -8.359 -16.805 13.207 1.00 92.31 334 LEU A N 1
ATOM 2600 C CA . LEU A 1 334 ? -7.210 -16.327 13.975 1.00 92.31 334 LEU A CA 1
ATOM 2601 C C . LEU A 1 334 ? -7.634 -15.749 15.331 1.00 92.31 334 LEU A C 1
ATOM 2603 O O . LEU A 1 334 ? -7.105 -16.138 16.362 1.00 92.31 334 LEU A O 1
ATOM 2607 N N . ALA A 1 335 ? -8.623 -14.854 15.351 1.00 92.81 335 ALA A N 1
ATOM 2608 C CA . ALA A 1 335 ? -9.084 -14.216 16.583 1.00 92.81 335 ALA A CA 1
ATOM 2609 C C . ALA A 1 335 ? -9.741 -15.189 17.579 1.00 92.81 335 ALA A C 1
ATOM 2611 O O . ALA A 1 335 ? -9.746 -14.910 18.778 1.00 92.81 335 ALA A O 1
ATOM 2612 N N . GLU A 1 336 ? -10.296 -16.298 17.087 1.00 93.88 336 GLU A N 1
ATOM 2613 C CA . GLU A 1 336 ? -10.905 -17.358 17.893 1.00 93.88 336 GLU A CA 1
ATOM 2614 C C . GLU A 1 336 ? -9.869 -18.285 18.535 1.00 93.88 336 GLU A C 1
ATOM 2616 O O . GLU A 1 336 ? -10.058 -18.689 19.680 1.00 93.88 336 GLU A O 1
ATOM 2621 N N . HIS A 1 337 ? -8.784 -18.599 17.820 1.00 93.25 337 HIS A N 1
ATOM 2622 C CA . HIS A 1 337 ? -7.789 -19.587 18.255 1.00 93.25 337 HIS A CA 1
ATOM 2623 C C . HIS A 1 337 ? -6.521 -18.971 18.855 1.00 93.25 337 HIS A C 1
ATOM 2625 O O . HIS A 1 337 ? -5.805 -19.665 19.574 1.00 93.25 337 HIS A O 1
ATOM 2631 N N . ALA A 1 338 ? -6.233 -17.695 18.582 1.00 92.06 338 ALA A N 1
ATOM 2632 C CA . ALA A 1 338 ? -5.057 -17.024 19.123 1.00 92.06 338 ALA A CA 1
ATOM 2633 C C . ALA A 1 338 ? -5.100 -16.991 20.664 1.00 92.06 338 ALA A C 1
ATOM 2635 O O . ALA A 1 338 ? -6.140 -16.609 21.228 1.00 92.06 338 ALA A O 1
ATOM 2636 N N . PRO A 1 339 ? -3.982 -17.304 21.348 1.00 92.38 339 PRO A N 1
ATOM 2637 C CA . PRO A 1 339 ? -3.833 -17.122 22.788 1.00 92.38 339 PRO A CA 1
ATOM 2638 C C . PRO A 1 339 ? -4.219 -15.711 23.230 1.00 92.38 339 PRO A C 1
ATOM 2640 O O . PRO A 1 339 ? -4.023 -14.725 22.514 1.00 92.38 339 PRO A O 1
ATOM 2643 N N . ILE A 1 340 ? -4.852 -15.612 24.395 1.00 91.38 340 ILE A N 1
ATOM 2644 C CA . ILE A 1 340 ? -5.514 -14.385 24.853 1.00 91.38 340 ILE A CA 1
ATOM 2645 C C . ILE A 1 340 ? -4.536 -13.236 25.135 1.00 91.38 340 ILE A C 1
ATOM 2647 O O . ILE A 1 340 ? -4.912 -12.070 25.066 1.00 91.38 340 ILE A O 1
ATOM 2651 N N . ASP A 1 341 ? -3.302 -13.602 25.442 1.00 91.44 341 ASP A N 1
ATOM 2652 C CA . ASP A 1 341 ? -2.110 -12.813 25.728 1.00 91.44 341 ASP A CA 1
ATOM 2653 C C . ASP A 1 341 ? -1.270 -12.518 24.478 1.00 91.44 341 ASP A C 1
ATOM 2655 O O . ASP A 1 341 ? -0.315 -11.751 24.553 1.00 91.44 341 ASP A O 1
ATOM 2659 N N . GLN A 1 342 ? -1.659 -13.045 23.314 1.00 92.88 342 GLN A N 1
ATOM 2660 C CA . GLN A 1 342 ? -0.951 -12.822 22.060 1.00 92.88 342 GLN A CA 1
ATOM 2661 C C . GLN A 1 342 ? -1.678 -11.801 21.169 1.00 92.88 342 GLN A C 1
ATOM 2663 O O . GLN A 1 342 ? -2.892 -11.937 20.935 1.00 92.88 342 GLN A O 1
ATOM 2668 N N . PRO A 1 343 ? -0.986 -10.760 20.673 1.00 93.81 343 PRO A N 1
ATOM 2669 C CA . PRO A 1 343 ? -1.586 -9.751 19.813 1.00 93.81 343 PRO A CA 1
ATOM 2670 C C . PRO A 1 343 ? -1.865 -10.313 18.416 1.00 93.81 343 PRO A C 1
ATOM 2672 O O . PRO A 1 343 ? -1.148 -11.173 17.907 1.00 93.81 343 PRO A O 1
ATOM 2675 N N . ILE A 1 344 ? -2.898 -9.780 17.761 1.00 94.25 344 ILE A N 1
ATOM 2676 C CA . ILE A 1 344 ? -3.241 -10.121 16.370 1.00 94.25 344 ILE A CA 1
ATOM 2677 C C . ILE A 1 344 ? -3.412 -8.856 15.535 1.00 94.25 344 ILE A C 1
ATOM 2679 O O . ILE A 1 344 ? -3.804 -7.812 16.056 1.00 94.25 344 ILE A O 1
ATOM 2683 N N . SER A 1 345 ? -3.152 -8.934 14.228 1.00 93.25 345 SER A N 1
ATOM 2684 C CA . SER A 1 345 ? -3.158 -7.759 13.347 1.00 93.25 345 SER A CA 1
ATOM 2685 C C . SER A 1 345 ? -4.115 -7.884 12.160 1.00 93.25 345 SER A C 1
ATOM 2687 O O . SER A 1 345 ? -4.230 -8.928 11.517 1.00 93.25 345 SER A O 1
ATOM 2689 N N . TRP A 1 346 ? -4.782 -6.773 11.845 1.00 93.50 346 TRP A N 1
ATOM 2690 C CA . TRP A 1 346 ? -5.548 -6.543 10.623 1.00 93.50 346 TRP A CA 1
ATOM 2691 C C . TRP A 1 346 ? -4.851 -5.471 9.765 1.00 93.50 346 TRP A C 1
ATOM 2693 O O . TRP A 1 346 ? -5.212 -4.285 9.771 1.00 93.50 346 TRP A O 1
ATOM 2703 N N . GLY A 1 347 ? -3.830 -5.871 9.004 1.00 84.56 347 GLY A N 1
ATOM 2704 C CA . GLY A 1 347 ? -2.937 -4.984 8.244 1.00 84.56 347 GLY A CA 1
ATOM 2705 C C . GLY A 1 347 ? -3.352 -4.683 6.808 1.00 84.56 347 GLY A C 1
ATOM 2706 O O . GLY A 1 347 ? -2.534 -4.342 5.942 1.00 84.56 347 GLY A O 1
ATOM 2707 N N . ASN A 1 348 ? -4.650 -4.765 6.522 1.00 79.88 348 ASN A N 1
ATOM 2708 C CA . ASN A 1 348 ? -5.173 -4.283 5.253 1.00 79.88 348 ASN A CA 1
ATOM 2709 C C . ASN A 1 348 ? -4.906 -2.783 5.062 1.00 79.88 348 ASN A C 1
ATOM 2711 O O . ASN A 1 348 ? -4.768 -2.019 6.013 1.00 79.88 348 ASN A O 1
ATOM 2715 N N . THR A 1 349 ? -4.830 -2.330 3.803 1.00 75.94 349 THR A N 1
ATOM 2716 C CA . THR A 1 349 ? -4.783 -0.886 3.498 1.00 75.94 349 THR A CA 1
ATOM 2717 C C . THR A 1 349 ? -6.174 -0.308 3.746 1.00 75.94 349 THR A C 1
ATOM 2719 O O . THR A 1 349 ? -6.945 -0.092 2.816 1.00 75.94 349 THR A O 1
ATOM 2722 N N . ASN A 1 350 ? -6.502 -0.134 5.023 1.00 80.19 350 ASN A N 1
ATOM 2723 C CA . ASN A 1 350 ? -7.772 0.380 5.490 1.00 80.19 350 ASN A CA 1
ATOM 2724 C C . ASN A 1 350 ? -7.822 1.881 5.190 1.00 80.19 350 ASN A C 1
ATOM 2726 O O . ASN A 1 350 ? -7.096 2.686 5.763 1.00 80.19 350 ASN A O 1
ATOM 2730 N N . THR A 1 351 ? -8.657 2.245 4.229 1.00 88.31 351 THR A N 1
ATOM 2731 C CA . THR A 1 351 ? -8.883 3.610 3.744 1.00 88.31 351 THR A CA 1
ATOM 2732 C C . THR A 1 351 ? -10.293 4.113 4.039 1.00 88.31 351 THR A C 1
ATOM 2734 O O . THR A 1 351 ? -10.593 5.279 3.779 1.00 88.31 351 THR A O 1
ATOM 2737 N N . ARG A 1 352 ? -11.178 3.240 4.542 1.00 93.19 352 ARG A N 1
ATOM 2738 C CA . ARG A 1 352 ? -12.573 3.543 4.890 1.00 93.19 352 ARG A CA 1
ATOM 2739 C C . ARG A 1 352 ? -13.000 2.795 6.156 1.00 93.19 352 ARG A C 1
ATOM 2741 O O . ARG A 1 352 ? -12.556 1.662 6.335 1.00 93.19 352 ARG A O 1
ATOM 2748 N N . PRO A 1 353 ? -13.951 3.331 6.945 1.00 94.75 353 PRO A N 1
ATOM 2749 C CA . PRO A 1 353 ? -14.431 2.665 8.157 1.00 94.75 353 PRO A CA 1
ATOM 2750 C C . PRO A 1 353 ? -14.940 1.242 7.942 1.00 94.75 353 PRO A C 1
ATOM 2752 O O . PRO A 1 353 ? -14.600 0.323 8.681 1.00 94.75 353 PRO A O 1
ATOM 2755 N N . ILE A 1 354 ? -15.685 1.030 6.854 1.00 93.44 354 ILE A N 1
ATOM 2756 C CA . ILE A 1 354 ? -16.255 -0.276 6.504 1.00 93.44 354 ILE A CA 1
ATOM 2757 C C . ILE A 1 354 ? -15.202 -1.384 6.319 1.00 93.44 354 ILE A C 1
ATOM 2759 O O . ILE A 1 354 ? -15.528 -2.562 6.453 1.00 93.44 354 ILE A O 1
ATOM 2763 N N . GLU A 1 355 ? -13.948 -1.029 6.019 1.00 91.44 355 GLU A N 1
ATOM 2764 C CA . GLU A 1 355 ? -12.872 -1.986 5.730 1.00 91.44 355 GLU A CA 1
ATOM 2765 C C . GLU A 1 355 ? -12.316 -2.646 7.001 1.00 91.44 355 GLU A C 1
ATOM 2767 O O . GLU A 1 355 ? -11.824 -3.771 6.925 1.00 91.44 355 GLU A O 1
ATOM 2772 N N . TYR A 1 356 ? -12.480 -2.016 8.171 1.00 94.94 356 TYR A N 1
ATOM 2773 C CA . TYR A 1 356 ? -12.037 -2.551 9.464 1.00 94.94 356 TYR A CA 1
ATOM 2774 C C . TYR A 1 356 ? -13.179 -2.889 10.439 1.00 94.94 356 TYR A C 1
ATOM 2776 O O . TYR A 1 356 ? -12.923 -3.401 11.526 1.00 94.94 356 TYR A O 1
ATOM 2784 N N . VAL A 1 357 ? -14.452 -2.728 10.045 1.00 95.06 357 VAL A N 1
ATOM 2785 C CA . VAL A 1 357 ? -15.621 -3.150 10.855 1.00 95.06 357 VAL A CA 1
ATOM 2786 C C . VAL A 1 357 ? -15.531 -4.615 11.287 1.00 95.06 357 VAL A C 1
ATOM 2788 O O . VAL A 1 357 ? -15.963 -4.970 12.377 1.00 95.06 357 VAL A O 1
ATOM 2791 N N . LYS A 1 358 ? -14.994 -5.497 10.438 1.00 93.94 358 LYS A N 1
ATOM 2792 C CA . LYS A 1 358 ? -14.875 -6.927 10.762 1.00 93.94 358 LYS A CA 1
ATOM 2793 C C . LYS A 1 358 ? -13.865 -7.184 11.881 1.00 93.94 358 LYS A C 1
ATOM 2795 O O . LYS A 1 358 ? -14.156 -8.005 12.743 1.00 93.94 358 LYS A O 1
ATOM 2800 N N . ALA A 1 359 ? -12.766 -6.432 11.908 1.00 95.50 359 ALA A N 1
ATOM 2801 C CA . ALA A 1 359 ? -11.805 -6.487 13.002 1.00 95.50 359 ALA A CA 1
ATOM 2802 C C . ALA A 1 359 ? -12.425 -5.992 14.316 1.00 95.50 359 ALA A C 1
ATOM 2804 O O . ALA A 1 359 ? -12.327 -6.677 15.327 1.00 95.50 359 ALA A O 1
ATOM 2805 N N . LEU A 1 360 ? -13.179 -4.887 14.278 1.00 97.19 360 LEU A N 1
ATOM 2806 C CA . LEU A 1 360 ? -13.897 -4.373 15.454 1.00 97.19 360 LEU A CA 1
ATOM 2807 C C . LEU A 1 360 ? -14.958 -5.351 15.980 1.00 97.19 360 LEU A C 1
ATOM 2809 O O . LEU A 1 360 ? -15.083 -5.540 17.184 1.00 97.19 360 LEU A O 1
ATOM 2813 N N . LYS A 1 361 ? -15.688 -6.036 15.091 1.00 96.69 361 LYS A N 1
ATOM 2814 C CA . LYS A 1 361 ? -16.643 -7.082 15.494 1.00 96.69 361 LYS A CA 1
ATOM 2815 C C . LYS A 1 361 ? -15.966 -8.292 16.127 1.00 96.69 361 LYS A C 1
ATOM 2817 O O . LYS A 1 361 ? -16.547 -8.906 17.014 1.00 96.69 361 LYS A O 1
ATOM 2822 N N . ALA A 1 362 ? -14.790 -8.679 15.638 1.00 96.06 362 ALA A N 1
ATOM 2823 C CA . ALA A 1 362 ? -14.013 -9.739 16.270 1.00 96.06 362 ALA A CA 1
ATOM 2824 C C . ALA A 1 362 ? -13.521 -9.287 17.653 1.00 96.06 362 ALA A C 1
ATOM 2826 O O . ALA A 1 362 ? -13.685 -10.028 18.615 1.00 96.06 362 ALA A O 1
ATOM 2827 N N . ALA A 1 363 ? -13.020 -8.053 17.770 1.00 97.12 363 ALA A N 1
ATOM 2828 C CA . ALA A 1 363 ? -12.600 -7.471 19.042 1.00 97.12 363 ALA A CA 1
ATOM 2829 C C . ALA A 1 363 ? -13.728 -7.489 20.084 1.00 97.12 363 ALA A C 1
ATOM 2831 O O . ALA A 1 363 ? -13.530 -7.994 21.184 1.00 97.12 363 ALA A O 1
ATOM 2832 N N . GLU A 1 364 ? -14.927 -7.030 19.710 1.00 97.56 364 GLU A N 1
ATOM 2833 C CA . GLU A 1 364 ? -16.122 -7.084 20.562 1.00 97.56 364 GLU A CA 1
ATOM 2834 C C . GLU A 1 364 ? -16.488 -8.531 20.934 1.00 97.56 364 GLU A C 1
ATOM 2836 O O . GLU A 1 364 ? -16.656 -8.839 22.111 1.00 97.56 364 GLU A O 1
ATOM 2841 N N . LYS A 1 365 ? -16.562 -9.440 19.947 1.00 96.94 365 LYS A N 1
ATOM 2842 C CA . LYS A 1 365 ? -16.950 -10.848 20.160 1.00 96.94 365 LYS A CA 1
ATOM 2843 C C . LYS A 1 365 ? -16.004 -11.573 21.121 1.00 96.94 365 LYS A C 1
ATOM 2845 O O . LYS A 1 365 ? -16.467 -12.324 21.973 1.00 96.94 365 LYS A O 1
ATOM 2850 N N . PHE A 1 366 ? -14.697 -11.381 20.965 1.00 96.12 366 PHE A N 1
ATOM 2851 C CA . PHE A 1 366 ? -13.674 -12.073 21.756 1.00 96.12 366 PHE A CA 1
ATOM 2852 C C . PHE A 1 366 ? -13.204 -11.247 22.964 1.00 96.12 366 PHE A C 1
ATOM 2854 O O . PHE A 1 366 ? -12.348 -11.686 23.737 1.00 96.12 366 PHE A O 1
ATOM 2861 N N . GLY A 1 367 ? -13.792 -10.063 23.161 1.00 96.06 367 GLY A N 1
ATOM 2862 C CA . GLY A 1 367 ? -13.486 -9.140 24.246 1.00 96.06 367 GLY A CA 1
ATOM 2863 C C . GLY A 1 367 ? -12.019 -8.735 24.281 1.00 96.06 367 GLY A C 1
ATOM 2864 O O . GLY A 1 367 ? -11.459 -8.723 25.367 1.00 96.06 367 GLY A O 1
ATOM 2865 N N . ARG A 1 368 ? -11.391 -8.492 23.124 1.00 95.81 368 ARG A N 1
ATOM 2866 C CA . ARG A 1 368 ? -10.003 -8.015 23.004 1.00 95.81 368 ARG A CA 1
ATOM 2867 C C . ARG A 1 368 ? -9.991 -6.489 22.834 1.00 95.81 368 ARG A C 1
ATOM 2869 O O . ARG A 1 368 ? -10.854 -5.977 22.115 1.00 95.81 368 ARG A O 1
ATOM 2876 N N . PRO A 1 369 ? -9.047 -5.759 23.452 1.00 96.88 369 PRO A N 1
ATOM 2877 C CA . PRO A 1 369 ? -8.910 -4.331 23.200 1.00 96.88 369 PRO A CA 1
ATOM 2878 C C . PRO A 1 369 ? -8.423 -4.087 21.766 1.00 96.88 369 PRO A C 1
ATOM 2880 O O . PRO A 1 369 ? -7.851 -4.968 21.127 1.00 96.88 369 PRO A O 1
ATOM 2883 N N . VAL A 1 370 ? -8.661 -2.894 21.237 1.00 96.75 370 VAL A N 1
ATOM 2884 C CA . VAL A 1 370 ? -8.249 -2.482 19.892 1.00 96.75 370 VAL A CA 1
ATOM 2885 C C . VAL A 1 370 ? -7.257 -1.336 20.002 1.00 96.75 370 VAL A C 1
ATOM 2887 O O . VAL A 1 370 ? -7.462 -0.403 20.777 1.00 96.75 370 VAL A O 1
ATOM 2890 N N . ARG A 1 371 ? -6.211 -1.380 19.175 1.00 95.69 371 ARG A N 1
ATOM 2891 C CA . ARG A 1 371 ? -5.280 -0.263 18.978 1.00 95.69 371 ARG A CA 1
ATOM 2892 C C . ARG A 1 371 ? -5.162 0.053 17.495 1.00 95.69 371 ARG A C 1
ATOM 2894 O O . ARG A 1 371 ? -4.962 -0.849 16.675 1.00 95.69 371 ARG A O 1
ATOM 2901 N N . PHE A 1 372 ? -5.280 1.330 17.133 1.00 96.38 372 PHE A N 1
ATOM 2902 C CA . PHE A 1 372 ? -5.069 1.747 15.749 1.00 96.38 372 PHE A CA 1
ATOM 2903 C C . PHE A 1 372 ? -3.625 2.201 15.526 1.00 96.38 372 PHE A C 1
ATOM 2905 O O . PHE A 1 372 ? -3.088 3.052 16.232 1.00 96.38 372 PHE A O 1
ATOM 2912 N N . VAL A 1 373 ? -3.001 1.678 14.472 1.00 95.31 373 VAL A N 1
ATOM 2913 C CA . VAL A 1 373 ? -1.715 2.171 13.960 1.00 95.31 373 VAL A CA 1
ATOM 2914 C C . VAL A 1 373 ? -2.019 3.046 12.747 1.00 95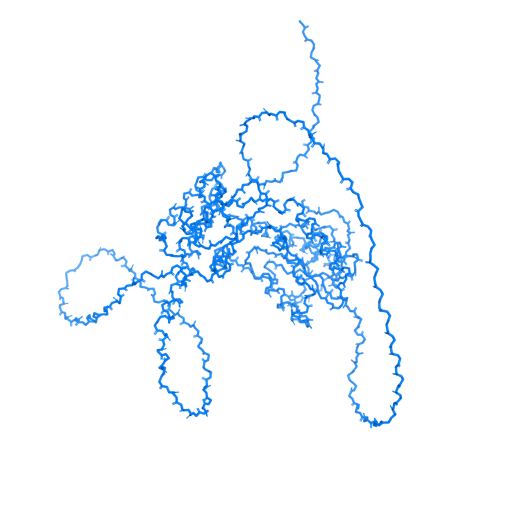.31 373 VAL A C 1
ATOM 2916 O O . VAL A 1 373 ? -2.050 2.569 11.606 1.00 95.31 373 VAL A O 1
ATOM 2919 N N . ALA A 1 374 ? -2.359 4.312 13.006 1.00 95.62 374 ALA A N 1
ATOM 2920 C CA . ALA A 1 374 ? -2.929 5.217 12.012 1.00 95.62 374 ALA A CA 1
ATOM 2921 C C . ALA A 1 374 ? -1.950 6.282 11.487 1.00 95.62 374 ALA A C 1
ATOM 2923 O O . ALA A 1 374 ? -1.069 6.777 12.193 1.00 95.62 374 ALA A O 1
ATOM 2924 N N . TRP A 1 375 ? -2.126 6.639 10.213 1.00 95.50 375 TRP A N 1
ATOM 2925 C CA . TRP A 1 375 ? -1.295 7.588 9.475 1.00 95.50 375 TRP A CA 1
ATOM 2926 C C . TRP A 1 375 ? -1.392 9.017 10.011 1.00 95.50 375 TRP A C 1
ATOM 2928 O O . TRP A 1 375 ? -2.467 9.612 10.067 1.00 95.50 375 TRP A O 1
ATOM 2938 N N . GLY A 1 376 ? -0.238 9.592 10.338 1.00 92.44 376 GLY A N 1
ATOM 2939 C CA . GLY A 1 376 ? -0.113 10.893 10.981 1.00 92.44 376 GLY A CA 1
ATOM 2940 C C . GLY A 1 376 ? -0.473 10.912 12.460 1.00 92.44 376 GLY A C 1
ATOM 2941 O O . GLY A 1 376 ? -0.873 11.965 12.950 1.00 92.44 376 GLY A O 1
ATOM 2942 N N . GLN A 1 377 ? -0.364 9.755 13.104 1.00 90.94 377 GLN A N 1
ATOM 2943 C CA . GLN A 1 377 ? -0.419 9.538 14.546 1.00 90.94 377 GLN A CA 1
ATOM 2944 C C . GLN A 1 377 ? 0.765 8.609 14.870 1.00 90.94 377 GLN A C 1
ATOM 2946 O O . GLN A 1 377 ? 1.905 9.041 14.761 1.00 90.94 377 GLN A O 1
ATOM 2951 N N . ARG A 1 378 ? 0.529 7.306 15.086 1.00 92.25 378 ARG A N 1
ATOM 2952 C CA . ARG A 1 378 ? 1.581 6.295 15.334 1.00 92.25 378 ARG A CA 1
ATOM 2953 C C . ARG A 1 378 ? 2.362 5.870 14.086 1.00 92.25 378 ARG A C 1
ATOM 2955 O O . ARG A 1 378 ? 3.386 5.207 14.173 1.00 92.25 378 ARG A O 1
ATOM 2962 N N . LEU A 1 379 ? 1.858 6.207 12.902 1.00 93.25 379 LEU A N 1
ATOM 2963 C CA . LEU A 1 379 ? 2.515 5.943 11.627 1.00 93.25 379 LEU A CA 1
ATOM 2964 C C . LEU A 1 379 ? 2.927 7.285 11.000 1.00 93.25 379 LEU A C 1
ATOM 2966 O O . LEU A 1 379 ? 2.052 8.137 10.815 1.00 93.25 379 LEU A O 1
ATOM 2970 N N . PRO A 1 380 ? 4.200 7.495 10.619 1.00 93.38 380 PRO A N 1
ATOM 2971 C CA . PRO A 1 380 ? 4.674 8.799 10.168 1.00 93.38 380 PRO A CA 1
ATOM 2972 C C . PRO A 1 380 ? 3.929 9.302 8.927 1.00 93.38 380 PRO A C 1
ATOM 2974 O O . PRO A 1 380 ? 3.574 8.533 8.021 1.00 93.38 380 PRO A O 1
ATOM 2977 N N . LYS A 1 381 ? 3.719 10.625 8.858 1.00 95.56 381 LYS A N 1
ATOM 2978 C CA . LYS A 1 381 ? 3.271 11.269 7.618 1.00 95.56 381 LYS A CA 1
ATOM 2979 C C . LYS A 1 381 ? 4.422 11.257 6.630 1.00 95.56 381 LYS A C 1
ATOM 2981 O O . LYS A 1 381 ? 5.531 11.674 6.934 1.00 95.56 381 LYS A O 1
ATOM 2986 N N . VAL A 1 382 ? 4.135 10.778 5.431 1.00 95.94 382 VAL A N 1
ATOM 2987 C CA . VAL A 1 382 ? 5.121 10.609 4.371 1.00 95.94 382 VAL A CA 1
ATOM 2988 C C . VAL A 1 382 ? 4.531 11.194 3.098 1.00 95.94 382 VAL A C 1
ATOM 2990 O O . VAL A 1 382 ? 3.346 10.987 2.819 1.00 95.94 382 VAL A O 1
ATOM 2993 N N . SER A 1 383 ? 5.339 11.940 2.344 1.00 97.19 383 SER A N 1
ATOM 2994 C CA . SER A 1 383 ? 4.904 12.554 1.090 1.00 97.19 383 SER A CA 1
ATOM 2995 C C . SER A 1 383 ? 4.559 11.493 0.040 1.00 97.19 383 SER A C 1
ATOM 2997 O O . SER A 1 383 ? 5.043 10.359 0.078 1.00 97.19 383 SER A O 1
ATOM 2999 N N . ARG A 1 384 ? 3.729 11.856 -0.944 1.00 97.81 384 ARG A N 1
ATOM 3000 C CA . ARG A 1 384 ? 3.397 10.959 -2.062 1.00 97.81 384 ARG A CA 1
ATOM 3001 C C . ARG A 1 384 ? 4.651 10.502 -2.811 1.00 97.81 384 ARG A C 1
ATOM 3003 O O . ARG A 1 384 ? 4.764 9.317 -3.109 1.00 97.81 384 ARG A O 1
ATOM 3010 N N . GLN A 1 385 ? 5.579 11.421 -3.063 1.00 98.00 385 GLN A N 1
ATOM 3011 C CA . GLN A 1 385 ? 6.859 11.136 -3.703 1.00 98.00 385 GLN A CA 1
ATOM 3012 C C . GLN A 1 385 ? 7.669 10.098 -2.918 1.00 98.00 385 GLN A C 1
ATOM 3014 O O . GLN A 1 385 ? 8.125 9.119 -3.501 1.00 98.00 385 GLN A O 1
ATOM 3019 N N . GLU A 1 386 ? 7.776 10.236 -1.596 1.00 98.00 386 GLU A N 1
ATOM 3020 C CA . GLU A 1 386 ? 8.505 9.269 -0.771 1.00 98.00 386 GLU A CA 1
ATOM 3021 C C . GLU A 1 386 ? 7.802 7.900 -0.730 1.00 98.00 386 GLU A C 1
ATOM 3023 O O . GLU A 1 386 ? 8.458 6.861 -0.814 1.00 98.00 386 GLU A O 1
ATOM 3028 N N . LEU A 1 387 ? 6.463 7.856 -0.699 1.00 98.06 387 LEU A N 1
ATOM 3029 C CA . LEU A 1 387 ? 5.717 6.594 -0.828 1.00 98.06 387 LEU A CA 1
ATOM 3030 C C . LEU A 1 387 ? 5.995 5.898 -2.172 1.00 98.06 387 LEU A C 1
ATOM 3032 O O . LEU A 1 387 ? 6.131 4.671 -2.210 1.00 98.06 387 LEU A O 1
ATOM 3036 N N . LEU A 1 388 ? 6.096 6.661 -3.267 1.00 98.56 388 LEU A N 1
ATOM 3037 C CA . LEU A 1 388 ? 6.445 6.149 -4.596 1.00 98.56 388 LEU A CA 1
ATOM 3038 C C . LEU A 1 388 ? 7.908 5.702 -4.670 1.00 98.56 388 LEU A C 1
ATOM 3040 O O . LEU A 1 388 ? 8.188 4.654 -5.254 1.00 98.56 388 LEU A O 1
ATOM 3044 N N . ARG A 1 389 ? 8.832 6.421 -4.023 1.00 98.50 389 ARG A N 1
ATOM 3045 C CA . ARG A 1 389 ? 10.245 6.027 -3.928 1.00 98.50 389 ARG A CA 1
ATOM 3046 C C . ARG A 1 389 ? 10.381 4.698 -3.191 1.00 98.50 389 ARG A C 1
ATOM 3048 O O . ARG A 1 389 ? 10.966 3.760 -3.726 1.00 98.50 389 ARG A O 1
ATOM 3055 N N . ARG A 1 390 ? 9.733 4.553 -2.029 1.00 97.94 390 ARG A N 1
ATOM 3056 C CA . ARG A 1 390 ? 9.671 3.285 -1.275 1.00 97.94 390 ARG A CA 1
ATOM 3057 C C . ARG A 1 390 ? 9.027 2.161 -2.080 1.00 97.94 390 ARG A C 1
ATOM 3059 O O . ARG A 1 390 ? 9.503 1.032 -2.038 1.00 97.94 390 ARG A O 1
ATOM 3066 N N . ASN A 1 391 ? 7.956 2.447 -2.822 1.00 98.06 391 ASN A N 1
ATOM 3067 C CA . ASN A 1 391 ? 7.311 1.472 -3.705 1.00 98.06 391 ASN A CA 1
ATOM 3068 C C . ASN A 1 391 ? 8.251 0.985 -4.816 1.00 98.06 391 ASN A C 1
ATOM 3070 O O . ASN A 1 391 ? 8.304 -0.212 -5.085 1.00 98.06 391 ASN A O 1
ATOM 3074 N N . THR A 1 392 ? 9.009 1.897 -5.420 1.00 98.38 392 THR A N 1
ATOM 3075 C CA . THR A 1 392 ? 9.965 1.598 -6.491 1.00 98.38 392 THR A CA 1
ATOM 3076 C C . THR A 1 392 ? 11.174 0.830 -5.956 1.00 98.38 392 THR A C 1
ATOM 3078 O O . THR A 1 392 ? 11.560 -0.187 -6.527 1.00 98.38 392 THR A O 1
ATOM 3081 N N . ALA A 1 393 ? 11.725 1.240 -4.811 1.00 98.25 393 ALA A N 1
ATOM 3082 C CA . ALA A 1 393 ? 12.793 0.511 -4.130 1.00 98.25 393 ALA A CA 1
ATOM 3083 C C . ALA A 1 393 ? 12.335 -0.901 -3.740 1.00 98.25 393 ALA A C 1
ATOM 3085 O O . ALA A 1 393 ? 13.042 -1.882 -3.966 1.00 98.25 393 ALA A O 1
ATOM 3086 N N . ARG A 1 394 ? 11.106 -1.028 -3.225 1.00 96.69 394 ARG A N 1
ATOM 3087 C CA . ARG A 1 394 ? 10.493 -2.327 -2.948 1.00 96.69 394 ARG A CA 1
ATOM 3088 C C . ARG A 1 394 ? 10.391 -3.164 -4.222 1.00 96.69 394 ARG A C 1
ATOM 3090 O O . ARG A 1 394 ? 10.825 -4.307 -4.211 1.00 96.69 394 ARG A O 1
ATOM 3097 N N . PHE A 1 395 ? 9.894 -2.593 -5.316 1.00 97.62 395 PHE A N 1
ATOM 3098 C CA . PHE A 1 395 ? 9.780 -3.279 -6.600 1.00 97.62 395 PHE A CA 1
ATOM 3099 C C . PHE A 1 395 ? 11.126 -3.791 -7.124 1.00 97.62 395 PHE A C 1
ATOM 3101 O O . PHE A 1 395 ? 11.223 -4.960 -7.488 1.00 97.62 395 PHE A O 1
ATOM 3108 N N . ARG A 1 396 ? 12.178 -2.966 -7.066 1.00 97.12 396 ARG A N 1
ATOM 3109 C CA . ARG A 1 396 ? 13.561 -3.365 -7.379 1.00 97.12 396 ARG A CA 1
ATOM 3110 C C . ARG A 1 396 ? 14.022 -4.558 -6.537 1.00 97.12 396 ARG A C 1
ATOM 3112 O O . ARG A 1 396 ? 14.687 -5.455 -7.052 1.00 97.12 396 ARG A O 1
ATOM 3119 N N . ASN A 1 397 ? 13.694 -4.550 -5.247 1.00 96.94 397 ASN A N 1
ATOM 3120 C CA . ASN A 1 397 ? 14.225 -5.512 -4.287 1.00 96.94 397 ASN A CA 1
ATOM 3121 C C . ASN A 1 397 ? 13.452 -6.838 -4.258 1.00 96.94 397 ASN A C 1
ATOM 3123 O O . ASN A 1 397 ? 14.063 -7.885 -4.088 1.00 96.94 397 ASN A O 1
ATOM 3127 N N . ASN A 1 398 ? 12.125 -6.812 -4.411 1.00 96.38 398 ASN A N 1
ATOM 3128 C CA . ASN A 1 398 ? 11.273 -7.992 -4.223 1.00 96.38 398 ASN A CA 1
ATOM 3129 C C . ASN A 1 398 ? 10.254 -8.244 -5.343 1.00 96.38 398 ASN A C 1
ATOM 3131 O O . ASN A 1 398 ? 9.482 -9.194 -5.259 1.00 96.38 398 ASN A O 1
ATOM 3135 N N . GLY A 1 399 ? 10.215 -7.399 -6.373 1.00 96.31 399 GLY A N 1
ATOM 3136 C CA . GLY A 1 399 ? 9.343 -7.583 -7.532 1.00 96.31 399 GLY A CA 1
ATOM 3137 C C . GLY A 1 399 ? 7.898 -7.150 -7.324 1.00 96.31 399 GLY A C 1
ATOM 3138 O O . GLY A 1 399 ? 7.109 -7.227 -8.265 1.00 96.31 399 GLY A O 1
ATOM 3139 N N . ARG A 1 400 ? 7.531 -6.652 -6.137 1.00 95.00 400 ARG A N 1
ATOM 3140 C CA . ARG A 1 400 ? 6.169 -6.206 -5.826 1.00 95.00 400 ARG A CA 1
ATOM 3141 C C . ARG A 1 400 ? 6.009 -4.701 -6.011 1.00 95.00 400 ARG A C 1
ATOM 3143 O O . ARG A 1 400 ? 6.432 -3.894 -5.175 1.00 95.00 400 ARG A O 1
ATOM 3150 N N . TYR A 1 401 ? 5.283 -4.342 -7.062 1.00 95.81 401 TYR A N 1
ATOM 3151 C CA . TYR A 1 401 ? 4.900 -2.971 -7.381 1.00 95.81 401 TYR A CA 1
ATOM 3152 C C . TYR A 1 401 ? 3.420 -2.715 -7.093 1.00 95.81 401 TYR A C 1
ATOM 3154 O O . TYR A 1 401 ? 2.571 -3.586 -7.277 1.00 95.81 401 TYR A O 1
ATOM 3162 N N . ILE A 1 402 ? 3.101 -1.504 -6.643 1.00 95.12 402 ILE A N 1
ATOM 3163 C CA . ILE A 1 402 ? 1.725 -1.004 -6.571 1.00 95.12 402 ILE A CA 1
ATOM 3164 C C . ILE A 1 402 ? 1.622 0.205 -7.501 1.00 95.12 402 ILE A C 1
ATOM 3166 O O . ILE A 1 402 ? 2.437 1.112 -7.346 1.00 95.12 402 ILE A O 1
ATOM 3170 N N . PRO A 1 403 ? 0.638 0.267 -8.416 1.00 95.69 403 PRO A N 1
ATOM 3171 C CA . PRO A 1 403 ? 0.499 1.405 -9.321 1.00 95.69 403 PRO A CA 1
ATOM 3172 C C . PRO A 1 403 ? 0.443 2.750 -8.596 1.00 95.69 403 PRO A C 1
ATOM 3174 O O . PRO A 1 403 ? -0.245 2.904 -7.577 1.00 95.69 403 PRO A O 1
ATOM 3177 N N . ALA A 1 404 ? 1.130 3.746 -9.151 1.00 97.06 404 ALA A N 1
ATOM 3178 C CA . ALA A 1 404 ? 1.275 5.074 -8.569 1.00 97.06 404 ALA A CA 1
ATOM 3179 C C . ALA A 1 404 ? -0.086 5.744 -8.349 1.00 97.06 404 ALA A C 1
ATOM 3181 O O . ALA A 1 404 ? -0.349 6.333 -7.294 1.00 97.06 404 ALA A O 1
ATOM 3182 N N . GLY A 1 405 ? -1.008 5.558 -9.301 1.00 94.94 405 GLY A N 1
ATOM 3183 C CA . GLY A 1 405 ? -2.395 6.001 -9.177 1.00 94.94 405 GLY A CA 1
ATOM 3184 C C . GLY A 1 405 ? -3.114 5.402 -7.961 1.00 94.94 405 GLY A C 1
ATOM 3185 O O . GLY A 1 405 ? -3.838 6.118 -7.264 1.00 94.94 405 GLY A O 1
ATOM 3186 N N . ALA A 1 406 ? -2.880 4.122 -7.646 1.00 93.94 406 ALA A N 1
ATOM 3187 C CA . ALA A 1 406 ? -3.484 3.455 -6.492 1.00 93.94 406 ALA A CA 1
ATOM 3188 C C . ALA A 1 406 ? -2.908 3.962 -5.159 1.00 93.94 406 ALA A C 1
ATOM 3190 O O . ALA A 1 406 ? -3.666 4.149 -4.199 1.00 93.94 406 ALA A O 1
ATOM 3191 N N . ILE A 1 407 ? -1.601 4.247 -5.099 1.00 96.19 407 ILE A N 1
ATOM 3192 C CA . ILE A 1 407 ? -0.965 4.887 -3.934 1.00 96.19 407 ILE A CA 1
ATOM 3193 C C . ILE A 1 407 ? -1.554 6.284 -3.720 1.00 96.19 407 ILE A C 1
ATOM 3195 O O . ILE A 1 407 ? -2.054 6.579 -2.634 1.00 96.19 407 ILE A O 1
ATOM 3199 N N . ALA A 1 408 ? -1.593 7.113 -4.765 1.00 96.38 408 ALA A N 1
ATOM 3200 C CA . ALA A 1 408 ? -2.116 8.474 -4.687 1.00 96.38 408 ALA A CA 1
ATOM 3201 C C . ALA A 1 408 ? -3.602 8.517 -4.304 1.00 96.38 408 ALA A C 1
ATOM 3203 O O . ALA A 1 408 ? -4.020 9.373 -3.519 1.00 96.38 408 ALA A O 1
ATOM 3204 N N . ALA A 1 409 ? -4.417 7.612 -4.854 1.00 94.62 409 ALA A N 1
ATOM 3205 C CA . ALA A 1 409 ? -5.828 7.483 -4.506 1.00 94.62 409 ALA A CA 1
ATOM 3206 C C . ALA A 1 409 ? -6.016 7.058 -3.044 1.00 94.62 409 ALA A C 1
ATOM 3208 O O . ALA A 1 409 ? -6.880 7.602 -2.355 1.00 94.62 409 ALA A O 1
ATOM 3209 N N . SER A 1 410 ? -5.199 6.119 -2.561 1.00 95.75 410 SER A N 1
ATOM 3210 C CA . SER A 1 410 ? -5.245 5.646 -1.175 1.00 95.75 410 SER A CA 1
ATOM 3211 C C . SER A 1 410 ? -4.832 6.732 -0.187 1.00 95.75 410 SER A C 1
ATOM 3213 O O . SER A 1 410 ? -5.562 6.952 0.774 1.00 95.75 410 SER A O 1
ATOM 3215 N N . LEU A 1 411 ? -3.754 7.469 -0.469 1.00 96.19 411 LEU A N 1
ATOM 3216 C CA . LEU A 1 411 ? -3.319 8.612 0.338 1.00 96.19 411 LEU A CA 1
ATOM 3217 C C . LEU A 1 411 ? -4.451 9.637 0.506 1.00 96.19 411 LEU A C 1
ATOM 3219 O O . LEU A 1 411 ? -4.854 9.929 1.626 1.00 96.19 411 LEU A O 1
ATOM 3223 N N . GLY A 1 412 ? -5.070 10.069 -0.598 1.00 95.62 412 GLY A N 1
ATOM 3224 C CA . GLY A 1 412 ? -6.162 11.046 -0.531 1.00 95.62 412 GLY A CA 1
ATOM 3225 C C . GLY A 1 412 ? -7.439 10.541 0.161 1.00 95.62 412 GLY A C 1
ATOM 3226 O O . GLY A 1 412 ? -8.255 11.349 0.600 1.00 95.62 412 GLY A O 1
ATOM 3227 N N . ARG A 1 413 ? -7.660 9.220 0.256 1.00 95.88 413 ARG A N 1
ATOM 3228 C CA . ARG A 1 413 ? -8.755 8.656 1.070 1.00 95.88 413 ARG A CA 1
ATOM 3229 C C . ARG A 1 413 ? -8.407 8.663 2.554 1.00 95.88 413 ARG A C 1
ATOM 3231 O O . ARG A 1 413 ? -9.263 8.996 3.365 1.00 95.88 413 ARG A O 1
ATOM 3238 N N . ILE A 1 414 ? -7.163 8.343 2.888 1.00 96.19 414 ILE A N 1
ATOM 3239 C CA . ILE A 1 414 ? -6.678 8.299 4.268 1.00 96.19 414 ILE A CA 1
ATOM 3240 C C . ILE A 1 414 ? -6.598 9.699 4.860 1.00 96.19 414 ILE A C 1
ATOM 3242 O O . ILE A 1 414 ? -7.073 9.895 5.968 1.00 96.19 414 ILE A O 1
ATOM 3246 N N . GLU A 1 415 ? -6.116 10.690 4.112 1.00 96.12 415 GLU A N 1
ATOM 3247 C CA . GLU A 1 415 ? -6.145 12.096 4.539 1.00 96.12 415 GLU A CA 1
ATOM 3248 C C . GLU A 1 415 ? -7.563 12.536 4.924 1.00 96.12 415 GLU A C 1
ATOM 3250 O O . GLU A 1 415 ? -7.772 13.141 5.973 1.00 96.12 415 GLU A O 1
ATOM 3255 N N . LYS A 1 416 ? -8.564 12.167 4.113 1.00 96.31 416 LYS A N 1
ATOM 3256 C CA . LYS A 1 416 ? -9.976 12.447 4.411 1.00 96.31 416 LYS A CA 1
ATOM 3257 C C . LYS A 1 416 ? -10.484 11.682 5.631 1.00 96.31 416 LYS A C 1
ATOM 3259 O O . LYS A 1 416 ? -11.253 12.246 6.403 1.00 96.31 416 LYS A O 1
ATOM 3264 N N . LEU A 1 417 ? -10.099 10.414 5.787 1.00 96.31 417 LEU A N 1
ATOM 3265 C CA . LEU A 1 417 ? -10.474 9.597 6.942 1.00 96.31 417 LEU A CA 1
ATOM 3266 C C . LEU A 1 417 ? -9.893 10.180 8.235 1.00 96.31 417 LEU A C 1
ATOM 3268 O O . LEU A 1 417 ? -10.641 10.412 9.175 1.00 96.31 417 LEU A O 1
ATOM 3272 N N . MET A 1 418 ? -8.595 10.483 8.250 1.00 97.06 418 MET A N 1
ATOM 3273 C CA . MET A 1 418 ? -7.910 11.045 9.415 1.00 97.06 418 MET A CA 1
ATOM 3274 C C . MET A 1 418 ? -8.412 12.447 9.751 1.00 97.06 418 MET A C 1
ATOM 3276 O O . MET A 1 418 ? -8.580 12.759 10.924 1.00 97.06 418 MET A O 1
ATOM 3280 N N . LYS A 1 419 ? -8.723 13.276 8.743 1.00 96.81 419 LYS A N 1
ATOM 3281 C CA . LYS A 1 419 ? -9.371 14.574 8.969 1.00 96.81 419 LYS A CA 1
ATOM 3282 C C . LYS A 1 419 ? -10.709 14.408 9.696 1.00 96.81 419 LYS A C 1
ATOM 3284 O O . LYS A 1 419 ? -10.924 15.043 10.718 1.00 96.81 419 LYS A O 1
ATOM 3289 N N . LYS A 1 420 ? -11.573 13.510 9.213 1.00 96.56 420 LYS A N 1
ATOM 3290 C CA . LYS A 1 420 ? -12.860 13.220 9.864 1.00 96.56 420 LYS A CA 1
ATOM 3291 C C . LYS A 1 420 ? -12.702 12.624 11.261 1.00 96.56 420 LYS A C 1
ATOM 3293 O O . LYS A 1 420 ? -13.526 12.899 12.121 1.00 96.56 420 LYS A O 1
ATOM 3298 N N . ALA A 1 421 ? -11.683 11.794 11.481 1.00 96.38 421 ALA A N 1
ATOM 3299 C CA . ALA A 1 421 ? -11.408 11.231 12.799 1.00 96.38 421 ALA A CA 1
ATOM 3300 C C . ALA A 1 421 ? -11.024 12.335 13.794 1.00 96.38 421 ALA A C 1
ATOM 3302 O O . ALA A 1 421 ? -11.554 12.357 14.895 1.00 96.38 421 ALA A O 1
ATOM 3303 N N . ARG A 1 422 ? -10.195 13.303 13.380 1.00 96.06 422 ARG A N 1
ATOM 3304 C CA . ARG A 1 422 ? -9.870 14.487 14.194 1.00 96.06 422 ARG A CA 1
ATOM 3305 C C . ARG A 1 422 ? -11.105 15.346 14.482 1.00 96.06 422 ARG A C 1
ATOM 3307 O O . ARG A 1 422 ? -11.368 15.646 15.637 1.00 96.06 422 ARG A O 1
ATOM 3314 N N . GLU A 1 423 ? -11.920 15.633 13.466 1.00 96.00 423 GLU A N 1
ATOM 3315 C CA . GLU A 1 423 ? -13.187 16.366 13.643 1.00 96.00 423 GLU A CA 1
ATOM 3316 C C . GLU A 1 423 ? -14.156 15.644 14.603 1.00 96.00 423 GLU A C 1
ATOM 3318 O O . GLU A 1 423 ? -14.911 16.287 15.326 1.00 96.00 423 GLU A O 1
ATOM 3323 N N . GLU A 1 424 ? -14.188 14.308 14.604 1.00 95.00 424 GLU A N 1
ATOM 3324 C CA . GLU A 1 424 ? -15.019 13.535 15.536 1.00 95.00 424 GLU A CA 1
ATOM 3325 C C . GLU A 1 424 ? -14.414 13.505 16.951 1.00 95.00 424 GLU A C 1
ATOM 3327 O O . GLU A 1 424 ? -15.154 13.645 17.922 1.00 95.00 424 GLU A O 1
ATOM 3332 N N . ALA A 1 425 ? -13.087 13.400 17.077 1.00 94.38 425 ALA A N 1
ATOM 3333 C CA . ALA A 1 425 ? -12.366 13.490 18.349 1.00 94.38 425 ALA A CA 1
ATOM 3334 C C . ALA A 1 425 ? -12.602 14.840 19.051 1.00 94.38 425 ALA A C 1
ATOM 3336 O O . ALA A 1 425 ? -12.940 14.874 20.233 1.00 94.38 425 ALA A O 1
ATOM 3337 N N . GLU A 1 426 ? -12.527 15.948 18.309 1.00 93.88 426 GLU A N 1
ATOM 3338 C CA . GLU A 1 426 ? -12.788 17.300 18.825 1.00 93.88 426 GLU A CA 1
ATOM 3339 C C . GLU A 1 426 ? -14.207 17.437 19.403 1.00 93.88 426 GLU A C 1
ATOM 3341 O O . GLU A 1 426 ? -14.390 18.004 20.481 1.00 93.88 426 GLU A O 1
ATOM 3346 N N . LYS A 1 427 ? -15.222 16.852 18.749 1.00 92.44 427 LYS A N 1
ATOM 3347 C CA . LYS A 1 427 ? -16.604 16.852 19.267 1.00 92.44 427 LYS A CA 1
ATOM 3348 C C . LYS A 1 427 ? -16.739 16.087 20.579 1.00 92.44 427 LYS A C 1
ATOM 3350 O O . LYS A 1 427 ? -17.558 16.460 21.417 1.00 92.44 427 LYS A O 1
ATOM 3355 N N . HIS A 1 428 ? -15.992 14.997 20.749 1.00 84.38 428 HIS A N 1
ATOM 3356 C CA . HIS A 1 428 ? -16.029 14.212 21.980 1.00 84.38 428 HIS A CA 1
ATOM 3357 C C . HIS A 1 428 ? -15.362 14.950 23.143 1.00 84.38 428 HIS A C 1
ATOM 3359 O O . HIS A 1 428 ? -15.915 14.932 24.242 1.00 84.38 428 HIS A O 1
ATOM 3365 N N . ASN A 1 429 ? -14.270 15.677 22.888 1.00 81.81 429 ASN A N 1
ATOM 3366 C CA . ASN A 1 429 ? -13.610 16.498 23.905 1.00 81.81 429 ASN A CA 1
ATOM 3367 C C . ASN A 1 429 ? -14.521 17.623 24.413 1.00 81.81 429 ASN A C 1
ATOM 3369 O O . ASN A 1 429 ? -14.637 17.815 25.620 1.00 81.81 429 ASN A O 1
ATOM 3373 N N . ILE A 1 430 ? -15.256 18.302 23.525 1.00 68.62 430 ILE A N 1
ATOM 3374 C CA . ILE A 1 430 ? -16.182 19.382 23.921 1.00 68.62 430 ILE A CA 1
ATOM 3375 C C . ILE A 1 430 ? -17.260 18.887 24.899 1.00 68.62 430 ILE A C 1
ATOM 3377 O O . ILE A 1 430 ? -17.645 19.608 25.815 1.00 68.62 430 ILE A O 1
ATOM 3381 N N . ASN A 1 431 ? -17.721 17.643 24.758 1.00 62.53 431 ASN A N 1
ATOM 3382 C CA . ASN A 1 431 ? -18.769 17.096 25.622 1.00 62.53 431 ASN A CA 1
ATOM 3383 C C . ASN A 1 431 ? -18.266 16.656 27.009 1.00 62.53 431 ASN A C 1
ATOM 3385 O O . ASN A 1 431 ? -19.091 16.385 27.881 1.00 62.53 431 ASN A O 1
ATOM 3389 N N . HIS A 1 432 ? -16.949 16.573 27.228 1.00 57.72 432 HIS A N 1
ATOM 3390 C CA . HIS A 1 432 ? -16.373 16.224 28.531 1.00 57.72 432 HIS A CA 1
ATOM 3391 C C . HIS A 1 432 ? -15.951 17.452 29.354 1.00 57.72 432 HIS A C 1
ATOM 3393 O O . HIS A 1 432 ? -15.950 17.388 30.580 1.00 57.72 432 HIS A O 1
ATOM 3399 N N . VAL A 1 433 ? -15.704 18.598 28.709 1.00 47.72 433 VAL A N 1
ATOM 3400 C CA . VAL A 1 433 ? -15.229 19.846 29.347 1.00 47.72 433 VAL A CA 1
ATOM 3401 C C . VAL A 1 433 ? -16.394 20.705 29.877 1.00 47.72 433 VAL A C 1
ATOM 3403 O O . VAL A 1 433 ? -16.414 21.926 29.782 1.00 47.72 433 VAL A O 1
ATOM 3406 N N . GLY A 1 434 ? -17.392 20.060 30.488 1.00 48.34 434 GLY A N 1
ATOM 3407 C CA . GLY A 1 434 ? -18.347 20.738 31.375 1.00 48.34 434 GLY A CA 1
ATOM 3408 C C . GLY A 1 434 ? -17.756 21.077 32.754 1.00 48.34 434 GLY A C 1
ATOM 3409 O O . GLY A 1 434 ? -18.432 21.701 33.567 1.00 48.34 434 GLY A O 1
ATOM 3410 N N . GLY A 1 435 ? -16.514 20.662 33.024 1.00 46.91 435 GLY A N 1
ATOM 3411 C CA . GLY A 1 435 ? -15.717 21.078 34.174 1.00 46.91 435 GLY A CA 1
ATOM 3412 C C . GLY A 1 435 ? -14.323 21.486 33.707 1.00 46.91 435 GLY A C 1
ATOM 3413 O O . GLY A 1 435 ? -13.673 20.724 32.993 1.00 46.91 435 GLY A O 1
ATOM 3414 N N . GLU A 1 436 ? -13.888 22.692 34.075 1.00 41.44 436 GLU A N 1
ATOM 3415 C CA . GLU A 1 436 ? -12.514 23.170 33.891 1.00 41.44 436 GLU A CA 1
ATOM 3416 C C . GLU A 1 436 ? -11.546 22.217 34.602 1.00 41.44 436 GLU A C 1
ATOM 3418 O O . GLU A 1 436 ? -11.413 22.242 35.824 1.00 41.44 436 GLU A O 1
ATOM 3423 N N . VAL A 1 437 ? -10.870 21.360 33.840 1.00 49.44 437 VAL A N 1
ATOM 3424 C CA . VAL A 1 437 ? -9.673 20.663 34.310 1.00 49.44 437 VAL A CA 1
ATOM 3425 C C . VAL A 1 437 ? -8.543 21.081 33.386 1.00 49.44 437 VAL A C 1
ATOM 3427 O O . VAL A 1 437 ? -8.542 20.767 32.198 1.00 49.44 437 VAL A O 1
ATOM 3430 N N . ASP A 1 438 ? -7.608 21.837 33.952 1.00 49.06 438 ASP A N 1
ATOM 3431 C CA . ASP A 1 438 ? -6.391 22.335 33.312 1.00 49.06 438 ASP A CA 1
ATOM 3432 C C . ASP A 1 438 ? -5.419 21.149 33.106 1.00 49.06 438 ASP A C 1
ATOM 3434 O O . ASP A 1 438 ? -4.461 20.953 33.853 1.00 49.06 438 ASP A O 1
ATOM 3438 N N . VAL A 1 439 ? -5.706 20.275 32.134 1.00 53.91 439 VAL A N 1
ATOM 3439 C CA . VAL A 1 439 ? -4.814 19.165 31.760 1.00 53.91 439 VAL A CA 1
ATOM 3440 C C . VAL A 1 439 ? -3.739 19.721 30.830 1.00 53.91 439 VAL A C 1
ATOM 3442 O O . VAL A 1 439 ? -3.920 19.784 29.617 1.00 53.91 439 VAL A O 1
ATOM 3445 N N . LYS A 1 440 ? -2.631 20.176 31.418 1.00 56.41 440 LYS A N 1
ATOM 3446 C CA . LYS A 1 440 ? -1.429 20.626 30.692 1.00 56.41 440 LYS A CA 1
ATOM 3447 C C . LYS A 1 440 ? -0.380 19.530 30.495 1.00 56.41 440 LYS A C 1
ATOM 3449 O O . LYS A 1 440 ? 0.681 19.825 29.958 1.00 56.41 440 LYS A O 1
ATOM 3454 N N . ASP A 1 441 ? -0.667 18.290 30.886 1.00 55.66 441 ASP A N 1
ATOM 3455 C CA . ASP A 1 441 ? 0.234 17.179 30.588 1.00 55.66 441 ASP A CA 1
ATOM 3456 C C . ASP A 1 441 ? 0.008 16.690 29.156 1.00 55.66 441 ASP A C 1
ATOM 3458 O O . ASP A 1 441 ? -1.040 16.132 28.817 1.00 55.66 441 ASP A O 1
ATOM 3462 N N . GLU A 1 442 ? 1.022 16.932 28.325 1.00 59.88 442 GLU A N 1
ATOM 3463 C CA . GLU A 1 442 ? 1.195 16.518 26.929 1.00 59.88 442 GLU A CA 1
ATOM 3464 C C . GLU A 1 442 ? 1.313 14.990 26.806 1.00 59.88 442 GLU A C 1
ATOM 3466 O O . GLU A 1 442 ? 2.312 14.446 26.343 1.00 59.88 442 GLU A O 1
ATOM 3471 N N . ASN A 1 443 ? 0.302 14.257 27.263 1.00 82.06 443 ASN A N 1
ATOM 3472 C CA . ASN A 1 443 ? 0.302 12.814 27.133 1.00 82.06 443 ASN A CA 1
ATOM 3473 C C . ASN A 1 443 ? -0.077 12.448 25.689 1.00 82.06 443 ASN A C 1
ATOM 3475 O O . ASN A 1 443 ? -1.262 12.370 25.353 1.00 82.06 443 ASN A O 1
ATOM 3479 N N . GLU A 1 444 ? 0.925 12.250 24.825 1.00 83.38 444 GLU A N 1
ATOM 3480 C CA . GLU A 1 444 ? 0.751 11.826 23.425 1.00 83.38 444 GLU A CA 1
ATOM 3481 C C . GLU A 1 444 ? -0.179 10.602 23.305 1.00 83.38 444 GLU A C 1
ATOM 3483 O O . GLU A 1 444 ? -0.969 10.493 22.359 1.00 83.38 444 GLU A O 1
ATOM 3488 N N . ASP A 1 445 ? -0.172 9.718 24.309 1.00 85.81 445 ASP A N 1
ATOM 3489 C CA . ASP A 1 445 ? -1.052 8.554 24.355 1.00 85.81 445 ASP A CA 1
ATOM 3490 C C . ASP A 1 445 ? -2.530 8.922 24.522 1.00 85.81 445 ASP A C 1
ATOM 3492 O O . ASP A 1 445 ? -3.395 8.225 23.986 1.00 85.81 445 ASP A O 1
ATOM 3496 N N . ALA A 1 446 ? -2.850 10.022 25.207 1.00 88.88 446 ALA A N 1
ATOM 3497 C CA . ALA A 1 446 ? -4.226 10.485 25.381 1.00 88.88 446 ALA A CA 1
ATOM 3498 C C . ALA A 1 446 ? -4.808 11.046 24.072 1.00 88.88 446 ALA A C 1
ATOM 3500 O O . ALA A 1 446 ? -5.941 10.707 23.704 1.00 88.88 446 ALA A O 1
ATOM 3501 N N . GLU A 1 447 ? -4.034 11.836 23.311 1.00 90.50 447 GLU A N 1
ATOM 3502 C CA . GLU A 1 447 ? -4.446 12.252 21.958 1.00 90.50 447 GLU A CA 1
ATOM 3503 C C . GLU A 1 447 ? -4.651 11.009 21.086 1.00 90.50 447 GLU A C 1
ATOM 3505 O O . GLU A 1 447 ? -5.673 10.867 20.406 1.00 90.50 447 GLU A O 1
ATOM 3510 N N . ALA A 1 448 ? -3.713 10.064 21.157 1.00 91.94 448 ALA A N 1
ATOM 3511 C CA . ALA A 1 448 ? -3.771 8.849 20.372 1.00 91.94 448 ALA A CA 1
ATOM 3512 C C . ALA A 1 448 ? -5.016 7.995 20.687 1.00 91.94 448 ALA A C 1
ATOM 3514 O O . ALA A 1 448 ? -5.702 7.535 19.774 1.00 91.94 448 ALA A O 1
ATOM 3515 N N . GLN A 1 449 ? -5.360 7.824 21.962 1.00 93.12 449 GLN A N 1
ATOM 3516 C CA . GLN A 1 449 ? -6.577 7.126 22.387 1.00 93.12 449 GLN A CA 1
ATOM 3517 C C . GLN A 1 449 ? -7.853 7.840 21.919 1.00 93.12 449 GLN A C 1
ATOM 3519 O O . GLN A 1 449 ? -8.812 7.187 21.502 1.00 93.12 449 GLN A O 1
ATOM 3524 N N . THR A 1 450 ? -7.857 9.175 21.917 1.00 94.31 450 THR A N 1
ATOM 3525 C CA . THR A 1 450 ? -9.000 9.965 21.434 1.00 94.31 450 THR A CA 1
ATOM 3526 C C . THR A 1 450 ? -9.230 9.742 19.934 1.00 94.31 450 THR A C 1
ATOM 3528 O O . THR A 1 450 ? -10.367 9.557 19.487 1.00 94.31 450 THR A O 1
ATOM 3531 N N . ILE A 1 451 ? -8.154 9.688 19.142 1.00 96.06 451 ILE A N 1
ATOM 3532 C CA . ILE A 1 451 ? -8.228 9.379 17.707 1.00 96.06 451 ILE A CA 1
ATOM 3533 C C . ILE A 1 451 ? -8.667 7.931 17.462 1.00 96.06 451 ILE A C 1
ATOM 3535 O O . ILE A 1 451 ? -9.498 7.695 16.580 1.00 96.06 451 ILE A O 1
ATOM 3539 N N . ASP A 1 452 ? -8.179 6.969 18.247 1.00 96.38 452 ASP A N 1
ATOM 3540 C CA . ASP A 1 452 ? -8.596 5.564 18.166 1.00 96.38 452 ASP A CA 1
ATOM 3541 C C . ASP A 1 452 ? -10.113 5.426 18.406 1.00 96.38 452 ASP A C 1
ATOM 3543 O O . ASP A 1 452 ? -10.827 4.790 17.617 1.00 96.38 452 ASP A O 1
ATOM 3547 N N . ALA A 1 453 ? -10.635 6.106 19.432 1.00 96.50 453 ALA A N 1
ATOM 3548 C CA . ALA A 1 453 ? -12.063 6.135 19.730 1.00 96.50 453 ALA A CA 1
ATOM 3549 C C . ALA A 1 453 ? -12.881 6.791 18.605 1.00 96.50 453 ALA A C 1
ATOM 3551 O O . ALA A 1 453 ? -13.936 6.277 18.218 1.00 96.50 453 ALA A O 1
ATOM 3552 N N . ALA A 1 454 ? -12.379 7.877 18.015 1.00 96.38 454 ALA A N 1
ATOM 3553 C CA . ALA A 1 454 ? -13.013 8.524 16.872 1.00 96.38 454 ALA A CA 1
ATOM 3554 C C . ALA A 1 454 ? -13.047 7.621 15.624 1.00 96.38 454 ALA A C 1
ATOM 3556 O O . ALA A 1 454 ? -14.071 7.533 14.940 1.00 96.38 454 ALA A O 1
ATOM 3557 N N . LEU A 1 455 ? -11.965 6.895 15.334 1.00 96.81 455 LEU A N 1
ATOM 3558 C CA . LEU A 1 455 ? -11.902 5.933 14.228 1.00 96.81 455 LEU A CA 1
ATOM 3559 C C . LEU A 1 455 ? -12.893 4.776 14.409 1.00 96.81 455 LEU A C 1
ATOM 3561 O O . LEU A 1 455 ? -13.520 4.348 13.428 1.00 96.81 455 LEU A O 1
ATOM 3565 N N . ALA A 1 456 ? -13.076 4.295 15.641 1.00 97.19 456 ALA A N 1
ATOM 3566 C CA . ALA A 1 456 ? -14.109 3.319 15.982 1.00 97.19 456 ALA A CA 1
ATOM 3567 C C . ALA A 1 456 ? -15.527 3.903 15.828 1.00 97.19 456 ALA A C 1
ATOM 3569 O O . ALA A 1 456 ? -16.383 3.267 15.202 1.00 97.19 456 ALA A O 1
ATOM 3570 N N . SER A 1 457 ? -15.754 5.143 16.282 1.00 96.56 457 SER A N 1
ATOM 3571 C CA . SER A 1 457 ? -17.034 5.864 16.149 1.00 96.56 457 SER A CA 1
ATOM 3572 C C . SER A 1 457 ? -17.461 6.012 14.689 1.00 96.56 457 SER A C 1
ATOM 3574 O O . SER A 1 457 ? -18.604 5.709 14.329 1.00 96.56 457 SER A O 1
ATOM 3576 N N . LEU A 1 458 ? -16.528 6.359 13.796 1.00 96.25 458 LEU A N 1
ATOM 3577 C CA . LEU A 1 458 ? -16.784 6.417 12.352 1.00 96.25 458 LEU A CA 1
ATOM 3578 C C . LEU A 1 458 ? -17.211 5.059 11.766 1.00 96.25 458 LEU A C 1
ATOM 3580 O O . LEU A 1 458 ? -17.959 5.009 10.786 1.00 96.25 458 LEU A O 1
ATOM 3584 N N . ALA A 1 459 ? -16.778 3.951 12.369 1.00 96.56 459 ALA A N 1
ATOM 3585 C CA . ALA A 1 459 ? -17.183 2.598 11.997 1.00 96.56 459 ALA A CA 1
ATOM 3586 C C . ALA A 1 459 ? -18.476 2.118 12.687 1.00 96.56 459 ALA A C 1
ATOM 3588 O O . ALA A 1 459 ? -18.928 1.009 12.399 1.00 96.56 459 ALA A O 1
ATOM 3589 N N . GLY A 1 460 ? -19.107 2.940 13.534 1.00 96.56 460 GLY A N 1
ATOM 3590 C CA . GLY A 1 460 ? -20.337 2.602 14.259 1.00 96.56 460 GLY A CA 1
ATOM 3591 C C . GLY A 1 460 ? -20.105 1.885 15.594 1.00 96.56 460 GLY A C 1
ATOM 3592 O O . GLY A 1 460 ? -20.998 1.173 16.061 1.00 96.56 460 GLY A O 1
ATOM 3593 N N . PHE A 1 461 ? -18.921 2.048 16.187 1.00 97.38 461 PHE A N 1
ATOM 3594 C CA . PHE A 1 461 ? -18.534 1.453 17.466 1.00 97.38 461 PHE A CA 1
ATOM 3595 C C . PHE A 1 461 ? -18.199 2.535 18.485 1.00 97.38 461 PHE A C 1
ATOM 3597 O O . PHE A 1 461 ? -17.568 3.530 18.150 1.00 97.38 461 PHE A O 1
ATOM 3604 N N . ARG A 1 462 ? -18.549 2.304 19.745 1.00 96.50 462 ARG A N 1
ATOM 3605 C CA . ARG A 1 462 ? -17.981 3.043 20.871 1.00 96.50 462 ARG A CA 1
ATOM 3606 C C . ARG A 1 462 ? -16.763 2.304 21.392 1.00 96.50 462 ARG A C 1
ATOM 3608 O O . ARG A 1 462 ? -16.779 1.078 21.437 1.00 96.50 462 ARG A O 1
ATOM 3615 N N . MET A 1 463 ? -15.741 3.050 21.791 1.00 96.75 463 MET A N 1
ATOM 3616 C CA . MET A 1 463 ? -14.502 2.532 22.365 1.00 96.75 463 MET A CA 1
ATOM 3617 C C . MET A 1 463 ? -14.325 3.059 23.795 1.00 96.75 463 MET A C 1
ATOM 3619 O O . MET A 1 463 ? -14.636 4.221 24.053 1.00 96.75 463 MET A O 1
ATOM 3623 N N . THR A 1 464 ? -13.876 2.209 24.720 1.00 95.38 464 THR A N 1
ATOM 3624 C CA . THR A 1 464 ? -13.484 2.605 26.084 1.00 95.38 464 THR A CA 1
ATOM 3625 C C . THR A 1 464 ? -12.031 3.090 26.119 1.00 95.38 464 THR A C 1
ATOM 3627 O O . THR A 1 464 ? -11.298 2.912 25.148 1.00 95.38 464 THR A O 1
ATOM 3630 N N . ILE A 1 465 ? -11.592 3.677 27.237 1.00 90.25 465 ILE A N 1
ATOM 3631 C CA . ILE A 1 465 ? -10.208 4.161 27.418 1.00 90.25 465 ILE A CA 1
ATOM 3632 C C . ILE A 1 465 ? -9.202 3.000 27.297 1.00 90.25 465 ILE A C 1
ATOM 3634 O O . ILE A 1 465 ? -8.129 3.127 26.708 1.00 90.25 465 ILE A O 1
ATOM 3638 N N . GLU A 1 466 ? -9.597 1.813 27.757 1.00 93.00 466 GLU A N 1
ATOM 3639 C CA . GLU A 1 466 ? -8.809 0.581 27.678 1.00 93.00 466 GLU A CA 1
ATOM 3640 C C . GLU A 1 466 ? -8.812 -0.044 26.267 1.00 93.00 466 GLU A C 1
ATOM 3642 O O . GLU A 1 466 ? -8.168 -1.066 26.041 1.00 93.00 466 GLU A O 1
ATOM 3647 N N . GLY A 1 467 ? -9.526 0.553 25.305 1.00 95.00 467 GLY A N 1
ATOM 3648 C CA . GLY A 1 467 ? -9.577 0.115 23.909 1.00 95.00 467 GLY A CA 1
ATOM 3649 C C . GLY A 1 467 ? -10.645 -0.935 23.598 1.00 95.00 467 GLY A C 1
ATOM 3650 O O . GLY A 1 467 ? -10.698 -1.421 22.467 1.00 95.00 467 GLY A O 1
ATOM 3651 N N . TYR A 1 468 ? -11.516 -1.304 24.542 1.00 97.06 468 TYR A N 1
ATOM 3652 C CA . TYR A 1 468 ? -12.611 -2.240 24.261 1.00 97.06 468 TYR A CA 1
ATOM 3653 C C . TYR A 1 468 ? -13.697 -1.572 23.429 1.00 97.06 468 TYR A C 1
ATOM 3655 O O . TYR A 1 468 ? -14.036 -0.413 23.654 1.00 97.06 468 TYR A O 1
ATOM 3663 N N . VAL A 1 469 ? -14.271 -2.312 22.480 1.00 97.31 469 VAL A N 1
ATOM 3664 C CA . VAL A 1 469 ? -15.265 -1.774 21.547 1.00 97.31 469 VAL A CA 1
ATOM 3665 C C . VAL A 1 469 ? -16.628 -2.433 21.698 1.00 97.31 469 VAL A C 1
ATOM 3667 O O . VAL A 1 469 ? -16.724 -3.631 21.950 1.00 97.31 469 VAL A O 1
ATOM 3670 N N . LYS A 1 470 ? -17.684 -1.640 21.503 1.00 97.62 470 LYS A N 1
ATOM 3671 C CA . LYS A 1 470 ? -19.081 -2.086 21.484 1.00 97.62 470 LYS A CA 1
ATOM 3672 C C . LYS A 1 470 ? -19.814 -1.484 20.293 1.00 97.62 470 LYS A C 1
ATOM 3674 O O . LYS A 1 470 ? -19.709 -0.280 20.051 1.00 97.62 470 LYS A O 1
ATOM 3679 N N . GLN A 1 471 ? -20.553 -2.292 19.540 1.00 97.38 471 GLN A N 1
ATOM 3680 C CA . GLN A 1 471 ? -21.308 -1.795 18.395 1.00 97.38 471 GLN A CA 1
ATOM 3681 C C . GLN A 1 471 ? -22.503 -0.948 18.873 1.00 97.38 471 GLN A C 1
ATOM 3683 O O . GLN A 1 471 ? -23.384 -1.444 19.570 1.00 97.38 471 GLN A O 1
ATOM 3688 N N . GLU A 1 472 ? -22.564 0.324 18.465 1.00 94.94 472 GLU A N 1
ATOM 3689 C CA . GLU A 1 472 ? -23.664 1.243 18.821 1.00 94.94 472 GLU A CA 1
ATOM 3690 C C . GLU A 1 472 ? -24.534 1.628 17.619 1.00 94.94 472 GLU A C 1
ATOM 3692 O O . GLU A 1 472 ? -25.672 2.065 17.779 1.00 94.94 472 GLU A O 1
ATOM 3697 N N . GLY A 1 473 ? -24.040 1.442 16.392 1.00 89.69 473 GLY A N 1
ATOM 3698 C CA . GLY A 1 473 ? -24.785 1.851 15.211 1.00 89.69 473 GLY A CA 1
ATOM 3699 C C . GLY A 1 473 ? -24.279 1.276 13.897 1.00 89.69 473 GLY A C 1
ATOM 3700 O O . GLY A 1 473 ? -23.522 0.301 13.832 1.00 89.69 473 GLY A O 1
ATOM 3701 N N . LYS A 1 474 ? -24.757 1.888 12.812 1.00 88.94 474 LYS A N 1
ATOM 3702 C CA . LYS A 1 474 ? -24.233 1.657 11.464 1.00 88.94 474 LYS A CA 1
ATOM 3703 C C . LYS A 1 474 ? -23.003 2.552 11.241 1.00 88.94 474 LYS A C 1
ATOM 3705 O O . LYS A 1 474 ? -22.967 3.651 11.792 1.00 88.94 474 LYS A O 1
ATOM 3710 N N . PRO A 1 475 ? -22.032 2.122 10.417 1.00 86.75 475 PRO A N 1
ATOM 3711 C CA . PRO A 1 475 ? -20.901 2.964 10.035 1.00 86.75 475 PRO A CA 1
ATOM 3712 C C . PRO A 1 475 ? -21.364 4.314 9.468 1.00 86.75 475 PRO A C 1
ATOM 3714 O O . PRO A 1 475 ? -22.269 4.355 8.632 1.00 86.75 475 PRO A O 1
ATOM 3717 N N . LYS A 1 476 ? -20.736 5.408 9.912 1.00 80.44 476 LYS A N 1
ATOM 3718 C CA . LYS A 1 476 ? -21.031 6.781 9.480 1.00 80.44 476 LYS A CA 1
ATOM 3719 C C . LYS A 1 476 ? -20.177 7.122 8.251 1.00 80.44 476 LYS A C 1
ATOM 3721 O O . LYS A 1 476 ? -19.213 7.878 8.371 1.00 80.44 476 LYS A O 1
ATOM 3726 N N . PHE A 1 477 ? -20.449 6.537 7.079 1.00 66.56 477 PHE A N 1
ATOM 3727 C CA . PHE A 1 477 ? -19.708 6.908 5.862 1.00 66.56 477 PHE A CA 1
ATOM 3728 C C . PHE A 1 477 ? -20.443 6.698 4.546 1.00 66.56 477 PHE A C 1
ATOM 3730 O O . PHE A 1 477 ? -21.063 5.625 4.378 1.00 66.56 477 PHE A O 1
#

pLDDT: mean 76.06, std 24.94, range [23.16, 98.56]

Secondary structure (DSSP, 8-state):
-----PPPPP--------------------------------------------------------------------PPPPEEEEE--TTS-HHHHHHHHHHHTT--GGGSTT----GGGSTTSEEEEEHHHHHSTTTS--HHHHTPBPTTS-BHHHHHH-TTS-HHHHHHHHHHHHHTT-S-HHHHHHHHHHHHHHT---SHHHHHHHHHHHHHHHHHHHHHHHHHHHHHHHHHHH---------S----PPP-----------------PPP--------------------------HHHH---SEEEEE-HHHIIIIIHHHHHHHHHHHHHHS-TTS-EEE-S---SHHHHHHHHHHHHHHT--EEEEEBTTTB----HHHHHHHHHHHHHHHS----HHHHHHHHHHHHHHHHHHHHHHHHHHHTT-SS--------HHHHHHHHHHHHHHHTTEEE-TT--EEE-SS---

Radius of gyration: 31.08 Å; chains: 1; bounding box: 106×92×81 Å